Protein 7LSA (pdb70)

Sequence (760 aa):
SDYARDNSYTKAAEDIDAQYAYSGNDLGVTYTKDATTFKVWSPTATGVKLNIFTKGSDDEQGASKVASYTLEKMLVDGEWNGVWTITLVGEWKDYYYTYSVTTTDTTHIGSDATKTYETQDVYSTATGVNGKRSMIVDLDETDPEGWSNDSHVLLDKSTKSSVWELHIKDFSYDKASGVSDANRGKYLAFTENGTTLNGEGKVSTCIDYLKELGVTTVQLNPFYDFQSVNEAGDDSQFNWGYDPVNYNVPEGSYSSNPYDGKVRIKECKEMIKALHDAGISVVMDVVYNHTYSTDSCFQYTVPNYYYRMKTTGAFSDGSGCGNEGATERAMYRQYVIDSLKYWVNEYHVDGFRFDLMGLMDVETMNMAREALDQIDPRITMWGEGWAGGDSYHPTNTCSGTKFYPATQANASRLSDRIAIFNDGIRDGIKGSAMDISSDVGFIQGSKSSAKGVSYGVRANSSGTYKWKAQAPSQCVTYDACHDNATLYDQIIASTGLADYGERNSEAVKMNRLASAIIYTSQGISFTLAGEEMARSKDGDTNSYKSAANLNMIKWQNVVDYADVVSYYKGMMQIKSAFSPLTAMDNSYADKYTFTKKVSASTNQISFTIQNDVEGEWNKMAVIYNNATTAADVTLSDTSVTDWVVIANGETAGLDSLGEVTGSTFTVPARSAIVAVDKAGYESAGIHSSKGKVKVNYVYEATGEKLEDSVILQGSVGSGYVTVPSAVIPDTYIVSRIGGNAEGKYTSDDMQEVTYYYTDYIP

Secondary structure (DSSP, 8-state):
-EEE---HHHHHHHHHHHHH----S--EEEE-SSEEEEEEE-TTEEEEEEEEESSSSTTSTT--EEEEEE-EEEEETTEEEEEEEEEEES--TT-EEEEEEEE--TTSTTSS--EEEEE--TT-S-BSGGG-SEE---GGGGPPTTGGG------SSGGG-EEEEE-HHHHH-SGGG---TTTTTSGGGGG--S-BGGG-SSSB-HHHHHHHHT-SEEEES--EEESSS-TTS-TT-------EEEEEEE-STTSS-SSSHHHHHHHHHHHHHHHHHTT-EEEEEE-TT--S-SSSHHHHHSTTTSB-B-TTSPBP-TTSSS--B-TTSHHHHHHHHHHHHHHHHHH---EEEETTGGGSBHHHHHHHHHHHHHH-TTSEEEE-SS-SS-EEE-SB-TTSSBP-B-SGGGGGGS-TTSEEE-HHHHHHHH--TT-TT---GGGT-STTHHHHHHHTTTT-SS-BSB--SSGGGEEE-S--SSS--HHHHHHHHH--S-TT---HHHHHHHHHHHHHHHTSSSEEEEETTGGGT---TT-S--TTS-HHHHS--TTHHHHTHHHHHHHHHHHHHHHH-GGGG-SSSTTGGGEEESS-TT---SEEEEEEE---TTS-SEEEEEEE-SSS-EEEE-S--S--EEEEEE-SS-BSSS---EEESSEEEE-TTEEEEEEEHHHHHHH-----EEEEEEEEEETTT--EEEEEEEEEEETT-EEE----TTS-TTEEEEEEES-SEEE--SSPEEEEEEEEE---

Nearest PDB structures (foldseek):
  7lsa-assembly1_A  TM=1.001E+00  e=0.000E+00  Ruminococcus bromii
  7lst-assembly1_A  TM=1.001E+00  e=0.000E+00  Ruminococcus bromii
  6jhi-assembly1_A  TM=9.284E-01  e=2.946E-72  Paenibacillus barengoltzii
  6jfj-assembly1_A  TM=9.166E-01  e=9.029E-72  Paenibacillus barengoltzii
  6jhf-assembly1_A  TM=9.093E-01  e=8.484E-72  Paenibacillus barengoltzii

CATH classification: 3.20.20.80

Solvent-accessible surface area: 26629 Å² total; per-residue (Å²): 94,62,66,42,124,71,8,71,42,11,118,20,4,58,102,8,11,93,121,27,57,25,98,38,121,49,21,0,43,69,41,69,132,114,23,0,27,0,25,9,7,0,2,3,6,82,23,3,91,0,7,1,3,40,72,3,27,108,147,35,170,60,30,61,159,64,41,59,66,97,2,108,96,44,106,71,163,66,112,37,22,0,0,11,29,33,71,11,125,29,86,38,61,52,78,9,3,3,4,13,0,39,3,2,38,6,44,92,73,79,43,141,60,47,143,86,56,97,6,18,3,14,35,3,40,0,0,0,11,48,1,149,30,0,8,0,9,24,42,113,68,1,50,12,167,36,14,112,131,17,77,56,34,34,29,98,70,16,0,77,5,7,1,1,2,0,5,1,18,6,0,0,50,15,147,15,0,26,5,52,107,80,25,44,1,40,0,32,0,1,50,34,108,55,8,20,20,82,54,113,59,86,20,40,0,0,1,30,12,0,101,41,5,43,11,33,3,0,0,0,5,1,0,2,1,5,80,37,12,76,18,60,42,100,82,64,54,15,12,11,0,29,28,2,40,5,7,12,0,0,0,0,23,8,2,72,52,15,81,50,0,40,37,0,0,65,13,0,0,50,0,0,49,18,0,14,104,23,48,3,4,0,0,0,0,4,0,3,0,4,8,102,36,30,106,16,4,4,24,52,4,0,9,22,1,6,7,6,13,65,93,120,26,50,55,0,63,0,9,52,68,37,2,0,3,2,0,2,6,19,2,4,16,39,4,0,24,35,0,1,70,41,0,0,85,37,0,25,0,1,0,0,6,1,13,23,0,3,2,1,0,11,37,0,0,47,80,1,7,95,19,1,33,138,61,27,72,108,1,13,3,1,0,15,3,66,39,42,35,68,7,55,7,3,49,59,6,42,61,55,65,113,8,58,14,0,28,31,95,24,2,92,125,4,28,59,67,0,0,0,6,0,31,0,0,23,27,5,0,2,2,33,7,141,75,29,67,53,61,0,0,0,18,29,19,97,72,20,0,53,2,0,5,34,0,0,29,0,1,10,26,42,96,60,128,10,92,0,67,5,1,3,0,0,0,0,4,0,2,18,9,45,38,1,3,4,2,0,0,0,4,28,19,46,64,62,28,106,83,38,84,46,30,30,52,0,1,54,0,1,27,2,0,0,0,0,0,7,0,0,4,0,1,0,0,6,5,0,0,6,4,2,2,13,28,4,100,15,32,56,82,0,82,138,28,57,6,101,50,0,43,1,110,0,60,11,8,8,48,8,14,8,0,10,5,5,2,15,0,0,18,38,0,6,87,17,0,27,0,0,8,4,43,77,71,62,22,28,119,74,19,57,31,41,95,178,30,59,24,70,3,41,35,5,3,0,1,0,72,8,104,55,178,50,34,0,69,16,0,0,0,0,0,0,2,17,100,93,61,18,104,12,77,3,63,18,88,83,29,59,78,2,1,14,0,0,33,26,73,7,1,4,19,51,52,52,34,104,32,120,22,16,60,5,90,0,61,19,37,7,1,12,0,0,0,6,60,69,0,30,110,94,22,48,35,125,16,86,47,0,25,0,52,2,11,12,17,45,71,88,87,51,119,117,49,42,94,14,18,6,7,3,0,36,82,41,35,32,5,14,8,53,60,21,82,44,18,73,94,61,66,73,43,60,118,78,22,52,91,23,77,28,140,13,56,87,110,94,48,98,0,16,4,48,6,55,102,98,141,102

Foldseek 3Di:
DADADDALLNVLLLVCCVQAQDDPLCAAWDDDQFKIKHKAQFQFFPWKKKWKWQWQDQPDPPTDTDDMDTWDFDADVHHGNRMTMDMDGHGAAQIKIWMWTWGDASNQRPHPRTDTDIAEGLQALWGFFLRGIGGHHDLVVLADPCNVVQAAQFDPFLQLFAEAEDELQQQFLDCQQQFDPLQRSALCSLVDPQRHGNSPNFAHGHLVLCLFLPGQAYEYQDQAAFRQDRLVDDLFFFFSRLAAAHLNATHNNRFSHRGRGSRNSNSNLSSCSSCVVSNHAYEYEGRLQDHQDCSHSVCSRHNSNQWAADNVRAAFCQAVNRTTGQCLRSVSLSVVLSSVVCCCPSSVHQEYEYEQQQSHWQVSQQVSCVSVVVVPNSRAAEYAQHTRHYHYHHQHGSVRHGTGGSHLQCLVSHPLRHAHELVLLQCQLAHDLVDLQGGHLLQPFLQSLLSLLCQQQQVQQDHDPGHHVHLSRHEQENDELAFFQSLLSLCNNNVQDFFPADDPSSLLSLLLRLLSLLSGTHNRYHHNCSLLSDGLRNDRGCRGPTSVSSHDPRCSCALRLLSSQQNSQSSQVSSQAVVRSDSGCVFVVQKDWQDPSSGSDQKTKIKTAGDDPLGFGMKIKIFGSAQAWDKDFGPDFVAFKKFWQDASAHHHLAGPDIGGTRIDTHGHSMMIMITHPVRSVRSVGHDQKFKEKEFEAAQVPRDGQDDIHIRITHFFRKHAHDPNSPRDPQKDFDDKDWDRIDGGDNYYHYIYGYIYGDDD

Structure (mmCIF, N/CA/C/O backbone):
data_7LSA
#
_entry.id   7LSA
#
_cell.length_a   46.977
_cell.length_b   97.960
_cell.length_c   167.089
_cell.angle_alpha   90.000
_cell.angle_beta   90.000
_cell.angle_gamma   90.000
#
_symmetry.space_group_name_H-M   'P 21 21 21'
#
loop_
_entity.id
_entity.type
_entity.pdbx_description
1 polymer Pullulanase
2 branched alpha-D-glucopyranose-(1-4)-alpha-D-glucopyranose-(1-4)-alpha-D-glucopyranose-(1-4)-alpha-D-glucopyranose-(1-4)-alpha-D-glucopyranose
3 branched alpha-D-glucopyranose-(1-4)-alpha-D-glucopyranose-(1-4)-alpha-D-glucopyranose
4 non-polymer GLYCEROL
5 non-polymer DI(HYDROXYETHYL)ETHER
6 non-polymer 'CALCIUM ION'
7 water water
#
loop_
_atom_site.group_PDB
_atom_site.id
_atom_site.type_symbol
_atom_site.label_atom_id
_atom_site.label_alt_id
_atom_site.label_comp_id
_atom_site.label_asym_id
_atom_site.label_entity_id
_atom_site.label_seq_id
_atom_site.pdbx_PDB_ins_code
_atom_site.Cartn_x
_atom_site.Cartn_y
_atom_site.Cartn_z
_atom_site.occupancy
_atom_site.B_iso_or_equiv
_atom_site.auth_seq_id
_atom_site.auth_comp_id
_atom_site.auth_asym_id
_atom_site.auth_atom_id
_atom_site.pdbx_PDB_model_num
ATOM 1 N N . SER A 1 38 ? 54.119 76.637 183.497 1.00 25.67 38 SER A N 1
ATOM 2 C CA . SER A 1 38 ? 55.191 75.614 183.309 1.00 25.86 38 SER A CA 1
ATOM 3 C C . SER A 1 38 ? 55.961 75.897 182.015 1.00 24.21 38 SER A C 1
ATOM 4 O O . SER A 1 38 ? 55.439 76.543 181.100 1.00 24.24 38 SER A O 1
ATOM 7 N N . ASP A 1 39 ? 57.202 75.406 181.945 1.00 22.47 39 ASP A N 1
ATOM 8 C CA . ASP A 1 39 ? 57.959 75.424 180.701 1.00 21.33 39 ASP A CA 1
ATOM 9 C C . ASP A 1 39 ? 58.133 73.978 180.228 1.00 21.25 39 ASP A C 1
ATOM 10 O O . ASP A 1 39 ? 58.253 73.055 181.043 1.00 20.66 39 ASP A O 1
ATOM 15 N N . TYR A 1 40 ? 58.137 73.804 178.903 1.00 21.12 40 TYR A N 1
ATOM 16 C CA . TYR A 1 40 ? 58.163 72.493 178.279 1.00 21.93 40 TYR A CA 1
ATOM 17 C C . TYR A 1 40 ? 59.302 72.447 177.256 1.00 21.30 40 TYR A C 1
ATOM 18 O O . TYR A 1 40 ? 59.419 73.340 176.428 1.00 21.38 40 TYR A O 1
ATOM 27 N N . ALA A 1 41 ? 60.140 71.409 177.350 1.00 21.52 41 ALA A N 1
ATOM 28 C CA . ALA A 1 41 ? 61.144 71.099 176.338 1.00 21.44 41 ALA A CA 1
ATOM 29 C C . ALA A 1 41 ? 60.486 70.254 175.243 1.00 22.39 41 ALA A C 1
ATOM 30 O O . ALA A 1 41 ? 60.098 69.111 175.493 1.00 22.78 41 ALA A O 1
ATOM 32 N N . ARG A 1 42 ? 60.334 70.839 174.048 1.00 22.51 42 ARG A N 1
ATOM 33 C CA . ARG A 1 42 ? 59.765 70.149 172.893 1.00 23.31 42 ARG A CA 1
ATOM 34 C C . ARG A 1 42 ? 60.535 70.580 171.638 1.00 23.54 42 ARG A C 1
ATOM 35 O O . ARG A 1 42 ? 60.638 71.771 171.339 1.00 23.99 42 ARG A O 1
ATOM 43 N N . ASP A 1 43 ? 61.096 69.598 170.932 1.00 24.05 43 ASP A N 1
ATOM 44 C CA . ASP A 1 43 ? 61.807 69.823 169.686 1.00 24.37 43 ASP A CA 1
ATOM 45 C C . ASP A 1 43 ? 60.862 69.474 168.534 1.00 24.77 43 ASP A C 1
ATOM 46 O O . ASP A 1 43 ? 60.112 68.504 168.617 1.00 25.59 43 ASP A O 1
ATOM 51 N N . ASN A 1 44 ? 60.904 70.284 167.475 1.00 24.53 44 ASN A N 1
ATOM 52 C CA . ASN A 1 44 ? 59.983 70.154 166.360 1.00 25.03 44 ASN A CA 1
ATOM 53 C C . ASN A 1 44 ? 60.682 70.666 165.092 1.00 25.21 44 ASN A C 1
ATOM 54 O O . ASN A 1 44 ? 61.846 71.056 165.135 1.00 24.17 44 ASN A O 1
ATOM 59 N N . SER A 1 45 ? 59.958 70.666 163.969 1.00 26.22 45 SER A N 1
ATOM 60 C CA . SER A 1 45 ? 60.499 71.101 162.679 1.00 26.75 45 SER A CA 1
ATOM 61 C C . SER A 1 45 ? 61.009 72.551 162.751 1.00 25.46 45 SER A C 1
ATOM 62 O O . SER A 1 45 ? 62.008 72.886 162.117 1.00 24.54 45 SER A O 1
ATOM 65 N N . TYR A 1 46 ? 60.324 73.403 163.526 1.00 24.49 46 TYR A N 1
ATOM 66 C CA . TYR A 1 46 ? 60.697 74.824 163.646 1.00 24.11 46 TYR A CA 1
ATOM 67 C C . TYR A 1 46 ? 62.035 74.961 164.387 1.00 22.82 46 TYR A C 1
ATOM 68 O O . TYR A 1 46 ? 62.895 75.719 163.950 1.00 22.75 46 TYR A O 1
ATOM 77 N N . THR A 1 47 ? 62.206 74.226 165.495 1.00 22.75 47 THR A N 1
ATOM 78 C CA . THR A 1 47 ? 63.413 74.347 166.326 1.00 22.47 47 THR A CA 1
ATOM 79 C C . THR A 1 47 ? 64.609 73.739 165.576 1.00 23.18 47 THR A C 1
ATOM 80 O O . THR A 1 47 ? 65.701 74.307 165.595 1.00 22.18 47 THR A O 1
ATOM 84 N N . LYS A 1 48 ? 64.393 72.602 164.905 1.00 24.61 48 LYS A N 1
ATOM 85 C CA . LYS A 1 48 ? 65.443 71.953 164.106 1.00 26.08 48 LYS A CA 1
ATOM 86 C C . LYS A 1 48 ? 65.910 72.897 162.984 1.00 25.47 48 LYS A C 1
ATOM 87 O O . LYS A 1 48 ? 67.116 73.048 162.746 1.00 25.26 48 LYS A O 1
ATOM 93 N N . ALA A 1 49 ? 64.957 73.545 162.306 1.00 24.81 49 ALA A N 1
ATOM 94 C CA . ALA A 1 49 ? 65.271 74.443 161.192 1.00 24.86 49 ALA A CA 1
ATOM 95 C C . ALA A 1 49 ? 66.094 75.634 161.695 1.00 23.67 49 ALA A C 1
ATOM 96 O O . ALA A 1 49 ? 67.067 76.038 161.052 1.00 23.55 49 ALA A O 1
ATOM 98 N N . ALA A 1 50 ? 65.697 76.186 162.848 1.00 22.69 50 ALA A N 1
ATOM 99 C CA . ALA A 1 50 ? 66.351 77.364 163.413 1.00 22.47 50 ALA A CA 1
ATOM 100 C C . ALA A 1 50 ? 67.775 77.014 163.870 1.00 22.38 50 ALA A C 1
ATOM 101 O O . ALA A 1 50 ? 68.681 77.831 163.744 1.00 22.28 50 ALA A O 1
ATOM 103 N N . GLU A 1 51 ? 67.956 75.800 164.401 1.00 22.54 51 GLU A N 1
ATOM 104 C CA . GLU A 1 51 ? 69.261 75.327 164.863 1.00 22.99 51 GLU A CA 1
ATOM 105 C C . GLU A 1 51 ? 70.207 75.181 163.663 1.00 23.92 51 GLU A C 1
ATOM 106 O O . GLU A 1 51 ? 71.373 75.554 163.738 1.00 23.75 51 GLU A O 1
ATOM 112 N N . ASP A 1 52 ? 69.684 74.661 162.549 1.00 25.29 52 ASP A N 1
ATOM 113 C CA . ASP A 1 52 ? 70.474 74.465 161.329 1.00 26.22 52 ASP A CA 1
ATOM 114 C C . ASP A 1 52 ? 70.859 75.824 160.725 1.00 24.90 52 ASP A C 1
ATOM 115 O O . ASP A 1 52 ? 71.963 75.981 160.204 1.00 24.35 52 ASP A O 1
ATOM 120 N N . ILE A 1 53 ? 69.954 76.804 160.812 1.00 24.02 53 ILE A N 1
ATOM 121 C CA . ILE A 1 53 ? 70.233 78.173 160.380 1.00 24.17 53 ILE A CA 1
ATOM 122 C C . ILE A 1 53 ? 71.376 78.764 161.225 1.00 23.54 53 ILE A C 1
ATOM 123 O O . ILE A 1 53 ? 72.289 79.388 160.683 1.00 22.84 53 ILE A O 1
ATOM 128 N N . ASP A 1 54 ? 71.321 78.562 162.548 1.00 22.71 54 ASP A N 1
ATOM 129 C CA . ASP A 1 54 ? 72.352 79.066 163.472 1.00 22.35 54 ASP A CA 1
ATOM 130 C C . ASP A 1 54 ? 73.724 78.468 163.113 1.00 22.77 54 ASP A C 1
ATOM 131 O O . ASP A 1 54 ? 74.717 79.185 163.083 1.00 22.50 54 ASP A O 1
ATOM 136 N N . ALA A 1 55 ? 73.768 77.164 162.813 1.00 23.52 55 ALA A N 1
ATOM 137 C CA . ALA A 1 55 ? 75.025 76.463 162.518 1.00 24.44 55 ALA A CA 1
ATOM 138 C C . ALA A 1 55 ? 75.686 77.036 161.255 1.00 24.95 55 ALA A C 1
ATOM 139 O O . ALA A 1 55 ? 76.902 77.186 161.206 1.00 25.68 55 ALA A O 1
ATOM 141 N N . GLN A 1 56 ? 74.878 77.354 160.241 1.00 25.20 56 GLN A N 1
ATOM 142 C CA . GLN A 1 56 ? 75.401 77.770 158.932 1.00 25.63 56 GLN A CA 1
ATOM 143 C C . GLN A 1 56 ? 75.566 79.291 158.851 1.00 25.19 56 GLN A C 1
ATOM 144 O O . GLN A 1 56 ? 76.506 79.754 158.207 1.00 25.87 56 GLN A O 1
ATOM 150 N N . TYR A 1 57 ? 74.651 80.050 159.471 1.00 24.07 57 TYR A N 1
ATOM 151 C CA . TYR A 1 57 ? 74.486 81.465 159.159 1.00 24.09 57 TYR A CA 1
ATOM 152 C C . TYR A 1 57 ? 74.681 82.401 160.361 1.00 23.46 57 TYR A C 1
ATOM 153 O O . TYR A 1 57 ? 74.638 83.611 160.164 1.00 23.34 57 TYR A O 1
ATOM 162 N N . ALA A 1 58 ? 74.890 81.889 161.582 1.00 23.42 58 ALA A N 1
ATOM 163 C CA . ALA A 1 58 ? 75.116 82.797 162.722 1.00 22.89 58 ALA A CA 1
ATOM 164 C C . ALA A 1 58 ? 76.213 83.803 162.338 1.00 23.22 58 ALA A C 1
ATOM 165 O O . ALA A 1 58 ? 77.230 83.417 161.757 1.00 23.62 58 ALA A O 1
ATOM 167 N N . TYR A 1 59 ? 75.974 85.087 162.635 1.00 22.91 59 TYR A N 1
ATOM 168 C CA . TYR A 1 59 ? 76.830 86.201 162.197 1.00 24.15 59 TYR A CA 1
ATOM 169 C C . TYR A 1 59 ? 77.187 87.084 163.398 1.00 24.45 59 TYR A C 1
ATOM 170 O O . TYR A 1 59 ? 76.304 87.546 164.103 1.00 23.93 59 TYR A O 1
ATOM 179 N N . SER A 1 60 ? 78.486 87.338 163.581 1.00 26.69 60 SER A N 1
ATOM 180 C CA . SER A 1 60 ? 79.002 88.043 164.756 1.00 28.29 60 SER A CA 1
ATOM 181 C C . SER A 1 60 ? 79.784 89.290 164.330 1.00 30.32 60 SER A C 1
ATOM 182 O O . SER A 1 60 ? 80.703 89.718 165.023 1.00 33.81 60 SER A O 1
ATOM 185 N N . GLY A 1 61 ? 79.377 89.883 163.206 1.00 30.87 61 GLY A N 1
ATOM 186 C CA . GLY A 1 61 ? 80.155 90.902 162.518 1.00 32.29 61 GLY A CA 1
ATOM 187 C C . GLY A 1 61 ? 80.074 92.266 163.182 1.00 33.31 61 GLY A C 1
ATOM 188 O O . GLY A 1 61 ? 80.965 93.108 162.961 1.00 38.12 61 GLY A O 1
ATOM 189 N N . ASN A 1 62 ? 79.001 92.505 163.951 1.00 30.96 62 ASN A N 1
ATOM 190 C CA . ASN A 1 62 ? 78.890 93.687 164.804 1.00 31.03 62 ASN A CA 1
ATOM 191 C C . ASN A 1 62 ? 78.455 94.938 164.020 1.00 28.89 62 ASN A C 1
ATOM 192 O O . ASN A 1 62 ? 78.538 96.049 164.550 1.00 29.44 62 ASN A O 1
ATOM 197 N N . ASP A 1 63 ? 77.977 94.774 162.781 1.00 27.51 63 ASP A N 1
ATOM 198 C CA . ASP A 1 63 ? 77.711 95.922 161.905 1.00 26.48 63 ASP A CA 1
ATOM 199 C C . ASP A 1 63 ? 76.351 95.788 161.206 1.00 25.03 63 ASP A C 1
ATOM 200 O O . ASP A 1 63 ? 76.139 96.403 160.158 1.00 24.26 63 ASP A O 1
ATOM 205 N N . LEU A 1 64 ? 75.420 95.026 161.798 1.00 23.82 64 LEU A N 1
ATOM 206 C CA . LEU A 1 64 ? 74.058 94.972 161.274 1.00 23.48 64 LEU A CA 1
ATOM 207 C C . LEU A 1 64 ? 73.378 96.316 161.555 1.00 23.35 64 LEU A C 1
ATOM 208 O O . LEU A 1 64 ? 73.660 96.967 162.561 1.00 23.85 64 LEU A O 1
ATOM 213 N N . GLY A 1 65 ? 72.488 96.716 160.645 1.00 23.30 65 GLY A N 1
ATOM 214 C CA . GLY A 1 65 ? 71.882 98.034 160.653 1.00 23.65 65 GLY A CA 1
ATOM 215 C C . GLY A 1 65 ? 72.676 99.015 159.806 1.00 24.34 65 GLY A C 1
ATOM 216 O O . GLY A 1 65 ? 73.190 98.660 158.741 1.00 24.22 65 GLY A O 1
ATOM 217 N N . VAL A 1 66 ? 72.777 100.255 160.295 1.00 24.81 66 VAL A N 1
ATOM 218 C CA . VAL A 1 66 ? 73.387 101.358 159.566 1.00 26.11 66 VAL A CA 1
ATOM 219 C C . VAL A 1 66 ? 74.780 101.636 160.139 1.00 26.62 66 VAL A C 1
ATOM 220 O O . VAL A 1 66 ? 74.945 101.749 161.355 1.00 25.94 66 VAL A O 1
ATOM 224 N N . THR A 1 67 ? 75.760 101.765 159.236 1.00 27.72 67 THR A N 1
ATOM 225 C CA . THR A 1 67 ? 77.093 102.281 159.531 1.00 28.69 67 THR A CA 1
ATOM 226 C C . THR A 1 67 ? 77.263 103.601 158.767 1.00 28.72 67 THR A C 1
ATOM 227 O O . THR A 1 67 ? 77.566 103.594 157.573 1.00 29.88 67 THR A O 1
ATOM 231 N N . TYR A 1 68 ? 77.043 104.723 159.464 1.00 28.74 68 TYR A N 1
ATOM 232 C CA . TYR A 1 68 ? 77.047 106.054 158.857 1.00 29.73 68 TYR A CA 1
ATOM 233 C C . TYR A 1 68 ? 78.448 106.673 158.912 1.00 31.09 68 TYR A C 1
ATOM 234 O O . TYR A 1 68 ? 79.131 106.580 159.927 1.00 31.07 68 TYR A O 1
ATOM 243 N N . THR A 1 69 ? 78.842 107.311 157.804 1.00 32.63 69 THR A N 1
ATOM 244 C CA . THR A 1 69 ? 79.887 108.341 157.756 1.00 33.95 69 THR A CA 1
ATOM 245 C C . THR A 1 69 ? 79.429 109.431 156.779 1.00 34.80 69 THR A C 1
ATOM 246 O O . THR A 1 69 ? 78.523 109.202 155.979 1.00 33.68 69 THR A O 1
ATOM 250 N N . LYS A 1 70 ? 80.076 110.601 156.842 1.00 36.70 70 LYS A N 1
ATOM 251 C CA . LYS A 1 70 ? 79.796 111.726 155.933 1.00 38.69 70 LYS A CA 1
ATOM 252 C C . LYS A 1 70 ? 79.903 111.280 154.467 1.00 38.67 70 LYS A C 1
ATOM 253 O O . LYS A 1 70 ? 79.116 111.714 153.623 1.00 37.96 70 LYS A O 1
ATOM 259 N N . ASP A 1 71 ? 80.885 110.417 154.177 1.00 38.95 71 ASP A N 1
ATOM 260 C CA . ASP A 1 71 ? 81.277 110.071 152.810 1.00 39.45 71 ASP A CA 1
ATOM 261 C C . ASP A 1 71 ? 80.434 108.908 152.268 1.00 37.03 71 ASP A C 1
ATOM 262 O O . ASP A 1 71 ? 80.318 108.758 151.057 1.00 37.17 71 ASP A O 1
ATOM 267 N N . ALA A 1 72 ? 79.869 108.079 153.153 1.00 35.20 72 ALA A N 1
ATOM 268 C CA . ALA A 1 72 ? 78.995 106.977 152.730 1.00 34.48 72 ALA A CA 1
ATOM 269 C C . ALA A 1 72 ? 78.293 106.345 153.936 1.00 32.89 72 ALA A C 1
ATOM 270 O O . ALA A 1 72 ? 78.803 106.386 155.060 1.00 33.82 72 ALA A O 1
ATOM 272 N N . THR A 1 73 ? 77.125 105.749 153.664 1.00 31.16 73 THR A N 1
ATOM 273 C CA . THR A 1 73 ? 76.352 104.970 154.622 1.00 29.42 73 THR A CA 1
ATOM 274 C C . THR A 1 73 ? 76.209 103.535 154.101 1.00 28.59 73 THR A C 1
ATOM 275 O O . THR A 1 73 ? 75.842 103.328 152.941 1.00 28.93 73 THR A O 1
ATOM 279 N N . THR A 1 74 ? 76.484 102.557 154.976 1.00 27.46 74 THR A N 1
ATOM 280 C CA . THR A 1 74 ? 76.315 101.138 154.672 1.00 27.15 74 THR A CA 1
ATOM 281 C C . THR A 1 74 ? 75.144 100.570 155.486 1.00 25.95 74 THR A C 1
ATOM 282 O O . THR A 1 74 ? 74.987 100.882 156.676 1.00 25.20 74 THR A O 1
ATOM 286 N N . PHE A 1 75 ? 74.342 99.731 154.818 1.00 25.76 75 PHE A N 1
ATOM 287 C CA . PHE A 1 75 ? 73.163 99.063 155.372 1.00 24.69 75 PHE A CA 1
ATOM 288 C C . PHE A 1 75 ? 73.363 97.551 155.284 1.00 24.43 75 PHE A C 1
ATOM 289 O O . PHE A 1 75 ? 73.751 97.048 154.221 1.00 24.90 75 PHE A O 1
ATOM 297 N N . LYS A 1 76 ? 73.066 96.850 156.387 1.00 23.61 76 LYS A N 1
ATOM 298 C CA . LYS A 1 76 ? 73.244 95.409 156.497 1.00 23.62 76 LYS A CA 1
ATOM 299 C C . LYS A 1 76 ? 72.032 94.790 157.199 1.00 22.65 76 LYS A C 1
ATOM 300 O O . LYS A 1 76 ? 71.608 95.261 158.264 1.00 21.80 76 LYS A O 1
ATOM 306 N N . VAL A 1 77 ? 71.504 93.722 156.592 1.00 22.72 77 VAL A N 1
ATOM 307 C CA . VAL A 1 77 ? 70.344 92.997 157.078 1.00 22.49 77 VAL A CA 1
ATOM 308 C C . VAL A 1 77 ? 70.692 91.507 157.103 1.00 22.30 77 VAL A C 1
ATOM 309 O O . VAL A 1 77 ? 71.128 90.958 156.096 1.00 23.14 77 VAL A O 1
ATOM 313 N N . TRP A 1 78 ? 70.501 90.872 158.262 1.00 21.64 78 TRP A N 1
ATOM 314 C CA . TRP A 1 78 ? 70.663 89.437 158.407 1.00 21.50 78 TRP A CA 1
ATOM 315 C C . TRP A 1 78 ? 69.332 88.750 158.089 1.00 21.36 78 TRP A C 1
ATOM 316 O O . TRP A 1 78 ? 68.372 88.887 158.846 1.00 20.59 78 TRP A O 1
ATOM 327 N N . SER A 1 79 ? 69.286 88.032 156.959 1.00 22.17 79 SER A N 1
ATOM 328 C CA . SER A 1 79 ? 68.100 87.269 156.554 1.00 22.75 79 SER A CA 1
ATOM 329 C C . SER A 1 79 ? 68.490 86.091 155.668 1.00 23.41 79 SER A C 1
ATOM 330 O O . SER A 1 79 ? 68.525 86.201 154.445 1.00 24.09 79 SER A O 1
ATOM 333 N N . PRO A 1 80 ? 68.774 84.913 156.263 1.00 23.30 80 PRO A N 1
ATOM 334 C CA . PRO A 1 80 ? 69.016 83.693 155.491 1.00 24.00 80 PRO A CA 1
ATOM 335 C C . PRO A 1 80 ? 67.803 83.158 154.708 1.00 24.10 80 PRO A C 1
ATOM 336 O O . PRO A 1 80 ? 67.975 82.339 153.812 1.00 24.52 80 PRO A O 1
ATOM 340 N N . THR A 1 81 ? 66.598 83.607 155.077 1.00 24.09 81 THR A N 1
ATOM 341 C CA . THR A 1 81 ? 65.330 83.145 154.504 1.00 24.47 81 THR A CA 1
ATOM 342 C C . THR A 1 81 ? 64.930 83.990 153.283 1.00 24.87 81 THR A C 1
ATOM 343 O O . THR A 1 81 ? 64.047 83.588 152.513 1.00 24.92 81 THR A O 1
ATOM 347 N N . ALA A 1 82 ? 65.573 85.154 153.114 1.00 24.79 82 ALA A N 1
ATOM 348 C CA . ALA A 1 82 ? 65.200 86.132 152.093 1.00 25.16 82 ALA A CA 1
ATOM 349 C C . ALA A 1 82 ? 65.737 85.707 150.722 1.00 26.28 82 ALA A C 1
ATOM 350 O O . ALA A 1 82 ? 66.830 85.146 150.624 1.00 26.68 82 ALA A O 1
ATOM 352 N N . THR A 1 83 ? 64.949 85.988 149.675 1.00 26.92 83 THR A N 1
ATOM 353 C CA . THR A 1 83 ? 65.389 85.863 148.291 1.00 27.91 83 THR A CA 1
ATOM 354 C C . THR A 1 83 ? 65.831 87.233 147.759 1.00 27.79 83 THR A C 1
ATOM 355 O O . THR A 1 83 ? 66.486 87.308 146.729 1.00 28.16 83 THR A O 1
ATOM 359 N N . GLY A 1 84 ? 65.451 88.308 148.456 1.00 27.23 84 GLY A N 1
ATOM 360 C CA . GLY A 1 84 ? 65.852 89.666 148.100 1.00 27.54 84 GLY A CA 1
ATOM 361 C C . GLY A 1 84 ? 65.469 90.678 149.168 1.00 26.91 84 GLY A C 1
ATOM 362 O O . GLY A 1 84 ? 64.488 90.490 149.893 1.00 26.59 84 GLY A O 1
ATOM 363 N N . VAL A 1 85 ? 66.263 91.750 149.270 1.00 26.72 85 VAL A N 1
ATOM 364 C CA . VAL A 1 85 ? 65.999 92.857 150.188 1.00 26.30 85 VAL A CA 1
ATOM 365 C C . VAL A 1 85 ? 66.181 94.175 149.424 1.00 26.95 85 VAL A C 1
ATOM 366 O O . VAL A 1 85 ? 67.223 94.402 148.814 1.00 27.56 85 VAL A O 1
ATOM 370 N N . LYS A 1 86 ? 65.151 95.027 149.478 1.00 26.86 86 LYS A N 1
ATOM 371 C CA . LYS A 1 86 ? 65.138 96.335 148.834 1.00 27.32 86 LYS A CA 1
ATOM 372 C C . LYS A 1 86 ? 65.140 97.418 149.919 1.00 26.51 86 LYS A C 1
ATOM 373 O O . LYS A 1 86 ? 64.379 97.322 150.873 1.00 25.95 86 LYS A O 1
ATOM 379 N N . LEU A 1 87 ? 66.008 98.425 149.753 1.00 26.08 87 LEU A N 1
ATOM 380 C CA . LEU A 1 87 ? 66.105 99.592 150.638 1.00 25.67 87 LEU A CA 1
ATOM 381 C C . LEU A 1 87 ? 65.297 100.743 150.026 1.00 25.96 87 LEU A C 1
ATOM 382 O O . LEU A 1 87 ? 65.469 101.062 148.854 1.00 26.87 87 LEU A O 1
ATOM 387 N N . ASN A 1 88 ? 64.426 101.357 150.837 1.00 25.62 88 ASN A N 1
ATOM 388 C CA . ASN A 1 88 ? 63.547 102.450 150.415 1.00 26.22 88 ASN A CA 1
ATOM 389 C C . ASN A 1 88 ? 63.924 103.717 151.190 1.00 26.42 88 ASN A C 1
ATOM 390 O O . ASN A 1 88 ? 63.911 103.701 152.414 1.00 25.79 88 ASN A O 1
ATOM 395 N N . ILE A 1 89 ? 64.251 104.805 150.480 1.00 27.63 89 ILE A N 1
ATOM 396 C CA . ILE A 1 89 ? 64.632 106.058 151.142 1.00 28.56 89 ILE A CA 1
ATOM 397 C C . ILE A 1 89 ? 63.492 107.074 151.001 1.00 28.65 89 ILE A C 1
ATOM 398 O O . ILE A 1 89 ? 62.843 107.174 149.951 1.00 29.50 89 ILE A O 1
ATOM 403 N N . PHE A 1 90 ? 63.282 107.824 152.091 1.00 28.14 90 PHE A N 1
ATOM 404 C CA . PHE A 1 90 ? 62.234 108.823 152.247 1.00 28.40 90 PHE A CA 1
ATOM 405 C C . PHE A 1 90 ? 62.838 110.089 152.868 1.00 28.33 90 PHE A C 1
ATOM 406 O O . PHE A 1 90 ? 63.860 110.019 153.554 1.00 27.40 90 PHE A O 1
ATOM 414 N N . THR A 1 91 ? 62.180 111.232 152.651 1.00 28.94 91 THR A N 1
ATOM 415 C CA . THR A 1 91 ? 62.617 112.511 153.216 1.00 29.49 91 THR A CA 1
ATOM 416 C C . THR A 1 91 ? 62.075 112.691 154.640 1.00 28.75 91 THR A C 1
ATOM 417 O O . THR A 1 91 ? 62.642 113.469 155.408 1.00 28.90 91 THR A O 1
ATOM 421 N N . LYS A 1 92 ? 60.974 111.997 154.968 1.00 28.26 92 LYS A N 1
ATOM 422 C CA . LYS A 1 92 ? 60.301 112.126 156.265 1.00 27.82 92 LYS A CA 1
ATOM 423 C C . LYS A 1 92 ? 59.831 110.758 156.772 1.00 26.74 92 LYS A C 1
ATOM 424 O O . LYS A 1 92 ? 59.631 109.823 155.995 1.00 26.51 92 LYS A O 1
ATOM 430 N N . GLY A 1 93 ? 59.622 110.680 158.091 1.00 26.04 93 GLY A N 1
ATOM 431 C CA . GLY A 1 93 ? 59.246 109.447 158.789 1.00 25.47 93 GLY A CA 1
ATOM 432 C C . GLY A 1 93 ? 57.802 109.027 158.541 1.00 25.76 93 GLY A C 1
ATOM 433 O O . GLY A 1 93 ? 57.456 107.873 158.783 1.00 25.41 93 GLY A O 1
ATOM 434 N N . SER A 1 94 ? 56.963 109.968 158.087 1.00 27.00 94 SER A N 1
ATOM 435 C CA . SER A 1 94 ? 55.564 109.707 157.716 1.00 28.28 94 SER A CA 1
ATOM 436 C C . SER A 1 94 ? 55.169 110.588 156.525 1.00 30.58 94 SER A C 1
ATOM 437 O O . SER A 1 94 ? 55.803 111.608 156.258 1.00 31.21 94 SER A O 1
ATOM 440 N N . ASP A 1 95 ? 54.086 110.197 155.847 1.00 32.83 95 ASP A N 1
ATOM 441 C CA . ASP A 1 95 ? 53.689 110.795 154.569 1.00 35.43 95 ASP A CA 1
ATOM 442 C C . ASP A 1 95 ? 52.973 112.138 154.775 1.00 37.41 95 ASP A C 1
ATOM 443 O O . ASP A 1 95 ? 52.914 112.941 153.849 1.00 39.14 95 ASP A O 1
ATOM 448 N N . ASP A 1 96 ? 52.437 112.378 155.978 1.00 38.58 96 ASP A N 1
ATOM 449 C CA . ASP A 1 96 ? 51.615 113.561 156.256 1.00 39.85 96 ASP A CA 1
ATOM 450 C C . ASP A 1 96 ? 52.484 114.805 156.487 1.00 38.68 96 ASP A C 1
ATOM 451 O O . ASP A 1 96 ? 51.988 115.919 156.350 1.00 40.96 96 ASP A O 1
ATOM 456 N N . GLU A 1 97 ? 53.761 114.620 156.839 1.00 36.31 97 GLU A N 1
ATOM 457 C CA . GLU A 1 97 ? 54.648 115.739 157.195 1.00 35.75 97 GLU A CA 1
ATOM 458 C C . GLU A 1 97 ? 54.970 116.567 155.948 1.00 36.64 97 GLU A C 1
ATOM 459 O O . GLU A 1 97 ? 55.020 116.029 154.846 1.00 37.66 97 GLU A O 1
ATOM 465 N N . GLN A 1 98 ? 55.206 117.870 156.143 1.00 38.14 98 GLN A N 1
ATOM 466 C CA . GLN A 1 98 ? 55.560 118.756 155.044 1.00 39.48 98 GLN A CA 1
ATOM 467 C C . GLN A 1 98 ? 56.930 118.327 154.501 1.00 38.51 98 GLN A C 1
ATOM 468 O O . GLN A 1 98 ? 57.841 118.014 155.266 1.00 36.72 98 GLN A O 1
ATOM 474 N N . GLY A 1 99 ? 57.037 118.273 153.170 1.00 38.46 99 GLY A N 1
ATOM 475 C CA . GLY A 1 99 ? 58.254 117.867 152.476 1.00 37.83 99 GLY A CA 1
ATOM 476 C C . GLY A 1 99 ? 58.404 116.355 152.369 1.00 36.48 99 GLY A C 1
ATOM 477 O O . GLY A 1 99 ? 59.440 115.884 151.909 1.00 36.17 99 GLY A O 1
ATOM 478 N N . ALA A 1 100 ? 57.377 115.597 152.781 1.00 35.52 100 ALA A N 1
ATOM 479 C CA . ALA A 1 100 ? 57.402 114.128 152.732 1.00 34.85 100 ALA A CA 1
ATOM 480 C C . ALA A 1 100 ? 57.391 113.656 151.272 1.00 35.81 100 ALA A C 1
ATOM 481 O O . ALA A 1 100 ? 56.561 114.103 150.482 1.00 36.68 100 ALA A O 1
ATOM 483 N N . SER A 1 101 ? 58.323 112.762 150.923 1.00 35.64 101 SER A N 1
ATOM 484 C CA . SER A 1 101 ? 58.376 112.161 149.586 1.00 37.25 101 SER A CA 1
ATOM 485 C C . SER A 1 101 ? 59.294 110.934 149.590 1.00 35.77 101 SER A C 1
ATOM 486 O O . SER A 1 101 ? 60.192 110.821 150.423 1.00 34.64 101 SER A O 1
ATOM 489 N N . LYS A 1 102 ? 59.044 110.019 148.647 1.00 36.17 102 LYS A N 1
ATOM 490 C CA . LYS A 1 102 ? 59.929 108.896 148.363 1.00 35.89 102 LYS A CA 1
ATOM 491 C C . LYS A 1 102 ? 61.121 109.415 147.555 1.00 35.51 102 LYS A C 1
ATOM 492 O O . LYS A 1 102 ? 60.927 110.089 146.549 1.00 36.48 102 LYS A O 1
ATOM 498 N N . VAL A 1 103 ? 62.342 109.092 147.995 1.00 34.20 103 VAL A N 1
ATOM 499 C CA . VAL A 1 103 ? 63.549 109.499 147.281 1.00 35.05 103 VAL A CA 1
ATOM 500 C C . VAL A 1 103 ? 63.854 108.460 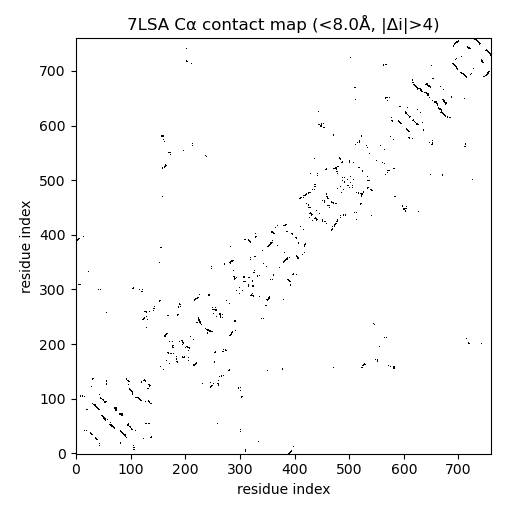146.195 1.00 35.21 103 VAL A C 1
ATOM 501 O O . VAL A 1 103 ? 63.827 108.773 145.002 1.00 36.25 103 VAL A O 1
ATOM 505 N N . ALA A 1 104 ? 64.150 107.230 146.622 1.00 33.96 104 ALA A N 1
ATOM 506 C CA . ALA A 1 104 ? 64.535 106.152 145.716 1.00 34.50 104 ALA A CA 1
ATOM 507 C C . ALA A 1 104 ? 64.565 104.818 146.470 1.00 32.87 104 ALA A C 1
ATOM 508 O O . ALA A 1 104 ? 64.459 104.792 147.696 1.00 32.04 104 ALA A O 1
ATOM 510 N N . SER A 1 105 ? 64.701 103.729 145.705 1.00 33.14 105 SER A N 1
ATOM 511 C CA . SER A 1 105 ? 64.897 102.379 146.219 1.00 31.88 105 SER A CA 1
ATOM 512 C C . SER A 1 105 ? 66.156 101.765 145.592 1.00 31.53 105 SER A C 1
ATOM 513 O O . SER A 1 105 ? 66.534 102.101 144.463 1.00 31.80 105 SER A O 1
ATOM 516 N N . TYR A 1 106 ? 66.780 100.845 146.337 1.00 30.47 106 TYR A N 1
ATOM 517 C CA . TYR A 1 106 ? 68.039 100.207 145.968 1.00 30.94 106 TYR A CA 1
ATOM 518 C C . TYR A 1 106 ? 67.986 98.714 146.300 1.00 30.01 106 TYR A C 1
ATOM 519 O O . TYR A 1 106 ? 67.366 98.309 147.291 1.00 28.85 106 TYR A O 1
ATOM 528 N N . THR A 1 107 ? 68.669 97.914 145.475 1.00 30.10 107 THR A N 1
ATOM 529 C CA . THR A 1 107 ? 68.775 96.478 145.674 1.00 29.83 107 THR A CA 1
ATOM 530 C C . THR A 1 107 ? 69.988 96.155 146.561 1.00 29.02 107 THR A C 1
ATOM 531 O O . THR A 1 107 ? 71.118 96.447 146.187 1.00 28.88 107 THR A O 1
ATOM 535 N N . LEU A 1 108 ? 69.747 95.543 147.731 1.00 28.15 108 LEU A N 1
ATOM 536 C CA . LEU A 1 108 ? 70.834 94.964 148.538 1.00 28.10 108 LEU A CA 1
ATOM 537 C C . LEU A 1 108 ? 71.313 93.673 147.864 1.00 28.85 108 LEU A C 1
ATOM 538 O O . LEU A 1 108 ? 70.550 93.023 147.147 1.00 29.06 108 LEU A O 1
ATOM 543 N N . GLU A 1 109 ? 72.576 93.314 148.125 1.00 29.32 109 GLU A N 1
ATOM 544 C CA . GLU A 1 109 ? 73.228 92.153 147.533 1.00 30.33 109 GLU A CA 1
ATOM 545 C C . GLU A 1 109 ? 73.662 91.193 148.643 1.00 29.14 109 GLU A C 1
ATOM 546 O O . GLU A 1 109 ? 73.955 91.620 149.759 1.00 28.39 109 GLU A O 1
ATOM 552 N N . LYS A 1 110 ? 73.706 89.899 148.318 1.00 29.02 110 LYS A N 1
ATOM 553 C CA . LYS A 1 110 ? 74.217 88.885 149.235 1.00 29.02 110 LYS A CA 1
ATOM 554 C C . LYS A 1 110 ? 75.688 89.182 149.546 1.00 29.79 110 LYS A C 1
ATOM 555 O O . LYS A 1 110 ? 76.492 89.403 148.650 1.00 30.37 110 LYS A O 1
ATOM 561 N N . MET A 1 111 ? 76.017 89.185 150.839 1.00 30.14 111 MET A N 1
ATOM 562 C CA . MET A 1 111 ? 77.369 89.381 151.318 1.00 31.34 111 MET A CA 1
ATOM 563 C C . MET A 1 111 ? 78.113 88.043 151.222 1.00 31.94 111 MET A C 1
ATOM 564 O O . MET A 1 111 ? 77.734 87.065 151.864 1.00 31.53 111 MET A O 1
ATOM 569 N N . LEU A 1 112 ? 79.160 88.010 150.393 1.00 33.08 112 LEU A N 1
ATOM 570 C CA . LEU A 1 112 ? 79.927 86.799 150.135 1.00 34.67 112 LEU A CA 1
ATOM 571 C C . LEU A 1 112 ? 81.290 86.905 150.828 1.00 36.27 112 LEU A C 1
ATOM 572 O O . LEU A 1 112 ? 81.938 87.949 150.775 1.00 37.77 112 LEU A O 1
ATOM 577 N N . VAL A 1 113 ? 81.698 85.813 151.482 1.00 37.98 113 VAL A N 1
ATOM 578 C CA . VAL A 1 113 ? 83.019 85.680 152.096 1.00 39.76 113 VAL A CA 1
ATOM 579 C C . VAL A 1 113 ? 83.666 84.417 151.517 1.00 40.74 113 VAL A C 1
ATOM 580 O O . VAL A 1 113 ? 83.182 83.316 151.745 1.00 41.13 113 VAL A O 1
ATOM 584 N N . ASP A 1 114 ? 84.726 84.609 150.722 1.00 42.85 114 ASP A N 1
ATOM 585 C CA . ASP A 1 114 ? 85.338 83.558 149.888 1.00 44.22 114 ASP A CA 1
ATOM 586 C C . ASP A 1 114 ? 84.267 82.883 149.016 1.00 43.29 114 ASP A C 1
ATOM 587 O O . ASP A 1 114 ? 84.270 81.664 148.852 1.00 45.03 114 ASP A O 1
ATOM 592 N N . GLY A 1 115 ? 83.359 83.691 148.455 1.00 41.00 115 GLY A N 1
ATOM 593 C CA . GLY A 1 115 ? 82.321 83.224 147.532 1.00 40.65 115 GLY A CA 1
ATOM 594 C C . GLY A 1 115 ? 81.217 82.425 148.214 1.00 38.98 115 GLY A C 1
ATOM 595 O O . GLY A 1 115 ? 80.424 81.769 147.540 1.00 40.90 115 GLY A O 1
ATOM 596 N N . GLU A 1 116 ? 81.148 82.495 149.549 1.00 37.46 116 GLU A N 1
ATOM 597 C CA . GLU A 1 116 ? 80.146 81.785 150.346 1.00 34.90 116 GLU A CA 1
ATOM 598 C C . GLU A 1 116 ? 79.261 82.825 151.041 1.00 32.75 116 GLU A C 1
ATOM 599 O O . GLU A 1 116 ? 79.766 83.762 151.650 1.00 32.06 116 GLU A O 1
ATOM 605 N N . TRP A 1 117 ? 77.941 82.657 150.928 1.00 31.43 117 TRP A N 1
ATOM 606 C CA . TRP A 1 117 ? 76.975 83.579 151.535 1.00 29.80 117 TRP A CA 1
ATOM 607 C C . TRP A 1 117 ? 76.954 83.378 153.055 1.00 28.57 117 TRP A C 1
ATOM 608 O O . TRP A 1 117 ? 76.838 82.251 153.527 1.00 28.17 117 TRP A O 1
ATOM 619 N N . ASN A 1 118 ? 77.050 84.482 153.806 1.00 27.90 118 ASN A N 1
ATOM 620 C CA . ASN A 1 118 ? 77.068 84.445 155.277 1.00 27.22 118 ASN A CA 1
ATOM 621 C C . ASN A 1 118 ? 75.674 84.767 155.844 1.00 26.29 118 ASN A C 1
ATOM 622 O O . ASN A 1 118 ? 75.517 84.913 157.057 1.00 25.87 118 ASN A O 1
ATOM 627 N N . GLY A 1 119 ? 74.669 84.891 154.968 1.00 26.16 119 GLY A N 1
ATOM 628 C CA . GLY A 1 119 ? 73.280 85.144 155.370 1.00 25.02 119 GLY A CA 1
ATOM 629 C C . GLY A 1 119 ? 72.941 86.624 155.449 1.00 24.12 119 GLY A C 1
ATOM 630 O O . GLY A 1 119 ? 71.792 86.979 155.724 1.00 24.14 119 GLY A O 1
ATOM 631 N N . VAL A 1 120 ? 73.930 87.489 155.192 1.00 24.28 120 VAL A N 1
ATOM 632 C CA . VAL A 1 120 ? 73.774 88.943 155.309 1.00 23.94 120 VAL A CA 1
ATOM 633 C C . VAL A 1 120 ? 73.552 89.561 153.920 1.00 24.40 120 VAL A C 1
ATOM 634 O O . VAL A 1 120 ? 74.113 89.116 152.913 1.00 24.89 120 VAL A O 1
ATOM 638 N N . TRP A 1 121 ? 72.728 90.614 153.906 1.00 24.11 121 TRP A N 1
ATOM 639 C CA . TRP A 1 121 ? 72.478 91.473 152.761 1.00 24.87 121 TRP A CA 1
ATOM 640 C C . TRP A 1 121 ? 73.109 92.840 153.034 1.00 25.25 121 TRP A C 1
ATOM 641 O O . TRP A 1 121 ? 73.046 93.327 154.167 1.00 24.73 121 TRP A O 1
ATOM 652 N N . THR A 1 122 ? 73.697 93.454 152.001 1.00 26.02 122 THR A N 1
ATOM 653 C CA . THR A 1 122 ? 74.428 94.700 152.189 1.00 26.42 122 THR A CA 1
ATOM 654 C C . THR A 1 122 ? 74.298 95.606 150.960 1.00 27.25 122 THR A C 1
ATOM 655 O O . THR A 1 122 ? 74.093 95.136 149.828 1.00 27.53 122 THR A O 1
ATOM 659 N N . ILE A 1 123 ? 74.436 96.912 151.212 1.00 27.55 123 ILE A N 1
ATOM 660 C CA . ILE A 1 123 ? 74.659 97.918 150.170 1.00 29.06 123 ILE A CA 1
ATOM 661 C C . ILE A 1 123 ? 75.322 99.137 150.823 1.00 29.03 123 ILE A C 1
ATOM 662 O O . ILE A 1 123 ? 75.089 99.414 151.997 1.00 27.99 123 ILE A O 1
ATOM 667 N N . THR A 1 124 ? 76.138 99.853 150.044 1.00 29.93 124 THR A N 1
ATOM 668 C CA . THR A 1 124 ? 76.762 101.099 150.475 1.00 30.24 124 THR A CA 1
ATOM 669 C C . THR A 1 124 ? 76.340 102.224 149.523 1.00 31.09 124 THR A C 1
ATOM 670 O O . THR A 1 124 ? 76.623 102.159 148.326 1.00 31.88 124 THR A O 1
ATOM 674 N N . LEU A 1 125 ? 75.664 103.239 150.076 1.00 31.00 125 LEU A N 1
ATOM 675 C CA . LEU A 1 125 ? 75.295 104.452 149.353 1.00 32.07 125 LEU A CA 1
ATOM 676 C C . LEU A 1 125 ? 76.380 105.513 149.575 1.00 32.80 125 LEU A C 1
ATOM 677 O O . LEU A 1 125 ? 76.655 105.889 150.706 1.00 32.61 125 LEU A O 1
ATOM 682 N N . VAL A 1 126 ? 76.991 105.976 148.479 1.00 34.03 126 VAL A N 1
ATOM 683 C CA . VAL A 1 126 ? 78.074 106.956 148.513 1.00 34.86 126 VAL A CA 1
ATOM 684 C C . VAL A 1 126 ? 77.465 108.361 148.611 1.00 34.70 126 VAL A C 1
ATOM 685 O O . VAL A 1 126 ? 76.432 108.648 148.003 1.00 33.83 126 VAL A O 1
ATOM 689 N N . GLY A 1 127 ? 78.131 109.228 149.382 1.00 35.39 127 GLY A N 1
ATOM 690 C CA . GLY A 1 127 ? 77.686 110.591 149.646 1.00 35.83 127 GLY A CA 1
ATOM 691 C C . GLY A 1 127 ? 77.148 110.759 151.059 1.00 35.18 127 GLY A C 1
ATOM 692 O O . GLY A 1 127 ? 77.330 109.891 151.923 1.00 34.34 127 GLY A O 1
ATOM 693 N N . GLU A 1 128 ? 76.467 111.891 151.271 1.00 35.31 128 GLU A N 1
ATOM 694 C CA . GLU A 1 128 ? 75.942 112.329 152.562 1.00 34.65 128 GLU A CA 1
ATOM 695 C C . GLU A 1 128 ? 74.452 111.972 152.648 1.00 33.68 128 GLU A C 1
ATOM 696 O O . GLU A 1 128 ? 73.646 112.538 151.906 1.00 34.23 128 GLU A O 1
ATOM 702 N N . TRP A 1 129 ? 74.099 111.057 153.564 1.00 32.10 129 TRP A N 1
ATOM 703 C CA . TRP A 1 129 ? 72.733 110.510 153.677 1.00 31.54 129 TRP A CA 1
ATOM 704 C C . TRP A 1 129 ? 72.141 110.722 155.078 1.00 30.75 129 TRP A C 1
ATOM 705 O O . TRP A 1 129 ? 71.100 110.128 155.407 1.00 29.15 129 TRP A O 1
ATOM 716 N N . LYS A 1 130 ? 72.769 111.566 155.905 1.00 31.48 130 LYS A N 1
ATOM 717 C CA . LYS A 1 130 ? 72.270 111.764 157.264 1.00 30.85 130 LYS A CA 1
ATOM 718 C C . LYS A 1 130 ? 70.912 112.473 157.189 1.00 29.98 130 LYS A C 1
ATOM 719 O O . LYS A 1 130 ? 70.680 113.308 156.307 1.00 30.61 130 LYS A O 1
ATOM 725 N N . ASP A 1 131 ? 70.012 112.060 158.091 1.00 29.04 131 ASP A N 1
ATOM 726 C CA . ASP A 1 131 ? 68.694 112.661 158.349 1.00 29.17 131 ASP A CA 1
ATOM 727 C C . ASP A 1 131 ? 67.657 112.225 157.300 1.00 28.96 131 ASP A C 1
ATOM 728 O O . ASP A 1 131 ? 66.526 112.714 157.328 1.00 29.32 131 ASP A O 1
ATOM 733 N N . TYR A 1 132 ? 68.019 111.303 156.396 1.00 28.46 132 TYR A N 1
ATOM 734 C CA . TYR A 1 132 ? 67.034 110.612 155.552 1.00 27.99 132 TYR A CA 1
ATOM 735 C C . TYR A 1 132 ? 66.420 109.457 156.357 1.00 26.64 132 TYR A C 1
ATOM 736 O O . TYR A 1 132 ? 67.035 108.936 157.305 1.00 26.13 132 TYR A O 1
ATOM 745 N N . TYR A 1 133 ? 65.197 109.072 155.979 1.00 25.97 133 TYR A N 1
ATOM 746 C CA . TYR A 1 133 ? 64.480 107.962 156.607 1.00 25.02 133 TYR A CA 1
ATOM 747 C C . TYR A 1 133 ? 64.470 106.769 155.643 1.00 24.98 133 TYR A C 1
ATOM 748 O O . TYR A 1 133 ? 64.654 106.945 154.431 1.00 25.91 133 TYR A O 1
ATOM 757 N N . TYR A 1 134 ? 64.264 105.561 156.175 1.00 24.37 134 TYR A N 1
ATOM 758 C CA . TYR A 1 134 ? 64.307 104.370 155.339 1.00 25.01 134 TYR A CA 1
ATOM 759 C C . TYR A 1 134 ? 63.476 103.222 155.927 1.00 24.53 134 TYR A C 1
ATOM 760 O O . TYR A 1 134 ? 63.173 103.171 157.134 1.00 24.28 134 TYR A O 1
ATOM 769 N N . THR A 1 135 ? 63.103 102.307 155.025 1.00 24.40 135 THR A N 1
ATOM 770 C CA . THR A 1 135 ? 62.571 100.993 155.336 1.00 23.92 135 THR A CA 1
ATOM 771 C C . THR A 1 135 ? 63.241 99.964 154.422 1.00 24.01 135 THR A C 1
ATOM 772 O O . THR A 1 135 ? 63.863 100.325 153.411 1.00 24.50 135 THR A O 1
ATOM 776 N N . TYR A 1 136 ? 63.083 98.687 154.772 1.00 23.52 136 TYR A N 1
ATOM 777 C CA . TYR A 1 136 ? 63.414 97.592 153.878 1.00 23.85 136 TYR A CA 1
ATOM 778 C C . TYR A 1 136 ? 62.117 96.946 153.390 1.00 23.61 136 TYR A C 1
ATOM 779 O O . TYR A 1 136 ? 61.134 96.909 154.113 1.00 22.95 136 TYR A O 1
ATOM 788 N N . SER A 1 137 ? 62.134 96.466 152.145 1.00 24.29 137 SER A N 1
ATOM 789 C CA . SER A 1 137 ? 61.140 95.535 151.629 1.00 24.64 137 SER A CA 1
ATOM 790 C C . SER A 1 137 ? 61.809 94.161 151.533 1.00 24.41 137 SER A C 1
ATOM 791 O O . SER A 1 137 ? 62.697 93.970 150.710 1.00 24.97 137 SER A O 1
ATOM 794 N N . VAL A 1 138 ? 61.412 93.232 152.411 1.00 23.78 138 VAL A N 1
ATOM 795 C CA . VAL A 1 138 ? 62.052 91.927 152.505 1.00 23.82 138 VAL A CA 1
ATOM 796 C C . VAL A 1 138 ? 61.142 90.885 151.852 1.00 24.60 138 VAL A C 1
ATOM 797 O O . VAL A 1 138 ? 60.018 90.682 152.293 1.00 24.63 138 VAL A O 1
ATOM 801 N N . THR A 1 139 ? 61.661 90.234 150.805 1.00 25.56 139 THR A N 1
ATOM 802 C CA . THR A 1 139 ? 61.016 89.093 150.167 1.00 26.52 139 THR A CA 1
ATOM 803 C C . THR A 1 139 ? 61.657 87.821 150.726 1.00 26.04 139 THR A C 1
ATOM 804 O O . THR A 1 139 ? 62.850 87.603 150.540 1.00 25.76 139 THR A O 1
ATOM 808 N N . THR A 1 140 ? 60.855 86.990 151.400 1.00 25.62 140 THR A N 1
ATOM 809 C CA . THR A 1 140 ? 61.393 85.945 152.262 1.00 25.30 140 THR A CA 1
ATOM 810 C C . THR A 1 140 ? 60.426 84.763 152.375 1.00 25.47 140 THR A C 1
ATOM 811 O O . THR A 1 140 ? 59.214 84.921 152.284 1.00 26.00 140 THR A O 1
ATOM 815 N N . THR A 1 141 ? 61.008 83.577 152.575 1.00 25.84 141 THR A N 1
ATOM 816 C CA . THR A 1 141 ? 60.312 82.396 153.059 1.00 26.27 141 THR A CA 1
ATOM 817 C C . THR A 1 141 ? 60.308 82.434 154.592 1.00 25.42 141 THR A C 1
ATOM 818 O O . THR A 1 141 ? 60.859 83.355 155.196 1.00 24.24 141 THR A O 1
ATOM 822 N N . ASP A 1 142 ? 59.701 81.414 155.207 1.00 26.13 142 ASP A N 1
ATOM 823 C CA . ASP A 1 142 ? 59.867 81.156 156.635 1.00 25.72 142 ASP A CA 1
ATOM 824 C C . ASP A 1 142 ? 61.065 80.213 156.812 1.00 25.82 142 ASP A C 1
ATOM 825 O O . ASP A 1 142 ? 61.679 79.773 155.826 1.00 26.40 142 ASP A O 1
ATOM 830 N N . THR A 1 143 ? 61.386 79.900 158.073 1.00 25.71 143 THR A N 1
ATOM 831 C CA . THR A 1 143 ? 62.574 79.114 158.424 1.00 25.36 143 THR A CA 1
ATOM 832 C C . THR A 1 143 ? 62.478 77.675 157.895 1.00 25.80 143 THR A C 1
ATOM 833 O O . THR A 1 143 ? 63.504 77.029 157.722 1.00 26.59 143 THR A O 1
ATOM 837 N N . THR A 1 144 ? 61.259 77.171 157.667 1.00 26.20 144 THR A N 1
ATOM 838 C CA . THR A 1 144 ? 61.049 75.754 157.326 1.00 27.36 144 THR A CA 1
ATOM 839 C C . THR A 1 144 ? 60.839 75.560 155.816 1.00 28.52 144 THR A C 1
ATOM 840 O O . THR A 1 144 ? 60.580 74.446 155.393 1.00 29.17 144 THR A O 1
ATOM 844 N N . HIS A 1 145 ? 60.981 76.626 155.015 1.00 29.09 145 HIS A N 1
ATOM 845 C CA . HIS A 1 145 ? 60.765 76.555 153.560 1.00 30.29 145 HIS A CA 1
ATOM 846 C C . HIS A 1 145 ? 61.859 77.323 152.803 1.00 30.81 145 HIS A C 1
ATOM 847 O O . HIS A 1 145 ? 61.601 77.863 151.729 1.00 30.88 145 HIS A O 1
ATOM 854 N N . ILE A 1 146 ? 63.081 77.338 153.349 1.00 30.68 146 ILE A N 1
ATOM 855 C CA . ILE A 1 146 ? 64.205 78.031 152.720 1.00 31.48 146 ILE A CA 1
ATOM 856 C C . ILE A 1 146 ? 64.512 77.345 151.386 1.00 32.90 146 ILE A C 1
ATOM 857 O O . ILE A 1 146 ? 64.517 76.122 151.302 1.00 34.06 146 ILE A O 1
ATOM 862 N N . GLY A 1 147 ? 64.750 78.159 150.351 1.00 33.76 147 GLY A N 1
ATOM 863 C CA . GLY A 1 147 ? 65.052 77.680 149.008 1.00 35.05 147 GLY A CA 1
ATOM 864 C C . GLY A 1 147 ? 63.805 77.451 148.167 1.00 36.06 147 GLY A C 1
ATOM 865 O O . GLY A 1 147 ? 63.908 77.254 146.958 1.00 37.17 147 GLY A O 1
ATOM 866 N N . SER A 1 148 ? 62.625 77.481 148.800 1.00 35.82 148 SER A N 1
ATOM 867 C CA . SER A 1 148 ? 61.354 77.331 148.099 1.00 36.78 148 SER A CA 1
ATOM 868 C C . SER A 1 148 ? 60.966 78.666 147.451 1.00 37.80 148 SER A C 1
ATOM 869 O O . SER A 1 148 ? 61.621 79.688 147.677 1.00 37.56 148 SER A O 1
ATOM 872 N N . ASP A 1 149 ? 59.885 78.645 146.662 1.00 39.27 149 ASP A N 1
ATOM 873 C CA . ASP A 1 149 ? 59.311 79.863 146.080 1.00 40.26 149 ASP A CA 1
ATOM 874 C C . ASP A 1 149 ? 58.111 80.328 146.920 1.00 38.45 149 ASP A C 1
ATOM 875 O O . ASP A 1 149 ? 57.351 81.184 146.482 1.00 38.28 149 ASP A O 1
ATOM 880 N N . ALA A 1 150 ? 57.948 79.767 148.126 1.00 37.57 150 ALA A N 1
ATOM 881 C CA . ALA A 1 150 ? 56.889 80.169 149.054 1.00 36.88 150 ALA A CA 1
ATOM 882 C C . ALA A 1 150 ? 57.306 81.457 149.776 1.00 35.66 150 ALA A C 1
ATOM 883 O O . ALA A 1 150 ? 57.665 81.433 150.957 1.00 35.38 150 ALA A O 1
ATOM 885 N N . THR A 1 151 ? 57.253 82.581 149.055 1.00 35.20 151 THR A N 1
ATOM 886 C CA . THR A 1 151 ? 57.740 83.852 149.568 1.00 34.04 151 THR A CA 1
ATOM 887 C C . THR A 1 151 ? 56.587 84.856 149.675 1.00 33.20 151 THR A C 1
ATOM 888 O O . THR A 1 151 ? 55.582 84.756 148.971 1.00 33.28 151 THR A O 1
ATOM 892 N N . LYS A 1 152 ? 56.764 85.806 150.597 1.00 32.00 152 LYS A N 1
ATOM 893 C CA . LYS A 1 152 ? 55.941 86.994 150.737 1.00 31.93 152 LYS A CA 1
ATOM 894 C C . LYS A 1 152 ? 56.886 88.183 150.935 1.00 29.79 152 LYS A C 1
ATOM 895 O O . LYS A 1 152 ? 58.019 87.996 151.386 1.00 28.61 152 LYS A O 1
ATOM 901 N N . THR A 1 153 ? 56.420 89.387 150.582 1.00 29.12 153 THR A N 1
ATOM 902 C CA . THR A 1 153 ? 57.207 90.609 150.729 1.00 28.65 153 THR A CA 1
ATOM 903 C C . THR A 1 153 ? 56.580 91.472 151.826 1.00 27.85 153 THR A C 1
ATOM 904 O O . THR A 1 153 ? 55.376 91.731 151.809 1.00 27.57 153 THR A O 1
ATOM 908 N N . TYR A 1 154 ? 57.422 91.906 152.769 1.00 27.01 154 TYR A N 1
ATOM 909 C CA . TYR A 1 154 ? 57.022 92.707 153.924 1.00 26.56 154 TYR A CA 1
ATOM 910 C C . TYR A 1 154 ? 57.836 94.002 153.947 1.00 25.60 154 TYR A C 1
ATOM 911 O O . TYR A 1 154 ? 59.046 93.959 153.741 1.00 24.80 154 TYR A O 1
ATOM 920 N N . GLU A 1 155 ? 57.178 95.136 154.212 1.00 25.33 155 GLU A N 1
ATOM 921 C CA . GLU A 1 155 ? 57.895 96.389 154.436 1.00 25.49 155 GLU A CA 1
ATOM 922 C C . GLU A 1 155 ? 58.094 96.569 155.945 1.00 24.76 155 GLU A C 1
ATOM 923 O O . GLU A 1 155 ? 57.150 96.401 156.716 1.00 24.56 155 GLU A O 1
ATOM 929 N N . THR A 1 156 ? 59.315 96.929 156.351 1.00 24.30 156 THR A N 1
ATOM 930 C CA . THR A 1 156 ? 59.639 97.033 157.775 1.00 23.72 156 THR A CA 1
ATOM 931 C C . THR A 1 156 ? 60.748 98.064 158.018 1.00 22.77 156 THR A C 1
ATOM 932 O O . THR A 1 156 ? 61.596 98.301 157.161 1.00 22.96 156 THR A O 1
ATOM 936 N N . GLN A 1 157 ? 60.722 98.665 159.215 1.00 22.20 157 GLN A N 1
ATOM 937 C CA . GLN A 1 157 ? 61.851 99.427 159.732 1.00 21.89 157 GLN A CA 1
ATOM 938 C C . GLN A 1 157 ? 62.973 98.436 160.077 1.00 20.98 157 GLN A C 1
ATOM 939 O O . GLN A 1 157 ? 62.747 97.230 160.166 1.00 20.85 157 GLN A O 1
ATOM 945 N N . ASP A 1 158 ? 64.188 98.964 160.237 1.00 20.78 158 ASP A N 1
ATOM 946 C CA . ASP A 1 158 ? 65.387 98.178 160.511 1.00 20.98 158 ASP A CA 1
ATOM 947 C C . ASP A 1 158 ? 65.253 97.509 161.884 1.00 20.29 158 ASP A C 1
ATOM 948 O O . ASP A 1 158 ? 64.871 98.150 162.868 1.00 20.01 158 ASP A O 1
ATOM 953 N N . VAL A 1 159 ? 65.604 96.221 161.935 1.00 20.39 159 VAL A N 1
ATOM 954 C CA . VAL A 1 159 ? 65.656 95.459 163.178 1.00 19.60 159 VAL A CA 1
ATOM 955 C C . VAL A 1 159 ? 66.621 96.149 164.151 1.00 19.05 159 VAL A C 1
ATOM 956 O O . VAL A 1 159 ? 66.390 96.133 165.367 1.00 18.39 159 VAL A O 1
ATOM 960 N N . TYR A 1 160 ? 67.684 96.752 163.596 1.00 19.52 160 TYR A N 1
ATOM 961 C CA . TYR A 1 160 ? 68.757 97.410 164.336 1.00 19.45 160 TYR A CA 1
ATOM 962 C C . TYR A 1 160 ? 68.626 98.934 164.250 1.00 20.03 160 TYR A C 1
ATOM 963 O O . TYR A 1 160 ? 69.632 99.635 164.240 1.00 21.04 160 TYR A O 1
ATOM 972 N N . SER A 1 161 ? 67.389 99.440 164.199 1.00 19.94 161 SER A N 1
ATOM 973 C CA . SER A 1 161 ? 67.129 100.873 164.210 1.00 19.97 161 SER A CA 1
ATOM 974 C C . SER A 1 161 ? 67.815 101.516 165.425 1.00 19.88 161 SER A C 1
ATOM 975 O O . SER A 1 161 ? 67.744 100.976 166.529 1.00 18.87 161 SER A O 1
ATOM 978 N N . THR A 1 162 ? 68.481 102.660 165.206 1.00 20.60 162 THR A N 1
ATOM 979 C CA . THR A 1 162 ? 68.957 103.521 166.305 1.00 20.96 162 THR A CA 1
ATOM 980 C C . THR A 1 162 ? 68.151 104.827 166.352 1.00 20.47 162 THR A C 1
ATOM 981 O O . THR A 1 162 ? 68.314 105.627 167.274 1.00 20.01 162 THR A O 1
ATOM 985 N N . ALA A 1 163 ? 67.286 105.038 165.353 1.00 20.42 163 ALA A N 1
ATOM 986 C CA . ALA A 1 163 ? 66.393 106.178 165.292 1.00 20.51 163 ALA A CA 1
ATOM 987 C C . ALA A 1 163 ? 65.232 105.853 164.349 1.00 20.79 163 ALA A C 1
ATOM 988 O O . ALA A 1 163 ? 65.408 105.110 163.377 1.00 21.12 163 ALA A O 1
ATOM 990 N N . THR A 1 164 ? 64.055 106.407 164.661 1.00 20.79 164 THR A N 1
ATOM 991 C CA . THR A 1 164 ? 62.873 106.328 163.810 1.00 21.40 164 THR A CA 1
ATOM 992 C C . THR A 1 164 ? 62.142 107.670 163.822 1.00 21.52 164 THR A C 1
ATOM 993 O O . THR A 1 164 ? 62.365 108.504 164.705 1.00 21.50 164 THR A O 1
ATOM 997 N N . GLY A 1 165 ? 61.251 107.841 162.842 1.00 21.97 165 GLY A N 1
ATOM 998 C CA . GLY A 1 165 ? 60.279 108.903 162.840 1.00 22.47 165 GLY A CA 1
ATOM 999 C C . GLY A 1 165 ? 59.106 108.568 163.742 1.00 22.14 165 GLY A C 1
ATOM 1000 O O . GLY A 1 165 ? 59.216 107.730 164.642 1.00 21.72 165 GLY A O 1
ATOM 1001 N N . VAL A 1 166 ? 57.972 109.222 163.485 1.00 22.57 166 VAL A N 1
ATOM 1002 C CA . VAL A 1 166 ? 56.801 109.123 164.344 1.00 22.34 166 VAL A CA 1
ATOM 1003 C C . VAL A 1 166 ? 56.249 107.690 164.287 1.00 22.28 166 VAL A C 1
ATOM 1004 O O . VAL A 1 166 ? 56.151 107.082 163.211 1.00 22.93 166 VAL A O 1
ATOM 1008 N N . ASN A 1 167 ? 55.957 107.146 165.475 1.00 21.72 167 ASN A N 1
ATOM 1009 C CA . ASN A 1 167 ? 55.315 105.839 165.686 1.00 21.70 167 ASN A CA 1
ATOM 1010 C C . ASN A 1 167 ? 56.158 104.688 165.105 1.00 21.86 167 ASN A C 1
ATOM 1011 O O . ASN A 1 167 ? 55.621 103.628 164.810 1.00 22.52 167 ASN A O 1
ATOM 1016 N N . GLY A 1 168 ? 57.473 104.897 164.970 1.00 21.66 168 GLY A N 1
ATOM 1017 C CA . GLY A 1 168 ? 58.472 103.828 164.820 1.00 21.81 168 GLY A CA 1
ATOM 1018 C C . GLY A 1 168 ? 58.372 103.027 163.526 1.00 22.61 168 GLY A C 1
ATOM 1019 O O . GLY A 1 168 ? 58.852 101.894 163.482 1.00 22.49 168 GLY A O 1
ATOM 1020 N N . LYS A 1 169 ? 57.783 103.608 162.472 1.00 24.06 169 LYS A N 1
ATOM 1021 C CA . LYS A 1 169 ? 57.476 102.852 161.235 1.00 25.28 169 LYS A CA 1
ATOM 1022 C C . LYS A 1 169 ? 58.595 102.992 160.195 1.00 24.71 169 LYS A C 1
ATOM 1023 O O . LYS A 1 169 ? 58.756 102.104 159.353 1.00 25.12 169 LYS A O 1
ATOM 1029 N N . ARG A 1 170 ? 59.357 104.091 160.254 1.00 23.99 170 ARG A N 1
ATOM 1030 C CA . ARG A 1 170 ? 60.505 104.293 159.368 1.00 24.11 170 ARG A CA 1
ATOM 1031 C C . ARG A 1 170 ? 61.752 104.606 160.199 1.00 22.72 170 ARG A C 1
ATOM 1032 O O . ARG A 1 170 ? 61.723 105.470 161.066 1.00 22.09 170 ARG A O 1
ATOM 1040 N N . SER A 1 171 ? 62.840 103.892 159.899 1.00 22.43 171 SER A N 1
ATOM 1041 C CA . SER A 1 171 ? 64.143 104.143 160.484 1.00 22.37 171 SER A CA 1
ATOM 1042 C C . SER A 1 171 ? 64.700 105.473 159.958 1.00 22.84 171 SER A C 1
ATOM 1043 O O . SER A 1 171 ? 64.280 105.955 158.900 1.00 22.83 171 SER A O 1
ATOM 1046 N N . MET A 1 172 ? 65.647 106.047 160.711 1.00 23.18 172 MET A N 1
ATOM 1047 C CA . MET A 1 172 ? 66.324 107.287 160.345 1.00 23.96 172 MET A CA 1
ATOM 1048 C C . MET A 1 172 ? 67.840 107.064 160.384 1.00 24.12 172 MET A C 1
ATOM 1049 O O . MET A 1 172 ? 68.358 106.400 161.284 1.00 23.82 172 MET A O 1
ATOM 1054 N N . ILE A 1 173 ? 68.531 107.616 159.383 1.00 25.09 173 ILE A N 1
ATOM 1055 C CA . ILE A 1 173 ? 69.986 107.638 159.301 1.00 25.87 173 ILE A CA 1
ATOM 1056 C C . ILE A 1 173 ? 70.479 108.833 160.120 1.00 26.21 173 ILE A C 1
ATOM 1057 O O . ILE A 1 173 ? 70.184 109.971 159.774 1.00 27.27 173 ILE A O 1
ATOM 1062 N N . VAL A 1 174 ? 71.233 108.573 161.193 1.00 26.45 174 VAL A N 1
ATOM 1063 C CA . VAL A 1 174 ? 71.628 109.636 162.115 1.00 27.26 174 VAL A CA 1
ATOM 1064 C C . VAL A 1 174 ? 73.129 109.549 162.403 1.00 27.59 174 VAL A C 1
ATOM 1065 O O . VAL A 1 174 ? 73.696 108.462 162.528 1.00 27.73 174 VAL A O 1
ATOM 1069 N N . ASP A 1 175 ? 73.751 110.726 162.503 1.00 28.41 175 ASP A N 1
ATOM 1070 C CA . ASP A 1 175 ? 75.043 110.882 163.134 1.00 28.69 175 ASP A CA 1
ATOM 1071 C C . ASP A 1 175 ? 74.796 111.012 164.642 1.00 27.64 175 ASP A C 1
ATOM 1072 O O . ASP A 1 175 ? 74.390 112.069 165.112 1.00 27.66 175 ASP A O 1
ATOM 1077 N N . LEU A 1 176 ? 75.042 109.927 165.384 1.00 26.75 176 LEU A N 1
ATOM 1078 C CA . LEU A 1 176 ? 74.713 109.855 166.816 1.00 26.23 176 LEU A CA 1
ATOM 1079 C C . LEU A 1 176 ? 75.479 110.921 167.616 1.00 27.03 176 LEU A C 1
ATOM 1080 O O . LEU A 1 176 ? 75.004 111.351 168.658 1.00 26.15 176 LEU A O 1
ATOM 1085 N N . ASP A 1 177 ? 76.640 111.365 167.120 1.00 28.76 177 ASP A N 1
ATOM 1086 C CA . ASP A 1 177 ? 77.407 112.425 167.783 1.00 30.61 177 ASP A CA 1
ATOM 1087 C C . ASP A 1 177 ? 76.600 113.734 167.810 1.00 30.70 177 ASP A C 1
ATOM 1088 O O . ASP A 1 177 ? 76.756 114.522 168.741 1.00 31.10 177 ASP A O 1
ATOM 1093 N N . GLU A 1 178 ? 75.728 113.945 166.811 1.00 30.50 178 GLU A N 1
ATOM 1094 C CA . GLU A 1 178 ? 74.871 115.139 166.740 1.00 30.44 178 GLU A CA 1
ATOM 1095 C C . GLU A 1 178 ? 73.732 115.091 167.768 1.00 28.97 178 GLU A C 1
ATOM 1096 O O . GLU A 1 178 ? 73.071 116.107 167.977 1.00 29.97 178 GLU A O 1
ATOM 1102 N N . THR A 1 179 ? 73.480 113.921 168.370 1.00 26.39 179 THR A N 1
ATOM 1103 C CA . THR A 1 179 ? 72.396 113.763 169.339 1.00 25.48 179 THR A CA 1
ATOM 1104 C C . THR A 1 179 ? 72.907 113.954 170.775 1.00 25.03 179 THR A C 1
ATOM 1105 O O . THR A 1 179 ? 72.122 113.890 171.711 1.00 25.12 179 THR A O 1
ATOM 1109 N N . ASP A 1 180 ? 74.215 114.174 170.943 1.00 25.28 180 ASP A N 1
ATOM 1110 C CA . ASP A 1 180 ? 74.820 114.308 172.263 1.00 25.00 180 ASP A CA 1
ATOM 1111 C C . ASP A 1 180 ? 74.507 115.695 172.818 1.00 25.36 180 ASP A C 1
ATOM 1112 O O . ASP A 1 180 ? 74.796 116.699 172.170 1.00 26.65 180 ASP A O 1
ATOM 1117 N N . PRO A 1 181 ? 73.916 115.804 174.030 1.00 24.81 181 PRO A N 1
ATOM 1118 C CA . PRO A 1 181 ? 73.712 117.106 174.662 1.00 25.70 181 PRO A CA 1
ATOM 1119 C C . PRO A 1 181 ? 75.042 117.725 175.118 1.00 26.67 181 PRO A C 1
ATOM 1120 O O . PRO A 1 181 ? 76.072 117.045 175.134 1.00 25.77 181 PRO A O 1
ATOM 1124 N N . GLU A 1 182 ? 75.009 119.016 175.458 1.00 28.67 182 GLU A N 1
ATOM 1125 C CA . GLU A 1 182 ? 76.191 119.707 175.960 1.00 30.66 182 GLU A CA 1
ATOM 1126 C C . GLU A 1 182 ? 76.681 119.003 177.229 1.00 30.15 182 GLU A C 1
ATOM 1127 O O . GLU A 1 182 ? 75.882 118.688 178.105 1.00 30.49 182 GLU A O 1
ATOM 1133 N N . GLY A 1 183 ? 77.990 118.731 177.287 1.00 29.63 183 GLY A N 1
ATOM 1134 C CA . GLY A 1 183 ? 78.640 118.124 178.455 1.00 29.27 183 GLY A CA 1
ATOM 1135 C C . GLY A 1 183 ? 78.563 116.603 178.472 1.00 27.79 183 GLY A C 1
ATOM 1136 O O . GLY A 1 183 ? 79.039 115.972 179.421 1.00 28.86 183 GLY A O 1
ATOM 1137 N N . TRP A 1 184 ? 77.990 116.004 177.421 1.00 26.14 184 TRP A N 1
ATOM 1138 C CA . TRP A 1 184 ? 77.730 114.568 177.383 1.00 25.25 184 TRP A CA 1
ATOM 1139 C C . TRP A 1 184 ? 79.044 113.779 177.445 1.00 25.96 184 TRP A C 1
ATOM 1140 O O . TRP A 1 184 ? 79.087 112.701 178.029 1.00 24.84 184 TRP A O 1
ATOM 1151 N N . SER A 1 185 ? 80.110 114.326 176.849 1.00 28.15 185 SER A N 1
ATOM 1152 C CA . SER A 1 185 ? 81.427 113.683 176.856 1.00 29.55 185 SER A CA 1
ATOM 1153 C C . SER A 1 185 ? 82.004 113.634 178.281 1.00 29.44 185 SER A C 1
ATOM 1154 O O . SER A 1 185 ? 82.841 112.782 178.578 1.00 29.76 185 SER A O 1
ATOM 1157 N N . ASN A 1 186 ? 81.544 114.536 179.160 1.00 29.34 186 ASN A N 1
ATOM 1158 C CA . ASN A 1 186 ? 81.951 114.565 180.569 1.00 29.59 186 ASN A CA 1
ATOM 1159 C C . ASN A 1 186 ? 80.942 113.826 181.463 1.00 27.87 186 ASN A C 1
ATOM 1160 O O . ASN A 1 186 ? 81.138 113.763 182.681 1.00 28.43 186 ASN A O 1
ATOM 1165 N N . ASP A 1 187 ? 79.864 113.283 180.886 1.00 25.48 187 ASP A N 1
ATOM 1166 C CA . ASP A 1 187 ? 78.901 112.508 181.662 1.00 23.67 187 ASP A CA 1
ATOM 1167 C C . ASP A 1 187 ? 79.434 111.086 181.871 1.00 23.18 187 ASP A C 1
ATOM 1168 O O . ASP A 1 187 ? 79.750 110.383 180.920 1.00 23.69 187 ASP A O 1
ATOM 1173 N N . SER A 1 188 ? 79.484 110.671 183.138 1.00 22.60 188 SER A N 1
ATOM 1174 C CA . SER A 1 188 ? 79.976 109.373 183.546 1.00 22.82 188 SER A CA 1
ATOM 1175 C C . SER A 1 188 ? 78.819 108.518 184.074 1.00 20.60 188 SER A C 1
ATOM 1176 O O . SER A 1 188 ? 77.808 109.051 184.552 1.00 20.90 188 SER A O 1
ATOM 1179 N N . HIS A 1 189 ? 78.994 107.195 184.000 1.00 18.59 189 HIS A N 1
ATOM 1180 C CA . HIS A 1 189 ? 78.154 106.256 184.722 1.00 17.34 189 HIS A CA 1
ATOM 1181 C C . HIS A 1 189 ? 78.148 106.616 186.212 1.00 17.17 189 HIS A C 1
ATOM 1182 O O . HIS A 1 189 ? 79.159 107.068 186.758 1.00 16.96 189 HIS A O 1
ATOM 1189 N N . VAL A 1 190 ? 76.985 106.433 186.842 1.00 16.20 190 VAL A N 1
ATOM 1190 C CA . VAL A 1 190 ? 76.845 106.448 188.284 1.00 16.25 190 VAL A CA 1
ATOM 1191 C C . VAL A 1 190 ? 76.571 105.006 188.723 1.00 15.63 190 VAL A C 1
ATOM 1192 O O . VAL A 1 190 ? 75.502 104.469 188.457 1.00 14.47 190 VAL A O 1
ATOM 1196 N N . LEU A 1 191 ? 77.571 104.389 189.359 1.00 16.08 191 LEU A N 1
ATOM 1197 C CA . LEU A 1 191 ? 77.546 102.986 189.723 1.00 16.57 191 LEU A CA 1
ATOM 1198 C C . LEU A 1 191 ? 77.705 102.851 191.238 1.00 17.11 191 LEU A C 1
ATOM 1199 O O . LEU A 1 191 ? 78.513 103.549 191.843 1.00 18.37 191 LEU A O 1
ATOM 1204 N N . LEU A 1 192 ? 76.935 101.930 191.823 1.00 17.18 192 LEU A N 1
ATOM 1205 C CA . LEU A 1 192 ? 77.038 101.585 193.238 1.00 17.42 192 LEU A CA 1
ATOM 1206 C C . LEU A 1 192 ? 78.205 100.601 193.421 1.00 17.65 192 LEU A C 1
ATOM 1207 O O . LEU A 1 192 ? 78.378 99.664 192.640 1.00 17.18 192 LEU A O 1
ATOM 1212 N N . ASP A 1 193 ? 79.001 100.827 194.469 1.00 18.30 193 ASP A N 1
ATOM 1213 C CA . ASP A 1 193 ? 80.095 99.932 194.871 1.00 19.40 193 ASP A CA 1
ATOM 1214 C C . ASP A 1 193 ? 79.536 98.509 195.013 1.00 17.58 193 ASP A C 1
ATOM 1215 O O . ASP A 1 193 ? 80.156 97.537 194.571 1.00 17.60 193 ASP A O 1
ATOM 1220 N N . LYS A 1 194 ? 78.340 98.422 195.610 1.00 16.17 194 LYS A N 1
ATOM 1221 C CA . LYS A 1 194 ? 77.593 97.187 195.837 1.00 16.10 194 LYS A CA 1
ATOM 1222 C C . LYS A 1 194 ? 76.121 97.419 195.481 1.00 14.88 194 LYS A C 1
ATOM 1223 O O . LYS A 1 194 ? 75.510 98.403 195.933 1.00 14.50 194 LYS A O 1
ATOM 1229 N N . SER A 1 195 ? 75.538 96.486 194.723 1.00 13.92 195 SER A N 1
ATOM 1230 C CA . SER A 1 195 ? 74.125 96.569 194.347 1.00 13.85 195 SER A CA 1
ATOM 1231 C C . SER A 1 195 ? 73.252 96.659 195.609 1.00 13.19 195 SER A C 1
ATOM 1232 O O . SER A 1 195 ? 72.264 97.396 195.638 1.00 12.23 195 SER A O 1
ATOM 1235 N N . THR A 1 196 ? 73.666 95.943 196.664 1.00 13.19 196 THR A N 1
ATOM 1236 C CA . THR A 1 196 ? 72.919 95.840 197.912 1.00 13.38 196 THR A CA 1
ATOM 1237 C C . THR A 1 196 ? 73.013 97.132 198.745 1.00 13.86 196 THR A C 1
ATOM 1238 O O . THR A 1 196 ? 72.348 97.242 199.782 1.00 14.64 196 THR A O 1
ATOM 1242 N N . LYS A 1 197 ? 73.809 98.116 198.303 1.00 14.42 197 LYS A N 1
ATOM 1243 C CA . LYS A 1 197 ? 73.805 99.455 198.919 1.00 15.38 197 LYS A CA 1
ATOM 1244 C C . LYS A 1 197 ? 72.778 100.370 198.235 1.00 14.27 197 LYS A C 1
ATOM 1245 O O . LYS A 1 197 ? 72.708 101.556 198.569 1.00 14.06 197 LYS A O 1
ATOM 1251 N N . SER A 1 198 ? 71.985 99.837 197.295 1.00 13.42 198 SER A N 1
ATOM 1252 C CA . SER A 1 198 ? 71.040 100.652 196.518 1.00 13.84 198 SER A CA 1
ATOM 1253 C C . SER A 1 198 ? 69.800 101.013 197.352 1.00 14.02 198 SER A C 1
ATOM 1254 O O . SER A 1 198 ? 69.447 100.324 198.317 1.00 13.54 198 SER A O 1
ATOM 1257 N N . SER A 1 199 ? 69.159 102.120 196.962 1.00 14.18 199 SER A N 1
ATOM 1258 C CA . SER A 1 199 ? 67.754 102.406 197.244 1.00 13.70 199 SER A CA 1
ATOM 1259 C C . SER A 1 199 ? 67.082 102.811 195.925 1.00 13.54 199 SER A C 1
ATOM 1260 O O . SER A 1 199 ? 67.369 103.888 195.394 1.00 13.86 199 SER A O 1
ATOM 1263 N N . VAL A 1 200 ? 66.209 101.929 195.415 1.00 12.95 200 VAL A N 1
ATOM 1264 C CA . VAL A 1 200 ? 65.647 102.017 194.061 1.00 13.06 200 VAL A CA 1
ATOM 1265 C C . VAL A 1 200 ? 64.235 102.613 194.120 1.00 13.29 200 VAL A C 1
ATOM 1266 O O . VAL A 1 200 ? 63.389 102.173 194.899 1.00 13.41 200 VAL A O 1
ATOM 1270 N N . TRP A 1 201 ? 64.008 103.618 193.269 1.00 13.25 201 TRP A N 1
ATOM 1271 C CA . TRP A 1 201 ? 62.730 104.317 193.085 1.00 13.37 201 TRP A CA 1
ATOM 1272 C C . TRP A 1 201 ? 62.193 103.953 191.691 1.00 13.47 201 TRP A C 1
ATOM 1273 O O . TRP A 1 201 ? 62.764 104.387 190.692 1.00 13.56 201 TRP A O 1
ATOM 1284 N N . GLU A 1 202 ? 61.136 103.135 191.622 1.00 13.09 202 GLU A N 1
ATOM 1285 C CA . GLU A 1 202 ? 60.601 102.683 190.331 1.00 13.52 202 GLU A CA 1
ATOM 1286 C C . GLU A 1 202 ? 59.610 103.718 189.785 1.00 13.28 202 GLU A C 1
ATOM 1287 O O . GLU A 1 202 ? 58.536 103.923 190.358 1.00 12.71 202 GLU A O 1
ATOM 1293 N N . LEU A 1 203 ? 59.962 104.324 188.643 1.00 13.29 203 LEU A N 1
ATOM 1294 C CA . LEU A 1 203 ? 59.324 105.543 188.174 1.00 13.96 203 LEU A CA 1
ATOM 1295 C C . LEU A 1 203 ? 58.944 105.445 186.688 1.00 14.45 203 LEU A C 1
ATOM 1296 O O . LEU A 1 203 ? 59.757 105.043 185.855 1.00 14.13 203 LEU A O 1
ATOM 1301 N N . HIS A 1 204 ? 57.709 105.868 186.380 1.00 14.45 204 HIS A N 1
ATOM 1302 C CA . HIS A 1 204 ? 57.216 106.101 185.012 1.00 14.47 204 HIS A CA 1
ATOM 1303 C C . HIS A 1 204 ? 57.445 107.569 184.632 1.00 14.55 204 HIS A C 1
ATOM 1304 O O . HIS A 1 204 ? 57.173 108.464 185.415 1.00 14.10 204 HIS A O 1
ATOM 1311 N N . ILE A 1 205 ? 57.938 107.809 183.414 1.00 14.88 205 ILE A N 1
ATOM 1312 C CA . ILE A 1 205 ? 58.361 109.157 183.004 1.00 15.63 205 ILE A CA 1
ATOM 1313 C C . ILE A 1 205 ? 57.167 110.126 182.984 1.00 15.99 205 ILE A C 1
ATOM 1314 O O . ILE A 1 205 ? 57.321 111.289 183.371 1.00 16.73 205 ILE A O 1
ATOM 1319 N N . LYS A 1 206 ? 55.993 109.677 182.524 1.00 15.96 206 LYS A N 1
ATOM 1320 C CA . LYS A 1 206 ? 54.804 110.546 182.563 1.00 16.62 206 LYS A CA 1
ATOM 1321 C C . LYS A 1 206 ? 54.410 110.817 184.026 1.00 16.24 206 LYS A C 1
ATOM 1322 O O . LYS A 1 206 ? 54.194 111.969 184.413 1.00 16.32 206 LYS A O 1
ATOM 1328 N N . ASP A 1 207 ? 54.357 109.761 184.845 1.00 15.83 207 ASP A N 1
ATOM 1329 C CA . ASP A 1 207 ? 53.938 109.871 186.249 1.00 15.86 207 ASP A CA 1
ATOM 1330 C C . ASP A 1 207 ? 54.774 110.921 186.998 1.00 15.60 207 ASP A C 1
ATOM 1331 O O . ASP A 1 207 ? 54.273 111.580 187.912 1.00 15.19 207 ASP A O 1
ATOM 1336 N N . PHE A 1 208 ? 56.053 111.045 186.628 1.00 15.31 208 PHE A N 1
ATOM 1337 C CA . PHE A 1 208 ? 57.023 111.862 187.347 1.00 15.54 208 PHE A CA 1
ATOM 1338 C C . PHE A 1 208 ? 56.547 113.313 187.472 1.00 16.02 208 PHE A C 1
ATOM 1339 O O . PHE A 1 208 ? 56.743 113.927 188.525 1.00 15.77 208 PHE A O 1
ATOM 1347 N N . SER A 1 209 ? 55.946 113.860 186.406 1.00 16.25 209 SER A N 1
ATOM 1348 C CA . SER A 1 209 ? 55.773 115.308 186.305 1.00 16.90 209 SER A CA 1
ATOM 1349 C C . SER A 1 209 ? 54.462 115.729 185.621 1.00 16.91 209 SER A C 1
ATOM 1350 O O . SER A 1 209 ? 54.279 116.919 185.378 1.00 17.61 209 SER A O 1
ATOM 1353 N N . TYR A 1 210 ? 53.548 114.793 185.337 1.00 16.40 210 TYR A N 1
ATOM 1354 C CA . TYR A 1 210 ? 52.304 115.127 184.622 1.00 17.09 210 TYR A CA 1
ATOM 1355 C C . TYR A 1 210 ? 51.411 116.030 185.486 1.00 17.36 210 TYR A C 1
ATOM 1356 O O . TYR A 1 210 ? 50.635 116.831 184.959 1.00 17.81 210 TYR A O 1
ATOM 1365 N N . ASP A 1 211 ? 51.515 115.886 186.813 1.00 17.07 211 ASP A N 1
ATOM 1366 C CA . ASP A 1 211 ? 50.764 116.710 187.766 1.00 17.73 211 ASP A CA 1
ATOM 1367 C C . ASP A 1 211 ? 51.244 118.164 187.646 1.00 18.74 211 ASP A C 1
ATOM 1368 O O . ASP A 1 211 ? 52.429 118.445 187.795 1.00 18.69 211 ASP A O 1
ATOM 1373 N N . LYS A 1 212 ? 50.307 119.083 187.385 1.00 19.90 212 LYS A N 1
ATOM 1374 C CA . LYS A 1 212 ? 50.600 120.523 187.312 1.00 22.13 212 LYS A CA 1
ATOM 1375 C C . LYS A 1 212 ? 51.252 121.013 188.619 1.00 21.58 212 LYS A C 1
ATOM 1376 O O . LYS A 1 212 ? 52.063 121.934 188.602 1.00 22.24 212 LYS A O 1
ATOM 1382 N N . ALA A 1 213 ? 50.904 120.384 189.748 1.00 20.66 213 ALA A N 1
ATOM 1383 C CA . ALA A 1 213 ? 51.446 120.741 191.063 1.00 19.84 213 ALA A CA 1
ATOM 1384 C C . ALA A 1 213 ? 52.939 120.388 191.186 1.00 18.84 213 ALA A C 1
ATOM 1385 O O . ALA A 1 213 ? 53.582 120.833 192.133 1.00 18.31 213 ALA A O 1
ATOM 1387 N N . SER A 1 214 ? 53.488 119.617 190.233 1.00 17.96 214 SER A N 1
ATOM 1388 C CA . SER A 1 214 ? 54.929 119.281 190.175 1.00 17.45 214 SER A CA 1
ATOM 1389 C C . SER A 1 214 ? 55.808 120.542 190.115 1.00 18.09 214 SER A C 1
ATOM 1390 O O . SER A 1 214 ? 56.984 120.501 190.493 1.00 18.52 214 SER A O 1
ATOM 1393 N N . GLY A 1 215 ? 55.248 121.643 189.605 1.00 18.56 215 GLY A N 1
ATOM 1394 C CA . GLY A 1 215 ? 55.985 122.870 189.382 1.00 19.41 215 GLY A CA 1
ATOM 1395 C C . GLY A 1 215 ? 56.910 122.784 188.173 1.00 19.60 215 GLY A C 1
ATOM 1396 O O . GLY A 1 215 ? 57.751 123.647 187.989 1.00 20.05 215 GLY A O 1
ATOM 1397 N N . VAL A 1 216 ? 56.749 121.742 187.346 1.00 19.49 216 VAL A N 1
ATOM 1398 C CA . VAL A 1 216 ? 57.486 121.615 186.096 1.00 19.65 216 VAL A CA 1
ATOM 1399 C C . VAL A 1 216 ? 56.773 122.465 185.034 1.00 20.32 216 VAL A C 1
ATOM 1400 O O . VAL A 1 216 ? 55.550 122.601 185.050 1.00 20.27 216 VAL A O 1
ATOM 1404 N N . SER A 1 217 ? 57.561 123.055 184.129 1.00 20.85 217 SER A N 1
ATOM 1405 C CA . SER A 1 217 ? 57.057 123.922 183.073 1.00 22.05 217 SER A CA 1
ATOM 1406 C C . SER A 1 217 ? 56.034 123.168 182.212 1.00 22.23 217 SER A C 1
ATOM 1407 O O . SER A 1 217 ? 56.102 121.942 182.083 1.00 21.69 217 SER A O 1
ATOM 1410 N N . ASP A 1 218 ? 55.108 123.926 181.611 1.00 23.21 218 ASP A N 1
ATOM 1411 C CA . ASP A 1 218 ? 54.038 123.390 180.768 1.00 23.62 218 ASP A CA 1
ATOM 1412 C C . ASP A 1 218 ? 54.618 122.476 179.680 1.00 23.02 218 ASP A C 1
ATOM 1413 O O . ASP A 1 218 ? 54.062 121.415 179.413 1.00 22.10 218 ASP A O 1
ATOM 1418 N N . ALA A 1 219 ? 55.731 122.894 179.068 1.00 23.13 219 ALA A N 1
ATOM 1419 C CA . ALA A 1 219 ? 56.320 122.195 177.909 1.00 23.13 219 ALA A CA 1
ATOM 1420 C C . ALA A 1 219 ? 56.825 120.793 178.286 1.00 21.95 219 ALA A C 1
ATOM 1421 O O . ALA A 1 219 ? 56.744 119.871 177.473 1.00 21.85 219 ALA A O 1
ATOM 1423 N N . ASN A 1 220 ? 57.356 120.636 179.505 1.00 20.97 220 ASN A N 1
ATOM 1424 C CA . ASN A 1 220 ? 58.164 119.464 179.860 1.00 19.92 220 ASN A CA 1
ATOM 1425 C C . ASN A 1 220 ? 57.409 118.499 180.786 1.00 19.28 220 ASN A C 1
ATOM 1426 O O . ASN A 1 220 ? 57.924 117.414 181.079 1.00 19.07 220 ASN A O 1
ATOM 1431 N N . ARG A 1 221 ? 56.196 118.856 181.223 1.00 19.41 221 ARG A N 1
ATOM 1432 C CA . ARG A 1 221 ? 55.417 117.966 182.092 1.00 19.28 221 ARG A CA 1
ATOM 1433 C C . ARG A 1 221 ? 55.143 116.648 181.351 1.00 18.98 221 ARG A C 1
ATOM 1434 O O . ARG A 1 221 ? 54.618 116.648 180.241 1.00 19.52 221 ARG A O 1
ATOM 1442 N N . GLY A 1 222 ? 55.529 115.537 181.988 1.00 18.34 222 GLY A N 1
ATOM 1443 C CA . GLY A 1 222 ? 55.327 114.190 181.478 1.00 18.00 222 GLY A CA 1
ATOM 1444 C C . GLY A 1 222 ? 56.351 113.791 180.427 1.00 18.46 222 GLY A C 1
ATOM 1445 O O . GLY A 1 222 ? 56.148 112.792 179.733 1.00 18.54 222 GLY A O 1
ATOM 1446 N N . LYS A 1 223 ? 57.464 114.535 180.348 1.00 18.63 223 LYS A N 1
ATOM 1447 C CA . LYS A 1 223 ? 58.472 114.389 179.290 1.00 18.73 223 LYS A CA 1
ATOM 1448 C C . LYS A 1 223 ? 59.863 114.121 179.883 1.00 17.67 223 LYS A C 1
ATOM 1449 O O . LYS A 1 223 ? 60.119 114.382 181.063 1.00 17.01 223 LYS A O 1
ATOM 1455 N N . TYR A 1 224 ? 60.765 113.635 179.019 1.00 17.75 224 TYR A N 1
ATOM 1456 C CA . TYR A 1 224 ? 62.183 113.437 179.336 1.00 17.53 224 TYR A CA 1
ATOM 1457 C C . TYR A 1 224 ? 62.786 114.690 179.987 1.00 17.78 224 TYR A C 1
ATOM 1458 O O . TYR A 1 224 ? 63.559 114.583 180.936 1.00 17.89 224 TYR A O 1
ATOM 1467 N N . LEU A 1 225 ? 62.459 115.874 179.452 1.00 18.30 225 LEU A N 1
ATOM 1468 C CA . LEU A 1 225 ? 63.137 117.112 179.856 1.00 18.83 225 LEU A CA 1
ATOM 1469 C C . LEU A 1 225 ? 62.703 117.584 181.253 1.00 18.51 225 LEU A C 1
ATOM 1470 O O . LEU A 1 225 ? 63.340 118.478 181.811 1.00 18.35 225 LEU A O 1
ATOM 1475 N N . ALA A 1 226 ? 61.657 116.984 181.836 1.00 17.90 226 ALA A N 1
ATOM 1476 C CA . ALA A 1 226 ? 61.225 117.352 183.196 1.00 17.65 226 ALA A CA 1
ATOM 1477 C C . ALA A 1 226 ? 62.380 117.167 184.193 1.00 17.48 226 ALA A C 1
ATOM 1478 O O . ALA A 1 226 ? 62.512 117.933 185.158 1.00 17.45 226 ALA A O 1
ATOM 1480 N N . PHE A 1 227 ? 63.217 116.153 183.941 1.00 17.17 227 PHE A N 1
ATOM 1481 C CA . PHE A 1 227 ? 64.309 115.764 184.832 1.00 17.11 227 PHE A CA 1
ATOM 1482 C C . PHE A 1 227 ? 65.403 116.842 184.888 1.00 17.69 227 PHE A C 1
ATOM 1483 O O . PHE A 1 227 ? 66.167 116.876 185.853 1.00 18.24 227 PHE A O 1
ATOM 1491 N N . THR A 1 228 ? 65.463 117.714 183.872 1.00 18.04 228 THR A N 1
ATOM 1492 C CA . THR A 1 228 ? 66.489 118.749 183.754 1.00 19.09 228 THR A CA 1
ATOM 1493 C C . THR A 1 228 ? 66.090 120.026 184.514 1.00 20.06 228 THR A C 1
ATOM 1494 O O . THR A 1 228 ? 66.871 120.973 184.546 1.00 21.49 228 THR A O 1
ATOM 1498 N N . GLU A 1 229 ? 64.885 120.066 185.101 1.00 20.49 229 GLU A N 1
ATOM 1499 C CA . GLU A 1 229 ? 64.381 121.273 185.773 1.00 21.20 229 GLU A CA 1
ATOM 1500 C C . GLU A 1 229 ? 64.724 121.227 187.266 1.00 21.33 229 GLU A C 1
ATOM 1501 O O . GLU A 1 229 ? 64.125 120.473 188.035 1.00 19.95 229 GLU A O 1
ATOM 1507 N N . ASN A 1 230 ? 65.701 122.053 187.651 1.00 22.20 230 ASN A N 1
ATOM 1508 C CA . ASN A 1 230 ? 66.112 122.223 189.026 1.00 22.53 230 ASN A CA 1
ATOM 1509 C C . ASN A 1 230 ? 65.247 123.309 189.667 1.00 22.09 230 ASN A C 1
ATOM 1510 O O . ASN A 1 230 ? 64.663 124.138 188.973 1.00 21.61 230 ASN A O 1
ATOM 1515 N N . GLY A 1 231 ? 65.181 123.281 191.001 1.00 21.68 231 GLY A N 1
ATOM 1516 C CA . GLY A 1 231 ? 64.461 124.269 191.785 1.00 21.92 231 GLY A CA 1
ATOM 1517 C C . GLY A 1 231 ? 62.949 124.199 191.624 1.00 21.09 231 GLY A C 1
ATOM 1518 O O . GLY A 1 231 ? 62.275 125.207 191.862 1.00 21.75 231 GLY A O 1
ATOM 1519 N N . THR A 1 232 ? 62.405 123.030 191.250 1.00 19.49 232 THR A N 1
ATOM 1520 C CA . THR A 1 232 ? 60.948 122.872 191.157 1.00 19.53 232 THR A CA 1
ATOM 1521 C C . THR A 1 232 ? 60.373 122.744 192.572 1.00 19.39 232 THR A C 1
ATOM 1522 O O . THR A 1 232 ? 60.973 122.095 193.438 1.00 19.12 232 THR A O 1
ATOM 1526 N N . THR A 1 233 ? 59.217 123.381 192.790 1.00 19.85 233 THR A N 1
ATOM 1527 C CA . THR A 1 233 ? 58.525 123.351 194.072 1.00 19.67 233 THR A CA 1
ATOM 1528 C C . THR A 1 233 ? 57.036 123.063 193.846 1.00 19.44 233 THR A C 1
ATOM 1529 O O . THR A 1 233 ? 56.525 123.208 192.728 1.00 19.82 233 THR A O 1
ATOM 1533 N N . LEU A 1 234 ? 56.354 122.654 194.922 1.00 18.58 234 LEU A N 1
ATOM 1534 C CA . LEU A 1 234 ? 54.929 122.352 194.884 1.00 18.67 234 LEU A CA 1
ATOM 1535 C C . LEU A 1 234 ? 54.164 123.596 194.411 1.00 18.86 234 LEU A C 1
ATOM 1536 O O . LEU A 1 234 ? 54.293 124.676 194.996 1.00 18.44 234 LEU A O 1
ATOM 1541 N N . ASN A 1 235 ? 53.395 123.423 193.328 1.00 18.98 235 ASN A N 1
ATOM 1542 C CA . ASN A 1 235 ? 52.596 124.470 192.683 1.00 20.21 235 ASN A CA 1
ATOM 1543 C C . ASN A 1 235 ? 53.467 125.674 192.295 1.00 20.40 235 ASN A C 1
ATOM 1544 O O . ASN A 1 235 ? 52.943 126.753 192.068 1.00 20.77 235 ASN A O 1
ATOM 1549 N N . GLY A 1 236 ? 54.788 125.467 192.192 1.00 20.27 236 GLY A N 1
ATOM 1550 C CA . GLY A 1 236 ? 55.755 126.528 191.907 1.00 21.20 236 GLY A CA 1
ATOM 1551 C C . GLY A 1 236 ? 55.734 127.653 192.931 1.00 21.89 236 GLY A C 1
ATOM 1552 O O . GLY A 1 236 ? 56.117 128.769 192.610 1.00 22.74 236 GLY A O 1
ATOM 1553 N N . GLU A 1 237 ? 55.335 127.349 194.173 1.00 22.01 237 GLU A N 1
ATOM 1554 C CA . GLU A 1 237 ? 55.124 128.376 195.220 1.00 23.29 237 GLU A CA 1
ATOM 1555 C C . GLU A 1 237 ? 56.410 128.631 196.025 1.00 23.12 237 GLU A C 1
ATOM 1556 O O . GLU A 1 237 ? 56.471 129.587 196.803 1.00 23.87 237 GLU A O 1
ATOM 1562 N N . GLY A 1 238 ? 57.428 127.783 195.840 1.00 22.23 238 GLY A N 1
ATOM 1563 C CA . GLY A 1 238 ? 58.793 128.052 196.295 1.00 22.38 238 GLY A CA 1
ATOM 1564 C C . GLY A 1 238 ? 59.055 127.610 197.729 1.00 22.34 238 GLY A C 1
ATOM 1565 O O . GLY A 1 238 ? 60.068 127.992 198.313 1.00 22.30 238 GLY A O 1
ATOM 1566 N N . LYS A 1 239 ? 58.162 126.782 198.285 1.00 22.11 239 LYS A N 1
ATOM 1567 C CA . LYS A 1 239 ? 58.174 126.454 199.711 1.00 22.44 239 LYS A CA 1
ATOM 1568 C C . LYS A 1 239 ? 58.715 125.036 199.959 1.00 21.46 239 LYS A C 1
ATOM 1569 O O . LYS A 1 239 ? 59.358 124.800 200.988 1.00 22.77 239 LYS A O 1
ATOM 1575 N N . VAL A 1 240 ? 58.455 124.090 199.048 1.00 20.38 240 VAL A N 1
ATOM 1576 C CA . VAL A 1 240 ? 58.877 122.710 199.260 1.00 19.90 240 VAL A CA 1
ATOM 1577 C C . VAL A 1 240 ? 59.167 122.035 197.910 1.00 19.32 240 VAL A C 1
ATOM 1578 O O . VAL A 1 240 ? 58.398 122.155 196.954 1.00 18.38 240 VAL A O 1
ATOM 1582 N N . SER A 1 241 ? 60.283 121.299 197.862 1.00 18.80 241 SER A N 1
ATOM 1583 C CA . SER A 1 241 ? 60.845 120.779 196.612 1.00 18.38 241 SER A CA 1
ATOM 1584 C C . SER A 1 241 ? 59.988 119.631 196.071 1.00 18.08 241 SER A C 1
ATOM 1585 O O . SER A 1 241 ? 59.397 118.852 196.835 1.00 16.85 241 SER A O 1
ATOM 1588 N N . THR A 1 242 ? 59.962 119.540 194.737 1.00 18.01 242 THR A N 1
ATOM 1589 C CA . THR A 1 242 ? 59.382 118.432 194.004 1.00 17.44 242 THR A CA 1
ATOM 1590 C C . THR A 1 242 ? 60.432 117.861 193.043 1.00 17.25 242 THR A C 1
ATOM 1591 O O . THR A 1 242 ? 61.546 118.381 192.937 1.00 17.22 242 THR A O 1
ATOM 1595 N N . CYS A 1 243 ? 60.045 116.779 192.360 1.00 16.83 243 CYS A N 1
ATOM 1596 C CA . CYS A 1 243 ? 60.773 116.190 191.231 1.00 17.34 243 CYS A CA 1
ATOM 1597 C C . CYS A 1 243 ? 62.256 115.989 191.593 1.00 17.48 243 CYS A C 1
ATOM 1598 O O . CYS A 1 243 ? 62.549 115.372 192.613 1.00 17.15 243 CYS A O 1
ATOM 1601 N N . ILE A 1 244 ? 63.196 116.491 190.779 1.00 17.83 244 ILE A N 1
ATOM 1602 C CA . ILE A 1 244 ? 64.598 116.064 190.907 1.00 18.22 244 ILE A CA 1
ATOM 1603 C C . ILE A 1 244 ? 65.178 116.540 192.250 1.00 17.44 244 ILE A C 1
ATOM 1604 O O . ILE A 1 244 ? 65.931 115.808 192.880 1.00 16.37 244 ILE A O 1
ATOM 1609 N N . ASP A 1 245 ? 64.822 117.755 192.677 1.00 17.36 245 ASP A N 1
ATOM 1610 C CA . ASP A 1 245 ? 65.289 118.298 193.959 1.00 17.41 245 ASP A CA 1
ATOM 1611 C C . ASP A 1 245 ? 64.748 117.442 195.111 1.00 16.66 245 ASP A C 1
ATOM 1612 O O . ASP A 1 245 ? 65.450 117.207 196.103 1.00 16.27 245 ASP A O 1
ATOM 1617 N N . TYR A 1 246 ? 63.502 116.974 194.968 1.00 16.41 246 TYR A N 1
ATOM 1618 C CA . TYR A 1 246 ? 62.879 116.106 195.955 1.00 16.13 246 TYR A CA 1
ATOM 1619 C C . TYR A 1 246 ? 63.687 114.808 196.081 1.00 15.56 246 TYR A C 1
ATOM 1620 O O . TYR A 1 246 ? 63.944 114.343 197.203 1.00 15.39 246 TYR A O 1
ATOM 1629 N N . LEU A 1 247 ? 64.099 114.243 194.938 1.00 15.36 247 LEU A N 1
ATOM 1630 C CA . LEU A 1 247 ? 64.838 112.983 194.912 1.00 15.44 247 LEU A CA 1
ATOM 1631 C C . LEU A 1 247 ? 66.217 113.157 195.560 1.00 15.66 247 LEU A C 1
ATOM 1632 O O . LEU A 1 247 ? 66.694 112.245 196.218 1.00 15.91 247 LEU A O 1
ATOM 1637 N N . LYS A 1 248 ? 66.853 114.312 195.343 1.00 16.48 248 LYS A N 1
ATOM 1638 C CA . LYS A 1 248 ? 68.134 114.631 195.987 1.00 17.67 248 LYS A CA 1
ATOM 1639 C C . LYS A 1 248 ? 67.965 114.626 197.516 1.00 17.68 248 LYS A C 1
ATOM 1640 O O . LYS A 1 248 ? 68.785 114.041 198.247 1.00 17.09 248 LYS A O 1
ATOM 1646 N N . GLU A 1 249 ? 66.894 115.271 197.994 1.00 17.48 249 GLU A N 1
ATOM 1647 C CA . GLU A 1 249 ? 66.602 115.374 199.423 1.00 17.73 249 GLU A CA 1
ATOM 1648 C C . GLU A 1 249 ? 66.262 113.994 200.007 1.00 16.72 249 GLU A C 1
ATOM 1649 O O . GLU A 1 249 ? 66.673 113.688 201.127 1.00 16.56 249 GLU A O 1
ATOM 1655 N N . LEU A 1 250 ? 65.502 113.179 199.261 1.00 16.22 250 LEU A N 1
ATOM 1656 C CA . LEU A 1 250 ? 65.069 111.853 199.728 1.00 15.81 250 LEU A CA 1
ATOM 1657 C C . LEU A 1 250 ? 66.284 110.923 199.867 1.00 15.62 250 LEU A C 1
ATOM 1658 O O . LEU A 1 250 ? 66.337 110.113 200.793 1.00 16.13 250 LEU A O 1
ATOM 1663 N N . GLY A 1 251 ? 67.239 111.036 198.934 1.00 15.65 251 GLY A N 1
ATOM 1664 C CA . GLY A 1 251 ? 68.518 110.323 198.993 1.00 15.49 251 GLY A CA 1
ATOM 1665 C C . GLY A 1 251 ? 68.505 108.974 198.284 1.00 14.89 251 GLY A C 1
ATOM 1666 O O . GLY A 1 251 ? 69.358 108.132 198.538 1.00 14.01 251 GLY A O 1
ATOM 1667 N N . VAL A 1 252 ? 67.544 108.751 197.384 1.00 14.48 252 VAL A N 1
ATOM 1668 C CA . VAL A 1 252 ? 67.531 107.505 196.605 1.00 14.23 252 VAL A CA 1
ATOM 1669 C C . VAL A 1 252 ? 68.833 107.420 195.799 1.00 13.97 252 VAL A C 1
ATOM 1670 O O . VAL A 1 252 ? 69.343 108.446 195.312 1.00 13.99 252 VAL A O 1
ATOM 1674 N N . THR A 1 253 ? 69.386 106.206 195.700 1.00 13.36 253 THR A N 1
ATOM 1675 C CA . THR A 1 253 ? 70.633 105.986 194.965 1.00 13.88 253 THR A CA 1
ATOM 1676 C C . THR A 1 253 ? 70.333 105.832 193.475 1.00 13.76 253 THR A C 1
ATOM 1677 O O . THR A 1 253 ? 71.181 106.152 192.647 1.00 14.63 253 THR A O 1
ATOM 1681 N N . THR A 1 254 ? 69.138 105.312 193.166 1.00 13.35 254 THR A N 1
ATOM 1682 C CA . THR A 1 254 ? 68.839 104.737 191.865 1.00 13.12 254 THR A CA 1
ATOM 1683 C C . THR A 1 254 ? 67.396 105.045 191.460 1.00 13.39 254 THR A C 1
ATOM 1684 O O . THR A 1 254 ? 66.476 104.918 192.272 1.00 12.98 254 THR A O 1
ATOM 1688 N N . VAL A 1 255 ? 67.209 105.416 190.187 1.00 13.56 255 VAL A N 1
ATOM 1689 C CA . VAL A 1 255 ? 65.880 105.504 189.601 1.00 13.38 255 VAL A CA 1
ATOM 1690 C C . VAL A 1 255 ? 65.804 104.434 188.512 1.00 13.34 255 VAL A C 1
ATOM 1691 O O . VAL A 1 255 ? 66.647 104.399 187.612 1.00 12.74 255 VAL A O 1
ATOM 1695 N N . GLN A 1 256 ? 64.819 103.538 188.651 1.00 13.23 256 GLN A N 1
ATOM 1696 C CA . GLN A 1 256 ? 64.479 102.563 187.620 1.00 13.00 256 GLN A CA 1
ATOM 1697 C C . GLN A 1 256 ? 63.312 103.128 186.808 1.00 13.60 256 GLN A C 1
ATOM 1698 O O . GLN A 1 256 ? 62.249 103.424 187.368 1.00 13.50 256 GLN A O 1
ATOM 1704 N N . LEU A 1 257 ? 63.530 103.291 185.500 1.00 14.00 257 LEU A N 1
ATOM 1705 C CA . LEU A 1 257 ? 62.552 103.898 184.609 1.00 14.72 257 LEU A CA 1
ATOM 1706 C C . LEU A 1 257 ? 61.769 102.804 183.879 1.00 14.87 257 LEU A C 1
ATOM 1707 O O . LEU A 1 257 ? 62.355 101.911 183.259 1.00 15.00 257 LEU A O 1
ATOM 1712 N N . ASN A 1 258 ? 60.437 102.901 183.969 1.00 14.70 258 ASN A N 1
ATOM 1713 C CA . ASN A 1 258 ? 59.521 102.083 183.193 1.00 14.92 258 ASN A CA 1
ATOM 1714 C C . ASN A 1 258 ? 59.841 102.294 181.713 1.00 14.74 258 ASN A C 1
ATOM 1715 O O . ASN A 1 258 ? 60.504 103.270 181.356 1.00 14.43 258 ASN A O 1
ATOM 1720 N N . PRO A 1 259 ? 59.415 101.366 180.824 1.00 14.62 259 PRO A N 1
ATOM 1721 C CA . PRO A 1 259 ? 59.804 101.381 179.408 1.00 14.96 259 PRO A CA 1
ATOM 1722 C C . PRO A 1 259 ? 60.006 102.747 178.731 1.00 15.03 259 PRO A C 1
ATOM 1723 O O . PRO A 1 259 ? 59.056 103.519 178.596 1.00 15.03 259 PRO A O 1
ATOM 1727 N N . PHE A 1 260 ? 61.247 103.029 178.306 1.00 14.88 260 PHE A N 1
ATOM 1728 C CA . PHE A 1 260 ? 61.536 104.205 177.476 1.00 15.45 260 PHE A CA 1
ATOM 1729 C C . PHE A 1 260 ? 62.275 103.805 176.188 1.00 15.34 260 PHE A C 1
ATOM 1730 O O . PHE A 1 260 ? 62.727 104.676 175.457 1.00 15.76 260 PHE A O 1
ATOM 1738 N N . TYR A 1 261 ? 62.374 102.501 175.899 1.00 15.21 261 TYR A N 1
ATOM 1739 C CA . TYR A 1 261 ? 62.524 102.036 174.505 1.00 15.86 261 TYR A CA 1
ATOM 1740 C C . TYR A 1 261 ? 61.211 102.373 173.783 1.00 16.21 261 TYR A C 1
ATOM 1741 O O . TYR A 1 261 ? 60.233 102.746 174.437 1.00 16.35 261 TYR A O 1
ATOM 1750 N N . ASP A 1 262 ? 61.170 102.201 172.457 1.00 16.31 262 ASP A N 1
ATOM 1751 C CA . ASP A 1 262 ? 59.990 102.584 171.669 1.00 16.64 262 ASP A CA 1
ATOM 1752 C C . ASP A 1 262 ? 58.932 101.473 171.724 1.00 16.28 262 ASP A C 1
ATOM 1753 O O . ASP A 1 262 ? 59.168 100.357 171.254 1.00 16.37 262 ASP A O 1
ATOM 1758 N N . PHE A 1 263 ? 57.753 101.814 172.263 1.00 16.26 263 PHE A N 1
ATOM 1759 C CA . PHE A 1 263 ? 56.607 100.904 172.376 1.00 16.65 263 PHE A CA 1
ATOM 1760 C C . PHE A 1 263 ? 55.450 101.407 171.496 1.00 17.48 263 PHE A C 1
ATOM 1761 O O . PHE A 1 263 ? 55.497 102.521 170.953 1.00 18.41 263 PHE A O 1
ATOM 1769 N N . GLN A 1 264 ? 54.411 100.574 171.367 1.00 18.05 264 GLN A N 1
ATOM 1770 C CA . GLN A 1 264 ? 53.339 100.729 170.364 1.00 19.54 264 GLN A CA 1
ATOM 1771 C C . GLN A 1 264 ? 52.171 101.571 170.900 1.00 19.59 264 GLN A C 1
ATOM 1772 O O . GLN A 1 264 ? 51.526 102.295 170.140 1.00 20.26 264 GLN A O 1
ATOM 1778 N N . SER A 1 265 ? 51.909 101.456 172.207 1.00 18.75 265 SER A N 1
ATOM 1779 C CA . SER A 1 265 ? 50.583 101.669 172.805 1.00 19.44 265 SER A CA 1
ATOM 1780 C C . SER A 1 265 ? 50.250 103.146 173.087 1.00 19.89 265 SER A C 1
ATOM 1781 O O . SER A 1 265 ? 49.176 103.425 173.621 1.00 21.25 265 SER A O 1
ATOM 1784 N N . VAL A 1 266 ? 51.133 104.087 172.739 1.00 19.87 266 VAL A N 1
ATOM 1785 C CA . VAL A 1 266 ? 50.757 105.510 172.715 1.00 20.23 266 VAL A CA 1
ATOM 1786 C C . VAL A 1 266 ? 50.927 106.044 171.285 1.00 20.64 266 VAL A C 1
ATOM 1787 O O . VAL A 1 266 ? 51.986 105.883 170.681 1.00 21.15 266 VAL A O 1
ATOM 1791 N N . ASN A 1 267 ? 49.876 106.676 170.749 1.00 20.83 267 ASN A N 1
ATOM 1792 C CA . ASN A 1 267 ? 49.948 107.344 169.453 1.00 21.20 267 ASN A CA 1
ATOM 1793 C C . ASN A 1 267 ? 50.709 108.661 169.632 1.00 21.04 267 ASN A C 1
ATOM 1794 O O . ASN A 1 267 ? 50.202 109.595 170.249 1.00 21.34 267 ASN A O 1
ATOM 1799 N N . GLU A 1 268 ? 51.922 108.720 169.073 1.00 20.61 268 GLU A N 1
ATOM 1800 C CA . GLU A 1 268 ? 52.850 109.827 169.291 1.00 21.14 268 GLU A CA 1
ATOM 1801 C C . GLU A 1 268 ? 52.394 111.075 168.521 1.00 22.55 268 GLU A C 1
ATOM 1802 O O . GLU A 1 268 ? 52.918 112.155 168.753 1.00 23.30 268 GLU A O 1
ATOM 1808 N N . ALA A 1 269 ? 51.422 110.917 167.615 1.00 23.56 269 ALA A N 1
ATOM 1809 C CA . ALA A 1 269 ? 50.811 112.040 166.900 1.00 24.93 269 ALA A CA 1
ATOM 1810 C C . ALA A 1 269 ? 49.465 112.418 167.535 1.00 25.01 269 ALA A C 1
ATOM 1811 O O . ALA A 1 269 ? 48.761 113.268 167.003 1.00 26.03 269 ALA A O 1
ATOM 1813 N N . GLY A 1 270 ? 49.133 111.800 168.677 1.00 24.30 270 GLY A N 1
ATOM 1814 C CA . GLY A 1 270 ? 47.816 111.910 169.316 1.00 24.72 270 GLY A CA 1
ATOM 1815 C C . GLY A 1 270 ? 47.825 112.834 170.526 1.00 24.75 270 GLY A C 1
ATOM 1816 O O . GLY A 1 270 ? 48.738 113.642 170.688 1.00 24.32 270 GLY A O 1
ATOM 1817 N N . ASP A 1 271 ? 46.800 112.693 171.378 1.00 24.96 271 ASP A N 1
ATOM 1818 C CA . ASP A 1 271 ? 46.547 113.594 172.524 1.00 25.50 271 ASP A CA 1
ATOM 1819 C C . ASP A 1 271 ? 47.555 113.338 173.655 1.00 23.83 271 ASP A C 1
ATOM 1820 O O . ASP A 1 271 ? 47.966 112.209 173.890 1.00 22.31 271 ASP A O 1
ATOM 1825 N N . ASP A 1 272 ? 47.886 114.412 174.380 1.00 23.91 272 ASP A N 1
ATOM 1826 C CA . ASP A 1 272 ? 48.862 114.411 175.478 1.00 23.68 272 ASP A CA 1
ATOM 1827 C C . ASP A 1 272 ? 48.312 113.674 176.708 1.00 23.01 272 ASP A C 1
ATOM 1828 O O . ASP A 1 272 ? 49.057 113.437 177.652 1.00 23.24 272 ASP A O 1
ATOM 1833 N N . SER A 1 273 ? 47.021 113.317 176.699 1.00 22.97 273 SER A N 1
ATOM 1834 C CA . SER A 1 273 ? 46.364 112.683 177.848 1.00 22.46 273 SER A CA 1
ATOM 1835 C C . SER A 1 273 ? 46.503 111.155 177.810 1.00 21.40 273 SER A C 1
ATOM 1836 O O . SER A 1 273 ? 46.133 110.484 178.777 1.00 21.45 273 SER A O 1
ATOM 1839 N N . GLN A 1 274 ? 47.027 110.604 176.707 1.00 20.26 274 GLN A N 1
ATOM 1840 C CA . GLN A 1 274 ? 47.210 109.158 176.572 1.00 19.35 274 GLN A CA 1
ATOM 1841 C C . GLN A 1 274 ? 48.196 108.663 177.636 1.00 18.48 274 GLN A C 1
ATOM 1842 O O . GLN A 1 274 ? 49.139 109.372 177.995 1.00 18.60 274 GLN A O 1
ATOM 1848 N N . PHE A 1 275 ? 47.987 107.430 178.109 1.00 18.06 275 PHE A N 1
ATOM 1849 C CA . PHE A 1 275 ? 48.899 106.802 179.069 1.00 17.27 275 PHE A CA 1
ATOM 1850 C C . PHE A 1 275 ? 49.073 105.314 178.743 1.00 16.82 275 PHE A C 1
ATOM 1851 O O . PHE A 1 275 ? 48.099 104.622 178.475 1.00 17.17 275 PHE A O 1
ATOM 1859 N N . ASN A 1 276 ? 50.325 104.841 178.794 1.00 15.95 276 ASN A N 1
ATOM 1860 C CA . ASN A 1 276 ? 50.628 103.417 178.858 1.00 16.00 276 ASN A CA 1
ATOM 1861 C C . ASN A 1 276 ? 51.969 103.209 179.578 1.00 15.05 276 ASN A C 1
ATOM 1862 O O . ASN A 1 276 ? 52.890 104.010 179.432 1.00 15.30 276 ASN A O 1
ATOM 1867 N N . TRP A 1 277 ? 52.071 102.118 180.347 1.00 14.72 277 TRP A N 1
ATOM 1868 C CA . TRP A 1 277 ? 53.342 101.691 180.939 1.00 14.54 277 TRP A CA 1
ATOM 1869 C C . TRP A 1 277 ? 54.398 101.477 179.852 1.00 14.45 277 TRP A C 1
ATOM 1870 O O . TRP A 1 277 ? 55.566 101.768 180.080 1.00 14.55 277 TRP A O 1
ATOM 1881 N N . GLY A 1 278 ? 53.979 100.894 178.721 1.00 14.60 278 GLY A N 1
ATOM 1882 C CA . GLY A 1 278 ? 54.826 100.734 177.538 1.00 15.12 278 GLY A CA 1
ATOM 1883 C C . GLY A 1 278 ? 55.466 99.356 177.409 1.00 15.42 278 GLY A C 1
ATOM 1884 O O . GLY A 1 278 ? 56.506 99.231 176.744 1.00 15.72 278 GLY A O 1
ATOM 1885 N N . TYR A 1 279 ? 54.830 98.318 177.975 1.00 15.27 279 TYR A N 1
ATOM 1886 C CA . TYR A 1 279 ? 55.309 96.926 177.895 1.00 15.30 279 TYR A CA 1
ATOM 1887 C C . TYR A 1 279 ? 54.870 96.288 176.566 1.00 16.62 279 TYR A C 1
ATOM 1888 O O . TYR A 1 279 ? 54.476 95.114 176.533 1.00 16.24 279 TYR A O 1
ATOM 1897 N N . ASP A 1 280 ? 55.024 97.052 175.474 1.00 17.24 280 ASP A N 1
ATOM 1898 C CA . ASP A 1 280 ? 54.535 96.722 174.124 1.00 17.76 280 ASP A CA 1
ATOM 1899 C C . ASP A 1 280 ? 55.613 97.085 173.103 1.00 17.04 280 ASP A C 1
ATOM 1900 O O . ASP A 1 280 ? 55.442 98.041 172.346 1.00 17.16 280 ASP A O 1
ATOM 1905 N N . PRO A 1 281 ? 56.760 96.363 173.065 1.00 16.09 281 PRO A N 1
ATOM 1906 C CA . PRO A 1 281 ? 57.925 96.794 172.287 1.00 15.97 281 PRO A CA 1
ATOM 1907 C C . PRO A 1 281 ? 57.755 96.766 170.760 1.00 16.55 281 PRO A C 1
ATOM 1908 O O . PRO A 1 281 ? 57.164 95.824 170.220 1.00 15.77 281 PRO A O 1
ATOM 1912 N N . VAL A 1 282 ? 58.300 97.802 170.107 1.00 16.79 282 VAL A N 1
ATOM 1913 C CA . VAL A 1 282 ? 58.321 97.974 168.645 1.00 17.88 282 VAL A CA 1
ATOM 1914 C C . VAL A 1 282 ? 59.777 98.102 168.163 1.00 17.53 282 VAL A C 1
ATOM 1915 O O . VAL A 1 282 ? 60.183 97.422 167.219 1.00 18.09 282 VAL A O 1
ATOM 1919 N N . ASN A 1 283 ? 60.541 99.011 168.782 1.00 16.61 283 ASN A N 1
ATOM 1920 C CA . ASN A 1 283 ? 61.953 99.229 168.467 1.00 16.54 283 ASN A CA 1
ATOM 1921 C C . ASN A 1 283 ? 62.756 99.247 169.770 1.00 15.97 283 ASN A C 1
ATOM 1922 O O . ASN A 1 283 ? 62.630 100.189 170.558 1.00 15.69 283 ASN A O 1
ATOM 1927 N N . TYR A 1 284 ? 63.601 98.224 169.961 1.00 15.85 284 TYR A N 1
ATOM 1928 C CA . TYR A 1 284 ? 64.302 97.993 171.230 1.00 15.65 284 TYR A CA 1
ATOM 1929 C C . TYR A 1 284 ? 65.415 99.025 171.477 1.00 15.68 284 TYR A C 1
ATOM 1930 O O . TYR A 1 284 ? 65.737 99.299 172.631 1.00 15.28 284 TYR A O 1
ATOM 1939 N N . ASN A 1 285 ? 65.993 99.592 170.412 1.00 16.34 285 ASN A N 1
ATOM 1940 C CA . ASN A 1 285 ? 67.207 100.422 170.515 1.00 16.65 285 ASN A CA 1
ATOM 1941 C C . ASN A 1 285 ? 66.919 101.874 170.118 1.00 16.87 285 ASN A C 1
ATOM 1942 O O . ASN A 1 285 ? 67.851 102.637 169.825 1.00 16.98 285 ASN A O 1
ATOM 1947 N N . VAL A 1 286 ? 65.633 102.240 170.140 1.00 16.85 286 VAL A N 1
ATOM 1948 C CA . VAL A 1 286 ? 65.153 103.591 169.875 1.00 17.51 286 VAL A CA 1
ATOM 1949 C C . VAL A 1 286 ? 64.382 104.064 171.103 1.00 16.98 286 VAL A C 1
ATOM 1950 O O . VAL A 1 286 ? 63.600 103.299 171.659 1.00 16.37 286 VAL A O 1
ATOM 1954 N N . PRO A 1 287 ? 64.577 105.315 171.581 1.00 17.11 287 PRO A N 1
ATOM 1955 C CA . PRO A 1 287 ? 63.752 105.847 172.665 1.00 17.11 287 PRO A CA 1
ATOM 1956 C C . PRO A 1 287 ? 62.285 106.025 172.249 1.00 17.58 287 PRO A C 1
ATOM 1957 O O . PRO A 1 287 ? 61.991 106.246 171.070 1.00 18.30 287 PRO A O 1
ATOM 1961 N N . GLU A 1 288 ? 61.382 105.937 173.230 1.00 17.52 288 GLU A N 1
ATOM 1962 C CA . GLU A 1 288 ? 59.962 106.207 173.028 1.00 17.43 288 GLU A CA 1
ATOM 1963 C C . GLU A 1 288 ? 59.788 107.671 172.599 1.00 17.71 288 GLU A C 1
ATOM 1964 O O . GLU A 1 288 ? 60.424 108.579 173.151 1.00 18.16 288 GLU A O 1
ATOM 1970 N N . GLY A 1 289 ? 58.925 107.883 171.600 1.00 17.59 289 GLY A N 1
ATOM 1971 C CA . GLY A 1 289 ? 58.670 109.200 171.036 1.00 18.25 289 GLY A CA 1
ATOM 1972 C C . GLY A 1 289 ? 57.807 110.091 171.922 1.00 18.04 289 GLY A C 1
ATOM 1973 O O . GLY A 1 289 ? 58.032 111.296 171.974 1.00 18.34 289 GLY A O 1
ATOM 1974 N N . SER A 1 290 ? 56.814 109.515 172.610 1.00 17.81 290 SER A N 1
ATOM 1975 C CA . SER A 1 290 ? 55.785 110.310 173.308 1.00 18.29 290 SER A CA 1
ATOM 1976 C C . SER A 1 290 ? 56.373 111.126 174.469 1.00 18.19 290 SER A C 1
ATOM 1977 O O . SER A 1 290 ? 55.768 112.121 174.874 1.00 18.92 290 SER A O 1
ATOM 1980 N N . TYR A 1 291 ? 57.525 110.705 175.011 1.00 17.77 291 TYR A N 1
ATOM 1981 C CA . TYR A 1 291 ? 58.177 111.420 176.113 1.00 17.52 291 TYR A CA 1
ATOM 1982 C C . TYR A 1 291 ? 59.070 112.560 175.596 1.00 18.33 291 TYR A C 1
ATOM 1983 O O . TYR A 1 291 ? 59.628 113.305 176.397 1.00 18.55 291 TYR A O 1
ATOM 1992 N N . SER A 1 292 ? 59.195 112.705 174.271 1.00 19.21 292 SER A N 1
ATOM 1993 C CA . SER A 1 292 ? 59.976 113.790 173.658 1.00 19.85 292 SER A CA 1
ATOM 1994 C C . SER A 1 292 ? 59.059 114.972 173.316 1.00 20.31 292 SER A C 1
ATOM 1995 O O . SER A 1 292 ? 57.838 114.844 173.342 1.00 20.76 292 SER A O 1
ATOM 1998 N N . SER A 1 293 ? 59.677 116.118 173.004 1.00 20.81 293 SER A N 1
ATOM 1999 C CA . SER A 1 293 ? 58.987 117.336 172.551 1.00 21.81 293 SER A CA 1
ATOM 2000 C C . SER A 1 293 ? 58.602 117.236 171.066 1.00 22.49 293 SER A C 1
ATOM 2001 O O . SER A 1 293 ? 57.802 118.030 170.576 1.00 23.26 293 SER A O 1
ATOM 2004 N N . ASN A 1 294 ? 59.213 116.297 170.339 1.00 22.20 294 ASN A N 1
ATOM 2005 C CA . ASN A 1 294 ? 59.017 116.194 168.903 1.00 22.58 294 ASN A CA 1
ATOM 2006 C C . ASN A 1 294 ? 59.376 114.780 168.464 1.00 22.18 294 ASN A C 1
ATOM 2007 O O . ASN A 1 294 ? 60.554 114.450 168.366 1.00 22.09 294 ASN A O 1
ATOM 2012 N N . PRO A 1 295 ? 58.378 113.905 168.202 1.00 21.86 295 PRO A N 1
ATOM 2013 C CA . PRO A 1 295 ? 58.647 112.543 167.744 1.00 22.00 295 PRO A CA 1
ATOM 2014 C C . PRO A 1 295 ? 58.892 112.420 166.231 1.00 22.99 295 PRO A C 1
ATOM 2015 O O . PRO A 1 295 ? 59.342 111.370 165.786 1.00 22.94 295 PRO A O 1
ATOM 2019 N N . TYR A 1 296 ? 58.602 113.488 165.473 1.00 24.00 296 TYR A N 1
ATOM 2020 C CA . TYR A 1 296 ? 58.650 113.482 164.001 1.00 25.15 296 TYR A CA 1
ATOM 2021 C C . TYR A 1 296 ? 60.100 113.525 163.496 1.00 25.61 296 TYR A C 1
ATOM 2022 O O . TYR A 1 296 ? 60.427 112.885 162.484 1.00 26.09 296 TYR A O 1
ATOM 2031 N N . ASP A 1 297 ? 60.942 114.316 164.172 1.00 25.18 297 ASP A N 1
ATOM 2032 C CA . ASP A 1 297 ? 62.381 114.374 163.922 1.00 25.71 297 ASP A CA 1
ATOM 2033 C C . ASP A 1 297 ? 63.064 113.364 164.851 1.00 24.85 297 ASP A C 1
ATOM 2034 O O . ASP A 1 297 ? 63.065 113.548 166.070 1.00 23.98 297 ASP A O 1
ATOM 2039 N N . GLY A 1 298 ? 63.658 112.317 164.263 1.00 24.76 298 GLY A N 1
ATOM 2040 C CA . GLY A 1 298 ? 64.145 111.153 165.015 1.00 24.33 298 GLY A CA 1
ATOM 2041 C C . GLY A 1 298 ? 65.234 111.488 166.028 1.00 24.11 298 GLY A C 1
ATOM 2042 O O . GLY A 1 298 ? 65.422 110.744 166.994 1.00 24.06 298 GLY A O 1
ATOM 2043 N N . LYS A 1 299 ? 65.951 112.596 165.810 1.00 24.47 299 LYS A N 1
ATOM 2044 C CA . LYS A 1 299 ? 67.126 112.955 166.599 1.00 24.82 299 LYS A CA 1
ATOM 2045 C C . LYS A 1 299 ? 66.736 113.611 167.929 1.00 23.61 299 LYS A C 1
ATOM 2046 O O . LYS A 1 299 ? 67.514 113.563 168.881 1.00 23.24 299 LYS A O 1
ATOM 2052 N N . VAL A 1 300 ? 65.556 114.239 167.981 1.00 22.48 300 VAL A N 1
ATOM 2053 C CA . VAL A 1 300 ? 65.158 115.069 169.120 1.00 21.89 300 VAL A CA 1
ATOM 2054 C C . VAL A 1 300 ? 64.995 114.191 170.368 1.00 20.81 300 VAL A C 1
ATOM 2055 O O . VAL A 1 300 ? 65.500 114.542 171.428 1.00 20.59 300 VAL A O 1
ATOM 2059 N N . ARG A 1 301 ? 64.293 113.061 170.235 1.00 20.11 301 ARG A N 1
ATOM 2060 C CA . ARG A 1 301 ? 64.037 112.161 171.371 1.00 19.59 301 ARG A CA 1
ATOM 2061 C C . ARG A 1 301 ? 65.349 111.552 171.889 1.00 19.48 301 ARG A C 1
ATOM 2062 O O . ARG A 1 301 ? 65.442 111.210 173.071 1.00 18.73 301 ARG A O 1
ATOM 2070 N N . ILE A 1 302 ? 66.346 111.388 171.007 1.00 19.94 302 ILE A N 1
ATOM 2071 C CA . ILE A 1 302 ? 67.626 110.806 171.409 1.00 19.98 302 ILE A CA 1
ATOM 2072 C C . ILE A 1 302 ? 68.337 111.807 172.328 1.00 20.19 302 ILE A C 1
ATOM 2073 O O . ILE A 1 302 ? 68.778 111.447 173.409 1.00 19.87 302 ILE A O 1
ATOM 2078 N N . LYS A 1 303 ? 68.432 113.058 171.870 1.00 20.87 303 LYS A N 1
ATOM 2079 C CA . LYS A 1 303 ? 69.037 114.159 172.617 1.00 22.03 303 LYS A CA 1
ATOM 2080 C C . LYS A 1 303 ? 68.346 114.319 173.978 1.00 20.99 303 LYS A C 1
ATOM 2081 O O . LYS A 1 303 ? 69.018 114.437 175.006 1.00 20.51 303 LYS A O 1
ATOM 2087 N N . GLU A 1 304 ? 67.009 114.329 173.974 1.00 20.21 304 GLU A N 1
ATOM 2088 C CA . GLU A 1 304 ? 66.223 114.623 175.177 1.00 19.80 304 GLU A CA 1
ATOM 2089 C C . GLU A 1 304 ? 66.279 113.443 176.157 1.00 19.00 304 GLU A C 1
ATOM 2090 O O . GLU A 1 304 ? 66.255 113.649 177.373 1.00 18.73 304 GLU A O 1
ATOM 2096 N N . CYS A 1 305 ? 66.340 112.216 175.628 1.00 18.70 305 CYS A N 1
ATOM 2097 C CA . CYS A 1 305 ? 66.483 111.014 176.452 1.00 18.25 305 CYS A CA 1
ATOM 2098 C C . CYS A 1 305 ? 67.843 111.055 177.165 1.00 17.97 305 CYS A C 1
ATOM 2099 O O . CYS A 1 305 ? 67.950 110.766 178.356 1.00 17.80 305 CYS A O 1
ATOM 2102 N N . LYS A 1 306 ? 68.877 111.469 176.431 1.00 18.07 306 LYS A N 1
ATOM 2103 C CA . LYS A 1 306 ? 70.221 111.594 176.977 1.00 17.99 306 LYS A CA 1
ATOM 2104 C C . LYS A 1 306 ? 70.260 112.706 178.038 1.00 18.19 306 LYS A C 1
ATOM 2105 O O . LYS A 1 306 ? 70.938 112.569 179.056 1.00 17.62 306 LYS A O 1
ATOM 2111 N N . GLU A 1 307 ? 69.528 113.800 177.802 1.00 18.88 307 GLU A N 1
ATOM 2112 C CA . GLU A 1 307 ? 69.468 114.920 178.754 1.00 20.10 307 GLU A CA 1
ATOM 2113 C C . GLU A 1 307 ? 68.869 114.451 180.090 1.00 19.21 307 GLU A C 1
ATOM 2114 O O . GLU A 1 307 ? 69.322 114.871 181.154 1.00 19.56 307 GLU A O 1
ATOM 2120 N N . MET A 1 308 ? 67.840 113.600 180.026 1.00 18.65 308 MET A N 1
ATOM 2121 C CA . MET A 1 308 ? 67.216 113.023 181.220 1.00 17.83 308 MET A CA 1
ATOM 2122 C C . MET A 1 308 ? 68.258 112.245 182.036 1.00 17.33 308 MET A C 1
ATOM 2123 O O . MET A 1 308 ? 68.363 112.412 183.260 1.00 16.80 308 MET A O 1
ATOM 2128 N N . ILE A 1 309 ? 68.993 111.366 181.350 1.00 17.20 309 ILE A N 1
ATOM 2129 C CA . ILE A 1 309 ? 69.966 110.490 181.980 1.00 17.46 309 ILE A CA 1
ATOM 2130 C C . ILE A 1 309 ? 71.097 111.336 182.587 1.00 17.56 309 ILE A C 1
ATOM 2131 O O . ILE A 1 309 ? 71.516 111.084 183.724 1.00 17.51 309 ILE A O 1
ATOM 2136 N N . LYS A 1 310 ? 71.559 112.349 181.845 1.00 18.17 310 LYS A N 1
ATOM 2137 C CA . LYS A 1 310 ? 72.624 113.248 182.305 1.00 19.25 310 LYS A CA 1
ATOM 2138 C C . LYS A 1 310 ? 72.192 113.986 183.582 1.00 19.02 310 LYS A C 1
ATOM 2139 O O . LYS A 1 310 ? 72.990 114.159 184.514 1.00 19.01 310 LYS A O 1
ATOM 2145 N N . ALA A 1 311 ? 70.934 114.434 183.612 1.00 18.72 311 ALA A N 1
ATOM 2146 C CA . ALA A 1 311 ? 70.402 115.185 184.741 1.00 18.92 311 ALA A CA 1
ATOM 2147 C C . ALA A 1 311 ? 70.347 114.293 185.992 1.00 18.57 311 ALA A C 1
ATOM 2148 O O . ALA A 1 311 ? 70.650 114.757 187.099 1.00 19.15 311 ALA A O 1
ATOM 2150 N N . LEU A 1 312 ? 69.972 113.019 185.811 1.00 17.20 312 LEU A N 1
ATOM 2151 C CA . LEU A 1 312 ? 69.949 112.058 186.909 1.00 16.38 312 LEU A CA 1
ATOM 2152 C C . LEU A 1 312 ? 71.385 111.813 187.395 1.00 16.44 312 LEU A C 1
ATOM 2153 O O . LEU A 1 312 ? 71.646 111.818 188.598 1.00 16.26 312 LEU A O 1
ATOM 2158 N N . HIS A 1 313 ? 72.320 111.658 186.453 1.00 16.15 313 HIS A N 1
ATOM 2159 C CA . HIS A 1 313 ? 73.742 111.508 186.781 1.00 16.23 313 HIS A CA 1
ATOM 2160 C C . HIS A 1 313 ? 74.276 112.744 187.526 1.00 16.88 313 HIS A C 1
ATOM 2161 O O . HIS A 1 313 ? 75.010 112.598 188.500 1.00 17.17 313 HIS A O 1
ATOM 2168 N N . ASP A 1 314 ? 73.901 113.948 187.080 1.00 17.58 314 ASP A N 1
ATOM 2169 C CA . ASP A 1 314 ? 74.362 115.195 187.709 1.00 18.53 314 ASP A CA 1
ATOM 2170 C C . ASP A 1 314 ? 73.813 115.291 189.146 1.00 18.28 314 ASP A C 1
ATOM 2171 O O . ASP A 1 314 ? 74.421 115.930 189.997 1.00 18.75 314 ASP A O 1
ATOM 2176 N N . ALA A 1 315 ? 72.669 114.651 189.407 1.00 17.60 315 ALA A N 1
ATOM 2177 C CA . ALA A 1 315 ? 72.056 114.600 190.736 1.00 17.91 315 ALA A CA 1
ATOM 2178 C C . ALA A 1 315 ? 72.667 113.470 191.582 1.00 17.69 315 ALA A C 1
ATOM 2179 O O . ALA A 1 315 ? 72.281 113.288 192.729 1.00 18.54 315 ALA A O 1
ATOM 2181 N N . GLY A 1 316 ? 73.594 112.700 191.005 1.00 17.83 316 GLY A N 1
ATOM 2182 C CA . GLY A 1 316 ? 74.276 111.606 191.703 1.00 17.30 316 GLY A CA 1
ATOM 2183 C C . GLY A 1 316 ? 73.433 110.341 191.783 1.00 16.11 316 GLY A C 1
ATOM 2184 O O . GLY A 1 316 ? 73.596 109.540 192.710 1.00 15.56 316 GLY A O 1
ATOM 2185 N N . ILE A 1 317 ? 72.555 110.135 190.793 1.00 15.76 317 ILE A N 1
ATOM 2186 C CA . ILE A 1 317 ? 71.602 109.024 190.790 1.00 15.65 317 ILE A CA 1
ATOM 2187 C C . ILE A 1 317 ? 71.916 108.058 189.637 1.00 15.56 317 ILE A C 1
ATOM 2188 O O . ILE A 1 317 ? 72.079 108.473 188.483 1.00 15.84 317 ILE A O 1
ATOM 2193 N N . SER A 1 318 ? 71.945 106.762 189.971 1.00 14.68 318 SER A N 1
ATOM 2194 C CA . SER A 1 318 ? 72.133 105.677 189.021 1.00 14.46 318 SER A CA 1
ATOM 2195 C C . SER A 1 318 ? 70.825 105.435 188.252 1.00 14.41 318 SER A C 1
ATOM 2196 O O . SER A 1 318 ? 69.727 105.519 188.825 1.00 13.82 318 SER A O 1
ATOM 2199 N N . VAL A 1 319 ? 70.954 105.139 186.952 1.00 14.11 319 VAL A N 1
ATOM 2200 C CA . VAL A 1 319 ? 69.808 104.974 186.058 1.00 13.94 319 VAL A CA 1
ATOM 2201 C C . VAL A 1 319 ? 69.711 103.502 185.636 1.00 13.53 319 VAL A C 1
ATOM 2202 O O . VAL A 1 319 ? 70.609 102.979 184.967 1.00 14.31 319 VAL A O 1
ATOM 2206 N N . VAL A 1 320 ? 68.601 102.854 186.010 1.00 12.85 320 VAL A N 1
ATOM 2207 C CA . VAL A 1 320 ? 68.308 101.473 185.617 1.00 12.67 320 VAL A CA 1
ATOM 2208 C C . VAL A 1 320 ? 67.137 101.476 184.630 1.00 12.76 320 VAL A C 1
ATOM 2209 O O . VAL A 1 320 ? 66.130 102.136 184.851 1.00 12.63 320 VAL A O 1
ATOM 2213 N N . MET A 1 321 ? 67.289 100.700 183.554 1.00 13.41 321 MET A N 1
ATOM 2214 C CA . MET A 1 321 ? 66.350 100.652 182.446 1.00 13.50 321 MET A CA 1
ATOM 2215 C C . MET A 1 321 ? 65.526 99.358 182.495 1.00 12.78 321 MET A C 1
ATOM 2216 O O . MET A 1 321 ? 66.071 98.246 182.513 1.00 12.62 321 MET A O 1
ATOM 2221 N N . ASP A 1 322 ? 64.201 99.524 182.492 1.00 12.74 322 ASP A N 1
ATOM 2222 C CA . ASP A 1 322 ? 63.239 98.437 182.323 1.00 13.55 322 ASP A CA 1
ATOM 2223 C C . ASP A 1 322 ? 63.281 97.968 180.859 1.00 13.72 322 ASP A C 1
ATOM 2224 O O . ASP A 1 322 ? 62.972 98.741 179.954 1.00 14.08 322 ASP A O 1
ATOM 2229 N N . VAL A 1 323 ? 63.669 96.706 180.640 1.00 13.60 323 VAL A N 1
ATOM 2230 C CA . VAL A 1 323 ? 63.784 96.130 179.293 1.00 13.99 323 VAL A CA 1
ATOM 2231 C C . VAL A 1 323 ? 62.889 94.888 179.199 1.00 14.25 323 VAL A C 1
ATOM 2232 O O . VAL A 1 323 ? 62.667 94.180 180.199 1.00 14.03 323 VAL A O 1
ATOM 2236 N N . VAL A 1 324 ? 62.391 94.638 177.978 1.00 14.27 324 VAL A N 1
ATOM 2237 C CA . VAL A 1 324 ? 61.281 93.725 177.722 1.00 14.36 324 VAL A CA 1
ATOM 2238 C C . VAL A 1 324 ? 61.591 92.896 176.468 1.00 14.90 324 VAL A C 1
ATOM 2239 O O . VAL A 1 324 ? 60.825 92.906 175.500 1.00 15.89 324 VAL A O 1
ATOM 2243 N N . TYR A 1 325 ? 62.705 92.159 176.511 1.00 14.66 325 TYR A N 1
ATOM 2244 C CA . TYR A 1 325 ? 63.152 91.326 175.389 1.00 15.08 325 TYR A CA 1
ATOM 2245 C C . TYR A 1 325 ? 62.312 90.046 175.302 1.00 15.46 325 TYR A C 1
ATOM 2246 O O . TYR A 1 325 ? 62.371 89.343 174.296 1.00 15.87 325 TYR A O 1
ATOM 2255 N N . ASN A 1 326 ? 61.517 89.759 176.341 1.00 15.18 326 ASN A N 1
ATOM 2256 C CA . ASN A 1 326 ? 60.747 88.519 176.423 1.00 15.59 326 ASN A CA 1
ATOM 2257 C C . ASN A 1 326 ? 59.631 88.468 175.367 1.00 15.60 326 ASN A C 1
ATOM 2258 O O . ASN A 1 326 ? 59.160 87.382 175.069 1.00 15.64 326 ASN A O 1
ATOM 2263 N N . HIS A 1 327 ? 59.195 89.619 174.832 1.00 15.32 327 HIS A N 1
ATOM 2264 C CA . HIS A 1 327 ? 58.129 89.658 173.816 1.00 15.70 327 HIS A CA 1
ATOM 2265 C C . HIS A 1 327 ? 58.106 91.013 173.100 1.00 15.68 327 HIS A C 1
ATOM 2266 O O . HIS A 1 327 ? 58.592 92.014 173.633 1.00 15.30 327 HIS A O 1
ATOM 2273 N N . THR A 1 328 ? 57.508 91.028 171.901 1.00 16.34 328 THR A N 1
ATOM 2274 C CA . THR A 1 328 ? 57.195 92.268 171.168 1.00 17.20 328 THR A CA 1
ATOM 2275 C C . THR A 1 328 ? 55.673 92.474 171.156 1.00 17.50 328 THR A C 1
ATOM 2276 O O . THR A 1 328 ? 54.909 91.546 171.439 1.00 17.04 328 THR A O 1
ATOM 2280 N N . TYR A 1 329 ? 55.238 93.697 170.836 1.00 17.98 329 TYR A N 1
ATOM 2281 C CA . TYR A 1 329 ? 53.811 94.033 170.846 1.00 19.39 329 TYR A CA 1
ATOM 2282 C C . TYR A 1 329 ? 53.007 93.020 170.024 1.00 20.02 329 TYR A C 1
ATOM 2283 O O . TYR A 1 329 ? 51.939 92.585 170.444 1.00 20.34 329 TYR A O 1
ATOM 2292 N N . SER A 1 330 ? 53.511 92.693 168.832 1.00 20.61 330 SER A N 1
ATOM 2293 C CA . SER A 1 330 ? 52.882 91.706 167.965 1.00 21.39 330 SER A CA 1
ATOM 2294 C C . SER A 1 330 ? 53.961 90.944 167.191 1.00 21.05 330 SER A C 1
ATOM 2295 O O . SER A 1 330 ? 55.135 91.307 167.240 1.00 20.16 330 SER A O 1
ATOM 2298 N N . THR A 1 331 ? 53.540 89.883 166.492 1.00 21.84 331 THR A N 1
ATOM 2299 C CA . THR A 1 331 ? 54.402 89.155 165.577 1.00 22.95 331 THR A CA 1
ATOM 2300 C C . THR A 1 331 ? 54.334 89.787 164.178 1.00 24.25 331 THR A C 1
ATOM 2301 O O . THR A 1 331 ? 54.940 89.270 163.250 1.00 25.65 331 THR A O 1
ATOM 2305 N N . ASP A 1 332 ? 53.604 90.902 164.026 1.00 24.79 332 ASP A N 1
ATOM 2306 C CA . ASP A 1 332 ? 53.753 91.777 162.850 1.00 25.44 332 ASP A CA 1
ATOM 2307 C C . ASP A 1 332 ? 54.851 92.794 163.172 1.00 24.38 332 ASP A C 1
ATOM 2308 O O . ASP A 1 332 ? 54.598 93.990 163.311 1.00 24.94 332 ASP A O 1
ATOM 2313 N N . SER A 1 333 ? 56.075 92.276 163.300 1.00 22.97 333 SER A N 1
ATOM 2314 C CA . SER A 1 333 ? 57.218 92.989 163.857 1.00 21.56 333 SER A CA 1
ATOM 2315 C C . SER A 1 333 ? 58.360 93.000 162.842 1.00 21.48 333 SER A C 1
ATOM 2316 O O . SER A 1 333 ? 58.365 92.199 161.898 1.00 22.17 333 SER A O 1
ATOM 2319 N N . CYS A 1 334 ? 59.354 93.857 163.098 1.00 20.97 334 CYS A N 1
ATOM 2320 C CA . CYS A 1 334 ? 60.550 93.917 162.273 1.00 21.28 334 CYS A CA 1
ATOM 2321 C C . CYS A 1 334 ? 61.251 92.551 162.266 1.00 21.03 334 CYS A C 1
ATOM 2322 O O . CYS A 1 334 ? 61.799 92.149 161.241 1.00 21.25 334 CYS A O 1
ATOM 2325 N N . PHE A 1 335 ? 61.200 91.831 163.396 1.00 20.00 335 PHE A N 1
ATOM 2326 C CA . PHE A 1 335 ? 61.828 90.505 163.513 1.00 19.75 335 PHE A CA 1
ATOM 2327 C C . PHE A 1 335 ? 61.145 89.496 162.578 1.00 20.22 335 PHE A C 1
ATOM 2328 O O . PHE A 1 335 ? 61.821 88.811 161.799 1.00 20.78 335 PHE A O 1
ATOM 2336 N N . GLN A 1 336 ? 59.811 89.415 162.654 1.00 20.04 336 GLN A N 1
ATOM 2337 C CA . GLN A 1 336 ? 59.034 88.413 161.912 1.00 20.83 336 GLN A CA 1
ATOM 2338 C C . GLN A 1 336 ? 59.040 88.731 160.408 1.00 21.55 336 GLN A C 1
ATOM 2339 O O . GLN A 1 336 ? 58.982 87.817 159.593 1.00 22.15 336 GLN A O 1
ATOM 2345 N N . TYR A 1 337 ? 59.108 90.022 160.059 1.00 21.90 337 TYR A N 1
ATOM 2346 C CA . TYR A 1 337 ? 59.082 90.476 158.670 1.00 22.99 337 TYR A CA 1
ATOM 2347 C C . TYR A 1 337 ? 60.452 90.283 158.003 1.00 23.02 337 TYR A C 1
ATOM 2348 O O . TYR A 1 337 ? 60.541 90.305 156.767 1.00 23.70 337 TYR A O 1
ATOM 2357 N N . THR A 1 338 ? 61.507 90.098 158.807 1.00 21.80 338 THR A N 1
ATOM 2358 C CA . THR A 1 338 ? 62.863 89.921 158.290 1.00 21.81 338 THR A CA 1
ATOM 2359 C C . THR A 1 338 ? 63.213 88.426 158.207 1.00 21.60 338 THR A C 1
ATOM 2360 O O . THR A 1 338 ? 63.690 87.969 157.172 1.00 21.95 338 THR A O 1
ATOM 2364 N N . VAL A 1 339 ? 62.992 87.677 159.297 1.00 20.84 339 VAL A N 1
ATOM 2365 C CA . VAL A 1 339 ? 63.256 86.228 159.332 1.00 21.07 339 VAL A CA 1
ATOM 2366 C C . VAL A 1 339 ? 62.067 85.530 159.988 1.00 20.87 339 VAL A C 1
ATOM 2367 O O . VAL A 1 339 ? 62.085 85.262 161.193 1.00 20.02 339 VAL A O 1
ATOM 2371 N N . PRO A 1 340 ? 60.997 85.222 159.218 1.00 21.73 340 PRO A N 1
ATOM 2372 C CA . PRO A 1 340 ? 59.769 84.657 159.781 1.00 21.81 340 PRO A CA 1
ATOM 2373 C C . PRO A 1 340 ? 59.945 83.327 160.533 1.00 21.90 340 PRO A C 1
ATOM 2374 O O . PRO A 1 340 ? 60.411 82.347 159.950 1.00 22.08 340 PRO A O 1
ATOM 2378 N N . ASN A 1 341 ? 59.562 83.345 161.819 1.00 21.60 341 ASN A N 1
ATOM 2379 C CA . ASN A 1 341 ? 59.463 82.191 162.741 1.00 21.95 341 ASN A CA 1
ATOM 2380 C C . ASN A 1 341 ? 60.818 81.883 163.392 1.00 22.31 341 ASN A C 1
ATOM 2381 O O . ASN A 1 341 ? 60.932 80.903 164.144 1.00 23.14 341 ASN A O 1
ATOM 2386 N N . TYR A 1 342 ? 61.827 82.725 163.144 1.00 21.34 342 TYR A N 1
ATOM 2387 C CA . TYR A 1 342 ? 63.141 82.508 163.725 1.00 20.55 342 TYR A CA 1
ATOM 2388 C C . TYR A 1 342 ? 63.202 83.100 165.141 1.00 19.95 342 TYR A C 1
ATOM 2389 O O . TYR A 1 342 ? 63.722 82.451 166.037 1.00 19.79 342 TYR A O 1
ATOM 2398 N N . TYR A 1 343 ? 62.689 84.323 165.328 1.00 19.16 343 TYR A N 1
ATOM 2399 C CA . TYR A 1 343 ? 62.977 85.111 166.539 1.00 18.53 343 TYR A CA 1
ATOM 2400 C C . TYR A 1 343 ? 61.997 84.796 167.683 1.00 18.48 343 TYR A C 1
ATOM 2401 O O . TYR A 1 343 ? 62.202 85.260 168.817 1.00 17.73 343 TYR A O 1
ATOM 2410 N N . TYR A 1 344 ? 60.937 84.032 167.395 1.00 18.97 344 TYR A N 1
ATOM 2411 C CA . TYR A 1 344 ? 59.922 83.686 168.395 1.00 18.71 344 TYR A CA 1
ATOM 2412 C C . TYR A 1 344 ? 59.911 82.172 168.613 1.00 18.72 344 TYR A C 1
ATOM 2413 O O . TYR A 1 344 ? 60.253 81.407 167.713 1.00 19.20 344 TYR A O 1
ATOM 2422 N N . ARG A 1 345 ? 59.512 81.763 169.821 1.00 18.04 345 ARG A N 1
ATOM 2423 C CA . ARG A 1 345 ? 59.402 80.365 170.171 1.00 18.61 345 ARG A CA 1
ATOM 2424 C C . ARG A 1 345 ? 58.111 79.813 169.565 1.00 19.17 345 ARG A C 1
ATOM 2425 O O . ARG A 1 345 ? 57.028 80.356 169.782 1.00 18.66 345 ARG A O 1
ATOM 2433 N N . MET A 1 346 ? 58.258 78.732 168.799 1.00 20.36 346 MET A N 1
ATOM 2434 C CA . MET A 1 346 ? 57.178 78.149 168.023 1.00 21.53 346 MET A CA 1
ATOM 2435 C C . MET A 1 346 ? 56.811 76.793 168.629 1.00 21.51 346 MET A C 1
ATOM 2436 O O . MET A 1 346 ? 57.691 76.004 168.966 1.00 21.79 346 MET A O 1
ATOM 2441 N N . LYS A 1 347 ? 55.505 76.548 168.761 1.00 21.80 347 LYS A N 1
ATOM 2442 C CA . LYS A 1 347 ? 54.975 75.255 169.138 1.00 22.37 347 LYS A CA 1
ATOM 2443 C C . LYS A 1 347 ? 54.901 74.377 167.889 1.00 22.77 347 LYS A C 1
ATOM 2444 O O . LYS A 1 347 ? 54.858 74.897 166.766 1.00 22.72 347 LYS A O 1
ATOM 2450 N N . THR A 1 348 ? 54.854 73.057 168.097 1.00 23.05 348 THR A N 1
ATOM 2451 C CA . THR A 1 348 ? 54.841 72.068 166.999 1.00 23.98 348 THR A CA 1
ATOM 2452 C C . THR A 1 348 ? 53.666 72.317 166.038 1.00 24.05 348 THR A C 1
ATOM 2453 O O . THR A 1 348 ? 53.787 72.101 164.842 1.00 24.70 348 THR A O 1
ATOM 2457 N N . THR A 1 349 ? 52.534 72.760 166.595 1.00 24.15 349 THR A N 1
ATOM 2458 C CA . THR A 1 349 ? 51.275 73.032 165.904 1.00 24.58 349 THR A CA 1
ATOM 2459 C C . THR A 1 349 ? 51.317 74.348 165.113 1.00 25.02 349 THR A C 1
ATOM 2460 O O . THR A 1 349 ? 50.320 74.706 164.497 1.00 26.01 349 THR A O 1
ATOM 2464 N N . GLY A 1 350 ? 52.430 75.090 165.178 1.00 24.89 350 GLY A N 1
ATOM 2465 C CA . GLY A 1 350 ? 52.607 76.324 164.402 1.00 24.93 350 GLY A CA 1
ATOM 2466 C C . GLY A 1 350 ? 52.215 77.580 165.171 1.00 23.89 350 GLY A C 1
ATOM 2467 O O . GLY A 1 350 ? 52.525 78.691 164.739 1.00 23.97 350 GLY A O 1
ATOM 2468 N N . ALA A 1 351 ? 51.520 77.414 166.303 1.00 23.44 351 ALA A N 1
ATOM 2469 C CA . ALA A 1 351 ? 51.176 78.524 167.176 1.00 22.57 351 ALA A CA 1
ATOM 2470 C C . ALA A 1 351 ? 52.456 79.111 167.772 1.00 21.38 351 ALA A C 1
ATOM 2471 O O . ALA A 1 351 ? 53.422 78.388 168.019 1.00 20.81 351 ALA A O 1
ATOM 2473 N N . PHE A 1 352 ? 52.446 80.427 167.993 1.00 20.59 352 PHE A N 1
ATOM 2474 C CA . PHE A 1 352 ? 53.464 81.081 168.786 1.00 20.00 352 PHE A CA 1
ATOM 2475 C C . PHE A 1 352 ? 53.263 80.685 170.250 1.00 19.73 352 PHE A C 1
ATOM 2476 O O . PHE A 1 352 ? 52.157 80.797 170.765 1.00 19.34 352 PHE A O 1
ATOM 2484 N N . SER A 1 353 ? 54.334 80.220 170.901 1.00 19.70 353 SER A N 1
ATOM 2485 C CA . SER A 1 353 ? 54.326 80.019 172.348 1.00 19.60 353 SER A CA 1
ATOM 2486 C C . SER A 1 353 ? 53.995 81.360 173.013 1.00 19.39 353 SER A C 1
ATOM 2487 O O . SER A 1 353 ? 54.480 82.405 172.572 1.00 19.31 353 SER A O 1
ATOM 2490 N N . ASP A 1 354 ? 53.142 81.322 174.043 1.00 20.09 354 ASP A N 1
ATOM 2491 C CA . ASP A 1 354 ? 52.601 82.534 174.637 1.00 20.47 354 ASP A CA 1
ATOM 2492 C C . ASP A 1 354 ? 52.922 82.549 176.134 1.00 20.43 354 ASP A C 1
ATOM 2493 O O . ASP A 1 354 ? 52.029 82.698 176.958 1.00 21.35 354 ASP A O 1
ATOM 2498 N N . GLY A 1 355 ? 54.213 82.434 176.457 1.00 19.76 355 GLY A N 1
ATOM 2499 C CA . GLY A 1 355 ? 54.702 82.456 177.833 1.00 19.79 355 GLY A CA 1
ATOM 2500 C C . GLY A 1 355 ? 54.613 83.831 178.485 1.00 18.88 355 GLY A C 1
ATOM 2501 O O . GLY A 1 355 ? 54.696 83.933 179.694 1.00 18.33 355 GLY A O 1
ATOM 2502 N N . SER A 1 356 ? 54.481 84.887 177.673 1.00 19.10 356 SER A N 1
ATOM 2503 C CA . SER A 1 356 ? 54.394 86.273 178.137 1.00 18.74 356 SER A CA 1
ATOM 2504 C C . SER A 1 356 ? 52.951 86.652 178.482 1.00 19.30 356 SER A C 1
ATOM 2505 O O . SER A 1 356 ? 52.731 87.659 179.148 1.00 19.61 356 SER A O 1
ATOM 2508 N N . GLY A 1 357 ? 51.980 85.888 177.962 1.00 20.25 357 GLY A N 1
ATOM 2509 C CA . GLY A 1 357 ? 50.564 86.249 178.029 1.00 21.51 357 GLY A CA 1
ATOM 2510 C C . GLY A 1 357 ? 50.210 87.410 177.103 1.00 21.83 357 GLY A C 1
ATOM 2511 O O . GLY A 1 357 ? 49.095 87.943 177.169 1.00 23.49 357 GLY A O 1
ATOM 2512 N N . CYS A 1 358 ? 51.146 87.791 176.223 1.00 20.77 358 CYS A N 1
ATOM 2513 C CA . CYS A 1 358 ? 50.988 88.937 175.332 1.00 21.77 358 CYS A CA 1
ATOM 2514 C C . CYS A 1 358 ? 50.994 88.508 173.857 1.00 21.80 358 CYS A C 1
ATOM 2515 O O . CYS A 1 358 ? 50.883 89.368 172.972 1.00 23.37 358 CYS A O 1
ATOM 2518 N N . GLY A 1 359 ? 51.126 87.198 173.600 1.00 20.47 359 GLY A N 1
ATOM 2519 C CA . GLY A 1 359 ? 50.883 86.599 172.277 1.00 21.20 359 GLY A CA 1
ATOM 2520 C C . GLY A 1 359 ? 52.111 85.926 171.677 1.00 21.16 359 GLY A C 1
ATOM 2521 O O . GLY A 1 359 ? 51.989 85.168 170.712 1.00 22.51 359 GLY A O 1
ATOM 2522 N N . ASN A 1 360 ? 53.296 86.194 172.239 1.00 19.84 360 ASN A N 1
ATOM 2523 C CA . ASN A 1 360 ? 54.553 85.660 171.706 1.00 19.04 360 ASN A CA 1
ATOM 2524 C C . ASN A 1 360 ? 55.616 85.678 172.809 1.00 18.76 360 ASN A C 1
ATOM 2525 O O . ASN A 1 360 ? 55.433 86.330 173.838 1.00 18.30 360 ASN A O 1
ATOM 2530 N N . GLU A 1 361 ? 56.723 84.962 172.571 1.00 18.99 361 GLU A N 1
ATOM 2531 C CA . GLU A 1 361 ? 57.912 85.077 173.403 1.00 18.90 361 GLU A CA 1
ATOM 2532 C C . GLU A 1 361 ? 59.170 85.034 172.526 1.00 18.80 361 GLU A C 1
ATOM 2533 O O . GLU A 1 361 ? 59.286 84.222 171.596 1.00 18.59 361 GLU A O 1
ATOM 2539 N N . GLY A 1 362 ? 60.088 85.963 172.817 1.00 18.12 362 GLY A N 1
ATOM 2540 C CA . GLY A 1 362 ? 61.377 86.055 172.152 1.00 18.63 362 GLY A CA 1
ATOM 2541 C C . GLY A 1 362 ? 62.233 84.840 172.454 1.00 18.40 362 GLY A C 1
ATOM 2542 O O . GLY A 1 362 ? 62.307 84.398 173.605 1.00 18.94 362 GLY A O 1
ATOM 2543 N N . ALA A 1 363 ? 62.867 84.293 171.414 1.00 18.46 363 ALA A N 1
ATOM 2544 C CA . ALA A 1 363 ? 63.642 83.053 171.513 1.00 18.49 363 ALA A CA 1
ATOM 2545 C C . ALA A 1 363 ? 65.102 83.377 171.855 1.00 18.08 363 ALA A C 1
ATOM 2546 O O . ALA A 1 363 ? 65.968 83.361 170.981 1.00 17.86 363 ALA A O 1
ATOM 2548 N N . THR A 1 364 ? 65.362 83.6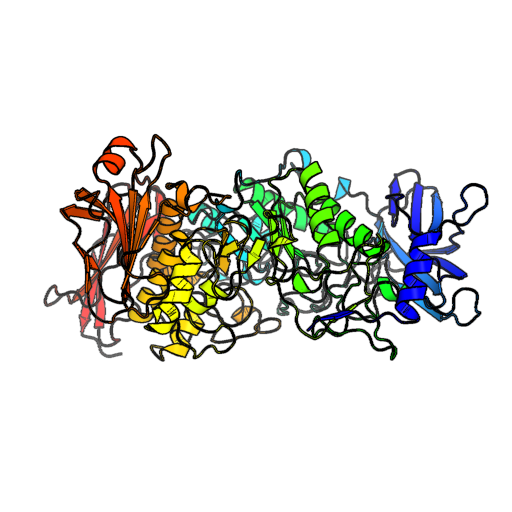57 173.139 1.00 17.53 364 THR A N 1
ATOM 2549 C CA . THR A 1 364 ? 66.691 84.078 173.621 1.00 17.39 364 THR A CA 1
ATOM 2550 C C . THR A 1 364 ? 67.747 82.997 173.349 1.00 17.89 364 THR A C 1
ATOM 2551 O O . THR A 1 364 ? 68.937 83.308 173.267 1.00 17.78 364 THR A O 1
ATOM 2555 N N . GLU A 1 365 ? 67.301 81.741 173.215 1.00 18.05 365 GLU A N 1
ATOM 2556 C CA . GLU A 1 365 ? 68.174 80.584 172.990 1.00 18.49 365 GLU A CA 1
ATOM 2557 C C . GLU A 1 365 ? 68.709 80.534 171.546 1.00 18.76 365 GLU A C 1
ATOM 2558 O O . GLU A 1 365 ? 69.594 79.721 171.262 1.00 18.87 365 GLU A O 1
ATOM 2564 N N . ARG A 1 366 ? 68.170 81.369 170.645 1.00 18.43 366 ARG A N 1
ATOM 2565 C CA . ARG A 1 366 ? 68.607 81.447 169.234 1.00 18.97 366 ARG A CA 1
ATOM 2566 C C . ARG A 1 366 ? 69.824 82.372 169.114 1.00 19.11 366 ARG A C 1
ATOM 2567 O O . ARG A 1 366 ? 69.851 83.444 169.707 1.00 18.77 366 ARG A O 1
ATOM 2575 N N . ALA A 1 367 ? 70.806 81.966 168.299 1.00 19.51 367 ALA A N 1
ATOM 2576 C CA . ALA A 1 367 ? 72.108 82.644 168.229 1.00 19.95 367 ALA A CA 1
ATOM 2577 C C . ALA A 1 367 ? 71.936 84.148 167.969 1.00 19.40 367 ALA A C 1
ATOM 2578 O O . ALA A 1 367 ? 72.594 84.973 168.612 1.00 18.94 367 ALA A O 1
ATOM 2580 N N . MET A 1 368 ? 71.043 84.512 167.043 1.00 19.19 368 MET A N 1
ATOM 2581 C CA . MET A 1 368 ? 70.964 85.894 166.595 1.00 19.15 368 MET A CA 1
ATOM 2582 C C . MET A 1 368 ? 70.001 86.718 167.462 1.00 18.48 368 MET A C 1
ATOM 2583 O O . MET A 1 368 ? 70.024 87.947 167.371 1.00 17.94 368 MET A O 1
ATOM 2588 N N . TYR A 1 369 ? 69.174 86.080 168.302 1.00 18.00 369 TYR A N 1
ATOM 2589 C CA . TYR A 1 369 ? 68.378 86.873 169.258 1.00 17.50 369 TYR A CA 1
ATOM 2590 C C . TYR A 1 369 ? 69.194 87.083 170.540 1.00 17.33 369 TYR A C 1
ATOM 2591 O O . TYR A 1 369 ? 69.193 88.179 171.096 1.00 17.54 369 TYR A O 1
ATOM 2600 N N . ARG A 1 370 ? 69.901 86.039 170.983 1.00 17.61 370 ARG A N 1
ATOM 2601 C CA . ARG A 1 370 ? 70.886 86.164 172.056 1.00 17.54 370 ARG A CA 1
ATOM 2602 C C . ARG A 1 370 ? 71.832 87.330 171.740 1.00 17.46 370 ARG A C 1
ATOM 2603 O O . ARG A 1 370 ? 72.000 88.234 172.565 1.00 17.10 370 ARG A O 1
ATOM 2611 N N . GLN A 1 371 ? 72.430 87.308 170.539 1.00 17.96 371 GLN A N 1
ATOM 2612 C CA . GLN A 1 371 ? 73.369 88.347 170.130 1.00 18.60 371 GLN A CA 1
ATOM 2613 C C . GLN A 1 371 ? 72.657 89.706 170.114 1.00 17.37 371 GLN A C 1
ATOM 2614 O O . GLN A 1 371 ? 73.197 90.674 170.632 1.00 17.17 371 GLN A O 1
ATOM 2620 N N . TYR A 1 372 ? 71.453 89.771 169.529 1.00 17.11 372 TYR A N 1
ATOM 2621 C CA . TYR A 1 372 ? 70.677 91.021 169.487 1.00 17.07 372 TYR A CA 1
ATOM 2622 C C . TYR A 1 372 ? 70.505 91.606 170.897 1.00 16.37 372 TYR A C 1
ATOM 2623 O O . TYR A 1 372 ? 70.724 92.806 171.095 1.00 16.06 372 TYR A O 1
ATOM 2632 N N . VAL A 1 373 ? 70.071 90.764 171.847 1.00 16.05 373 VAL A N 1
ATOM 2633 C CA . VAL A 1 373 ? 69.775 91.189 173.229 1.00 15.85 373 VAL A CA 1
ATOM 2634 C C . VAL A 1 373 ? 71.055 91.722 173.884 1.00 15.65 373 VAL A C 1
ATOM 2635 O O . VAL A 1 373 ? 71.038 92.808 174.458 1.00 15.72 373 VAL A O 1
ATOM 2639 N N . ILE A 1 374 ? 72.153 90.958 173.804 1.00 16.11 374 ILE A N 1
ATOM 2640 C CA . ILE A 1 374 ? 73.417 91.343 174.462 1.00 16.59 374 ILE A CA 1
ATOM 2641 C C . ILE A 1 374 ? 73.957 92.633 173.824 1.00 16.81 374 ILE A C 1
ATOM 2642 O O . ILE A 1 374 ? 74.384 93.546 174.528 1.00 16.47 374 ILE A O 1
ATOM 2647 N N . ASP A 1 375 ? 73.920 92.709 172.492 1.00 17.37 375 ASP A N 1
ATOM 2648 C CA . ASP A 1 375 ? 74.359 93.908 171.768 1.00 17.76 375 ASP A CA 1
ATOM 2649 C C . ASP A 1 375 ? 73.489 95.107 172.162 1.00 16.62 375 ASP A C 1
ATOM 2650 O O . ASP A 1 375 ? 73.994 96.213 172.257 1.00 16.90 375 ASP A O 1
ATOM 2655 N N . SER A 1 376 ? 72.189 94.867 172.378 1.00 16.10 376 SER A N 1
ATOM 2656 C CA . SER A 1 376 ? 71.236 95.908 172.770 1.00 15.96 376 SER A CA 1
ATOM 2657 C C . SER A 1 376 ? 71.580 96.476 174.154 1.00 15.19 376 SER A C 1
ATOM 2658 O O . SER A 1 376 ? 71.557 97.687 174.353 1.00 14.94 376 SER A O 1
ATOM 2661 N N . LEU A 1 377 ? 71.855 95.582 175.107 1.00 14.95 377 LEU A N 1
ATOM 2662 C CA . LEU A 1 377 ? 72.227 95.974 176.471 1.00 14.71 377 LEU A CA 1
ATOM 2663 C C . LEU A 1 377 ? 73.506 96.822 176.432 1.00 15.04 377 LEU A C 1
ATOM 2664 O O . LEU A 1 377 ? 73.583 97.869 177.064 1.00 15.26 377 LEU A O 1
ATOM 2669 N N . LYS A 1 378 ? 74.498 96.370 175.660 1.00 15.77 378 LYS A N 1
ATOM 2670 C CA . LYS A 1 378 ? 75.772 97.077 175.540 1.00 16.34 378 LYS A CA 1
ATOM 2671 C C . LYS A 1 378 ? 75.544 98.470 174.945 1.00 15.97 378 LYS A C 1
ATOM 2672 O O . LYS A 1 378 ? 76.175 99.423 175.372 1.00 15.57 378 LYS A O 1
ATOM 2678 N N . TYR A 1 379 ? 74.646 98.561 173.959 1.00 16.14 379 TYR A N 1
ATOM 2679 C CA . TYR A 1 379 ? 74.341 99.810 173.263 1.00 16.37 379 TYR A CA 1
ATOM 2680 C C . TYR A 1 379 ? 73.726 100.830 174.237 1.00 15.98 379 TYR A C 1
ATOM 2681 O O . TYR A 1 379 ? 74.136 101.988 174.273 1.00 16.07 379 TYR A O 1
ATOM 2690 N N . TRP A 1 380 ? 72.740 100.406 175.030 1.00 15.90 380 TRP A N 1
ATOM 2691 C CA . TRP A 1 380 ? 72.094 101.316 175.984 1.00 15.44 380 TRP A CA 1
ATOM 2692 C C . TRP A 1 380 ? 73.105 101.797 177.042 1.00 15.21 380 TRP A C 1
ATOM 2693 O O . TRP A 1 380 ? 73.071 102.961 177.428 1.00 14.69 380 TRP A O 1
ATOM 2704 N N . VAL A 1 381 ? 74.015 100.914 177.476 1.00 15.39 381 VAL A N 1
ATOM 2705 C CA . VAL A 1 381 ? 75.052 101.265 178.447 1.00 15.51 381 VAL A CA 1
ATOM 2706 C C . VAL A 1 381 ? 76.031 102.264 177.815 1.00 16.22 381 VAL A C 1
ATOM 2707 O O . VAL A 1 381 ? 76.360 103.280 178.428 1.00 16.24 381 VAL A O 1
ATOM 2711 N N . ASN A 1 382 ? 76.492 101.966 176.593 1.00 16.72 382 ASN A N 1
ATOM 2712 C CA . ASN A 1 382 ? 77.575 102.721 175.967 1.00 17.59 382 ASN A CA 1
ATOM 2713 C C . ASN A 1 382 ? 77.041 104.034 175.377 1.00 17.86 382 ASN A C 1
ATOM 2714 O O . ASN A 1 382 ? 77.602 105.092 175.637 1.00 18.30 382 ASN A O 1
ATOM 2719 N N . GLU A 1 383 ? 75.952 103.960 174.604 1.00 17.89 383 GLU A N 1
ATOM 2720 C CA . GLU A 1 383 ? 75.440 105.115 173.852 1.00 18.59 383 GLU A CA 1
ATOM 2721 C C . GLU A 1 383 ? 74.661 106.073 174.766 1.00 18.11 383 GLU A C 1
ATOM 2722 O O . GLU A 1 383 ? 74.750 107.291 174.585 1.00 18.42 383 GLU A O 1
ATOM 2728 N N . TYR A 1 384 ? 73.885 105.529 175.715 1.00 17.81 384 TYR A N 1
ATOM 2729 C CA . TYR A 1 384 ? 72.977 106.332 176.547 1.00 17.73 384 TYR A CA 1
ATOM 2730 C C . TYR A 1 384 ? 73.449 106.428 178.007 1.00 17.75 384 TYR A C 1
ATOM 2731 O O . TYR A 1 384 ? 72.801 107.110 178.809 1.00 17.60 384 TYR A O 1
ATOM 2740 N N . HIS A 1 385 ? 74.559 105.758 178.350 1.00 17.54 385 HIS A N 1
ATOM 2741 C CA . HIS A 1 385 ? 75.169 105.842 179.688 1.00 17.23 385 HIS A CA 1
ATOM 2742 C C . HIS A 1 385 ? 74.254 105.214 180.752 1.00 16.65 385 HIS A C 1
ATOM 2743 O O . HIS A 1 385 ? 74.298 105.620 181.916 1.00 16.91 385 HIS A O 1
ATOM 2750 N N . VAL A 1 386 ? 73.459 104.210 180.360 1.00 15.92 386 VAL A N 1
ATOM 2751 C CA . VAL A 1 386 ? 72.577 103.477 181.281 1.00 15.16 386 VAL A CA 1
ATOM 2752 C C . VAL A 1 386 ? 73.456 102.650 182.235 1.00 14.39 386 VAL A C 1
ATOM 2753 O O . VAL A 1 386 ? 74.496 102.121 181.830 1.00 13.89 386 VAL A O 1
ATOM 2757 N N . ASP A 1 387 ? 73.037 102.553 183.505 1.00 13.55 387 ASP A N 1
ATOM 2758 C CA . ASP A 1 387 ? 73.881 102.000 184.576 1.00 13.39 387 ASP A CA 1
ATOM 2759 C C . ASP A 1 387 ? 73.434 100.600 185.007 1.00 13.05 387 ASP A C 1
ATOM 2760 O O . ASP A 1 387 ? 74.106 99.967 185.827 1.00 13.23 387 ASP A O 1
ATOM 2765 N N . GLY A 1 388 ? 72.301 100.130 184.481 1.00 13.03 388 GLY A N 1
ATOM 2766 C CA . GLY A 1 388 ? 71.796 98.809 184.800 1.00 12.89 388 GLY A CA 1
ATOM 2767 C C . GLY A 1 388 ? 70.419 98.561 184.208 1.00 12.59 388 GLY A C 1
ATOM 2768 O O . GLY A 1 388 ? 69.832 99.449 183.572 1.00 12.75 388 GLY A O 1
AT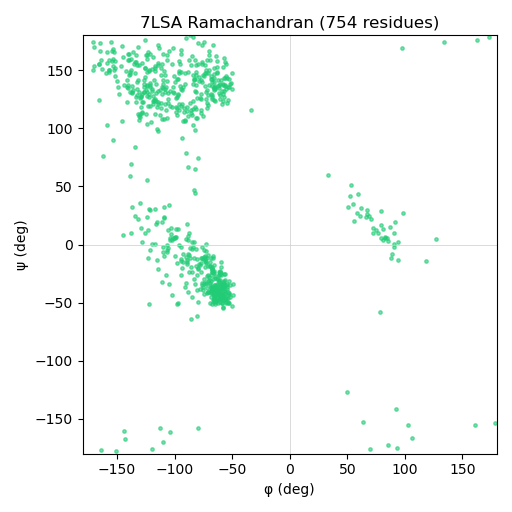OM 2769 N N . PHE A 1 389 ? 69.910 97.346 184.436 1.00 12.19 389 PHE A N 1
ATOM 2770 C CA . PHE A 1 389 ? 68.726 96.839 183.755 1.00 12.47 389 PHE A CA 1
ATOM 2771 C C . PHE A 1 389 ? 67.823 96.065 184.718 1.00 12.37 389 PHE A C 1
ATOM 2772 O O . PHE A 1 389 ? 68.298 95.364 185.627 1.00 12.34 389 PHE A O 1
ATOM 2780 N N . ARG A 1 390 ? 66.517 96.190 184.470 1.00 12.26 390 ARG A N 1
ATOM 2781 C CA . ARG A 1 390 ? 65.480 95.358 185.076 1.00 12.79 390 ARG A CA 1
ATOM 2782 C C . ARG A 1 390 ? 64.810 94.544 183.964 1.00 13.16 390 ARG A C 1
ATOM 2783 O O . ARG A 1 390 ? 64.211 95.117 183.061 1.00 13.44 390 ARG A O 1
ATOM 2791 N N . PHE A 1 391 ? 64.913 93.216 184.054 1.00 13.66 391 PHE A N 1
ATOM 2792 C CA . PHE A 1 391 ? 64.428 92.317 183.009 1.00 14.04 391 PHE A CA 1
ATOM 2793 C C . PHE A 1 391 ? 62.979 91.913 183.301 1.00 13.77 391 PHE A C 1
ATOM 2794 O O . PHE A 1 391 ? 62.718 91.130 184.205 1.00 13.68 391 PHE A O 1
ATOM 2802 N N . ASP A 1 392 ? 62.056 92.475 182.515 1.00 14.07 392 ASP A N 1
ATOM 2803 C CA . ASP A 1 392 ? 60.671 92.046 182.462 1.00 14.71 392 ASP A CA 1
ATOM 2804 C C . ASP A 1 392 ? 60.621 90.537 182.193 1.00 14.71 392 ASP A C 1
ATOM 2805 O O . ASP A 1 392 ? 61.341 90.044 181.325 1.00 15.56 392 ASP A O 1
ATOM 2810 N N . LEU A 1 393 ? 59.763 89.829 182.939 1.00 14.39 393 LEU A N 1
ATOM 2811 C CA . LEU A 1 393 ? 59.561 88.378 182.827 1.00 14.77 393 LEU A CA 1
ATOM 2812 C C . LEU A 1 393 ? 60.873 87.679 182.452 1.00 14.58 393 LEU A C 1
ATOM 2813 O O . LEU A 1 393 ? 60.942 86.968 181.448 1.00 14.78 393 LEU A O 1
ATOM 2818 N N . MET A 1 394 ? 61.890 87.842 183.305 1.00 14.57 394 MET A N 1
ATOM 2819 C CA . MET A 1 394 ? 63.206 87.231 183.122 1.00 15.01 394 MET A CA 1
ATOM 2820 C C . MET A 1 394 ? 63.089 85.698 183.078 1.00 15.36 394 MET A C 1
ATOM 2821 O O . MET A 1 394 ? 63.937 85.038 182.485 1.00 15.04 394 MET A O 1
ATOM 2826 N N . GLY A 1 395 ? 62.030 85.143 183.685 1.00 15.56 395 GLY A N 1
ATOM 2827 C CA . GLY A 1 395 ? 61.734 83.700 183.652 1.00 16.06 395 GLY A CA 1
ATOM 2828 C C . GLY A 1 395 ? 61.528 83.145 182.242 1.00 16.88 395 GLY A C 1
ATOM 2829 O O . GLY A 1 395 ? 61.524 81.929 182.053 1.00 17.89 395 GLY A O 1
ATOM 2830 N N . LEU A 1 396 ? 61.327 84.026 181.253 1.00 17.29 396 LEU A N 1
ATOM 2831 C CA . LEU A 1 396 ? 61.167 83.622 179.842 1.00 17.12 396 LEU A CA 1
ATOM 2832 C C . LEU A 1 396 ? 62.516 83.647 179.115 1.00 17.46 396 LEU A C 1
ATOM 2833 O O . LEU A 1 396 ? 62.631 83.196 177.976 1.00 17.93 396 LEU A O 1
ATOM 2838 N N . MET A 1 397 ? 63.541 84.177 179.779 1.00 17.20 397 MET A N 1
ATOM 2839 C CA . MET A 1 397 ? 64.862 84.251 179.212 1.00 17.94 397 MET A CA 1
ATOM 2840 C C . MET A 1 397 ? 65.679 83.075 179.751 1.00 17.21 397 MET A C 1
ATOM 2841 O O . MET A 1 397 ? 65.475 82.649 180.886 1.00 18.32 397 MET A O 1
ATOM 2846 N N . ASP A 1 398 ? 66.536 82.501 178.900 1.00 16.41 398 ASP A N 1
ATOM 2847 C CA . ASP A 1 398 ? 67.293 81.312 179.260 1.00 16.24 398 ASP A CA 1
ATOM 2848 C C . ASP A 1 398 ? 68.517 81.745 180.083 1.00 15.95 398 ASP A C 1
ATOM 2849 O O . ASP A 1 398 ? 69.059 82.834 179.888 1.00 15.69 398 ASP A O 1
ATOM 2854 N N . VAL A 1 399 ? 68.931 80.880 181.010 1.00 16.15 399 VAL A N 1
ATOM 2855 C CA . VAL A 1 399 ? 69.970 81.187 182.004 1.00 16.10 399 VAL A CA 1
ATOM 2856 C C . VAL A 1 399 ? 71.307 81.488 181.308 1.00 15.91 399 VAL A C 1
ATOM 2857 O O . VAL A 1 399 ? 72.024 82.412 181.701 1.00 15.60 399 VAL A O 1
ATOM 2861 N N . GLU A 1 400 ? 71.640 80.691 180.288 1.00 16.30 400 GLU A N 1
ATOM 2862 C CA . GLU A 1 400 ? 72.903 80.828 179.585 1.00 16.51 400 GLU A CA 1
ATOM 2863 C C . GLU A 1 400 ? 73.015 82.231 178.967 1.00 16.25 400 GLU A C 1
ATOM 2864 O O . GLU A 1 400 ? 74.058 82.872 179.095 1.00 16.29 400 GLU A O 1
ATOM 2870 N N . THR A 1 401 ? 71.950 82.689 178.293 1.00 15.89 401 THR A N 1
ATOM 2871 C CA . THR A 1 401 ? 71.888 84.045 177.732 1.00 15.73 401 THR A CA 1
ATOM 2872 C C . THR A 1 401 ? 72.063 85.088 178.849 1.00 15.48 401 THR A C 1
ATOM 2873 O O . THR A 1 401 ? 72.817 86.048 178.693 1.00 15.35 401 THR A O 1
ATOM 2877 N N . MET A 1 402 ? 71.351 84.912 179.966 1.00 15.06 402 MET A N 1
ATOM 2878 C CA . MET A 1 402 ? 71.426 85.877 181.074 1.00 14.78 402 MET A CA 1
ATOM 2879 C C . MET A 1 402 ? 72.866 85.966 181.604 1.00 14.21 402 MET A C 1
ATOM 2880 O O . MET A 1 402 ? 73.380 87.056 181.829 1.00 13.99 402 MET A O 1
ATOM 2885 N N . ASN A 1 403 ? 73.519 84.815 181.770 1.00 14.43 403 ASN A N 1
ATOM 2886 C CA . ASN A 1 403 ? 74.875 84.750 182.319 1.00 15.09 403 ASN A CA 1
ATOM 2887 C C . ASN A 1 403 ? 75.875 85.361 181.324 1.00 15.61 403 ASN A C 1
ATOM 2888 O O . ASN A 1 403 ? 76.821 86.048 181.721 1.00 14.99 403 ASN A O 1
ATOM 2893 N N . MET A 1 404 ? 75.667 85.102 180.028 1.00 15.96 404 MET A N 1
ATOM 2894 C CA . MET A 1 404 ? 76.514 85.674 178.992 1.00 16.56 404 MET A CA 1
ATOM 2895 C C . MET A 1 404 ? 76.344 87.198 178.950 1.00 16.17 404 MET A C 1
ATOM 2896 O O . MET A 1 404 ? 77.301 87.911 178.673 1.00 16.96 404 MET A O 1
ATOM 2901 N N . ALA A 1 405 ? 75.127 87.684 179.223 1.00 15.50 405 ALA A N 1
ATOM 2902 C CA . ALA A 1 405 ? 74.852 89.122 179.277 1.00 15.71 405 ALA A CA 1
ATOM 2903 C C . ALA A 1 405 ? 75.551 89.751 180.491 1.00 15.25 405 ALA A C 1
ATOM 2904 O O . ALA A 1 405 ? 76.110 90.835 180.387 1.00 15.60 405 ALA A O 1
ATOM 2906 N N . ARG A 1 406 ? 75.513 89.057 181.632 1.00 15.38 406 ARG A N 1
ATOM 2907 C CA . ARG A 1 406 ? 76.229 89.479 182.850 1.00 15.13 406 ARG A CA 1
ATOM 2908 C C . ARG A 1 406 ? 77.735 89.596 182.573 1.00 15.57 406 ARG A C 1
ATOM 2909 O O . ARG A 1 406 ? 78.375 90.546 183.021 1.00 14.79 406 ARG A O 1
ATOM 2917 N N . GLU A 1 407 ? 78.298 88.609 181.864 1.00 16.32 407 GLU A N 1
ATOM 2918 C CA . GLU A 1 407 ? 79.728 88.591 181.551 1.00 18.21 407 GLU A CA 1
ATOM 2919 C C . GLU A 1 407 ? 80.061 89.748 180.594 1.00 17.64 407 GLU A C 1
ATOM 2920 O O . GLU A 1 407 ? 81.072 90.432 180.772 1.00 17.58 407 GLU A O 1
ATOM 2926 N N . ALA A 1 408 ? 79.200 89.971 179.596 1.00 17.25 408 ALA A N 1
ATOM 2927 C CA . ALA A 1 408 ? 79.371 91.065 178.631 1.00 17.19 408 ALA A CA 1
ATOM 2928 C C . ALA A 1 408 ? 79.409 92.415 179.360 1.00 17.51 408 ALA A C 1
ATOM 2929 O O . ALA A 1 408 ? 80.313 93.224 179.148 1.00 18.17 408 ALA A O 1
ATOM 2931 N N . LEU A 1 409 ? 78.423 92.655 180.227 1.00 16.55 409 LEU A N 1
ATOM 2932 C CA . LEU A 1 409 ? 78.321 93.934 180.931 1.00 16.61 409 LEU A CA 1
ATOM 2933 C C . LEU A 1 409 ? 79.480 94.081 181.932 1.00 16.94 409 LEU A C 1
ATOM 2934 O O . LEU A 1 409 ? 79.973 95.181 182.140 1.00 17.10 409 LEU A O 1
ATOM 2939 N N . ASP A 1 410 ? 79.947 92.960 182.497 1.00 17.23 410 ASP A N 1
ATOM 2940 C CA . ASP A 1 410 ? 81.111 92.931 183.407 1.00 17.44 410 ASP A CA 1
ATOM 2941 C C . ASP A 1 410 ? 82.361 93.501 182.707 1.00 18.45 410 ASP A C 1
ATOM 2942 O O . ASP A 1 410 ? 83.199 94.128 183.355 1.00 17.91 410 ASP A O 1
ATOM 2947 N N . GLN A 1 411 ? 82.486 93.287 181.390 1.00 19.19 411 GLN A N 1
ATOM 2948 C CA . GLN A 1 411 ? 83.656 93.753 180.627 1.00 20.51 411 GLN A CA 1
ATOM 2949 C C . GLN A 1 411 ? 83.661 95.284 180.551 1.00 19.98 411 GLN A C 1
ATOM 2950 O O . GLN A 1 411 ? 84.718 95.889 180.385 1.00 21.38 411 GLN A O 1
ATOM 2956 N N . ILE A 1 412 ? 82.474 95.894 180.642 1.00 19.10 412 ILE A N 1
ATOM 2957 C CA . ILE A 1 412 ? 82.342 97.339 180.759 1.00 18.61 412 ILE A CA 1
ATOM 2958 C C . ILE A 1 412 ? 82.595 97.732 182.221 1.00 18.66 412 ILE A C 1
ATOM 2959 O O . ILE A 1 412 ? 83.540 98.464 182.507 1.00 18.49 412 ILE A O 1
ATOM 2964 N N . ASP A 1 413 ? 81.757 97.233 183.137 1.00 17.83 413 ASP A N 1
ATOM 2965 C CA . ASP A 1 413 ? 81.955 97.435 184.575 1.00 17.89 413 ASP A CA 1
ATOM 2966 C C . ASP A 1 413 ? 81.064 96.463 185.346 1.00 17.03 413 ASP A C 1
ATOM 2967 O O . ASP A 1 413 ? 79.845 96.467 185.172 1.00 15.86 413 ASP A O 1
ATOM 2972 N N . PRO A 1 414 ? 81.622 95.618 186.247 1.00 17.29 414 PRO A N 1
ATOM 2973 C CA . PRO A 1 414 ? 80.804 94.653 186.986 1.00 17.07 414 PRO A CA 1
ATOM 2974 C C . PRO A 1 414 ? 79.809 95.280 187.981 1.00 16.57 414 PRO A C 1
ATOM 2975 O O . PRO A 1 414 ? 78.951 94.564 188.509 1.00 16.57 414 PRO A O 1
ATOM 2979 N N . ARG A 1 415 ? 79.927 96.594 188.224 1.00 15.94 415 ARG A N 1
ATOM 2980 C CA . ARG A 1 415 ? 79.012 97.332 189.101 1.00 15.74 415 ARG A CA 1
ATOM 2981 C C . ARG A 1 415 ? 77.710 97.696 188.368 1.00 15.02 415 ARG A C 1
ATOM 2982 O O . ARG A 1 415 ? 76.740 98.124 189.021 1.00 13.83 415 ARG A O 1
ATOM 2990 N N . ILE A 1 416 ? 77.688 97.546 187.034 1.00 14.64 416 ILE A N 1
ATOM 2991 C CA . ILE A 1 416 ? 76.442 97.649 186.271 1.00 14.62 416 ILE A CA 1
ATOM 2992 C C . ILE A 1 416 ? 75.466 96.612 186.842 1.00 14.11 416 ILE A C 1
ATOM 2993 O O . ILE A 1 416 ? 75.818 95.434 186.957 1.00 14.59 416 ILE A O 1
ATOM 2998 N N . THR A 1 417 ? 74.255 97.055 187.208 1.00 13.52 417 THR A N 1
ATOM 2999 C CA . THR A 1 417 ? 73.303 96.203 187.942 1.00 12.82 417 THR A CA 1
ATOM 3000 C C . THR A 1 417 ? 72.397 95.450 186.958 1.00 12.53 417 THR A C 1
ATOM 3001 O O . THR A 1 417 ? 72.103 95.932 185.861 1.00 12.01 417 THR A O 1
ATOM 3005 N N . MET A 1 418 ? 71.999 94.236 187.358 1.00 12.37 418 MET A N 1
ATOM 3006 C CA . MET A 1 418 ? 71.009 93.436 186.644 1.00 13.00 418 MET A CA 1
ATOM 3007 C C . MET A 1 418 ? 70.080 92.786 187.666 1.00 12.85 418 MET A C 1
ATOM 3008 O O . MET A 1 418 ? 70.552 92.204 188.641 1.00 13.47 418 MET A O 1
ATOM 3013 N N . TRP A 1 419 ? 68.771 92.901 187.433 1.00 12.76 419 TRP A N 1
ATOM 3014 C CA . TRP A 1 419 ? 67.781 92.138 188.188 1.00 12.53 419 TRP A CA 1
ATOM 3015 C C . TRP A 1 419 ? 66.521 91.964 187.338 1.00 12.40 419 TRP A C 1
ATOM 3016 O O . TRP A 1 419 ? 66.385 92.606 186.317 1.00 11.99 419 TRP A O 1
ATOM 3027 N N . GLY A 1 420 ? 65.625 91.067 187.757 1.00 12.64 420 GLY A N 1
ATOM 3028 C CA . GLY A 1 420 ? 64.424 90.796 186.992 1.00 12.84 420 GLY A CA 1
ATOM 3029 C C . GLY A 1 420 ? 63.433 89.924 187.735 1.00 13.15 420 GLY A C 1
ATOM 3030 O O . GLY A 1 420 ? 63.710 89.433 188.839 1.00 13.35 420 GLY A O 1
ATOM 3031 N N . GLU A 1 421 ? 62.266 89.757 187.109 1.00 13.58 421 GLU A N 1
ATOM 3032 C CA . GLU A 1 421 ? 61.203 88.885 187.579 1.00 14.19 421 GLU A CA 1
ATOM 3033 C C . GLU A 1 421 ? 61.577 87.440 187.251 1.00 14.31 421 GLU A C 1
ATOM 3034 O O . GLU A 1 421 ? 61.640 87.064 186.078 1.00 14.62 421 GLU A O 1
ATOM 3040 N N . GLY A 1 422 ? 61.773 86.628 188.291 1.00 14.53 422 GLY A N 1
ATOM 3041 C CA . GLY A 1 422 ? 62.119 85.217 188.149 1.00 14.60 422 GLY A CA 1
ATOM 3042 C C . GLY A 1 422 ? 60.897 84.340 187.931 1.00 14.68 422 GLY A C 1
ATOM 3043 O O . GLY A 1 422 ? 60.785 83.283 188.546 1.00 14.70 422 GLY A O 1
ATOM 3044 N N . TRP A 1 423 ? 60.011 84.771 187.019 1.00 14.84 423 TRP A N 1
ATOM 3045 C CA . TRP A 1 423 ? 58.794 84.049 186.635 1.00 15.58 423 TRP A CA 1
ATOM 3046 C C . TRP A 1 423 ? 58.375 84.466 185.212 1.00 16.28 423 TRP A C 1
ATOM 3047 O O . TRP A 1 423 ? 58.983 85.362 184.598 1.00 14.68 423 TRP A O 1
ATOM 3058 N N . ALA A 1 424 ? 57.338 83.787 184.704 1.00 17.09 424 ALA A N 1
ATOM 3059 C CA . ALA A 1 424 ? 56.764 83.991 183.375 1.00 17.86 424 ALA A CA 1
ATOM 3060 C C . ALA A 1 424 ? 55.287 84.392 183.514 1.00 18.82 424 ALA A C 1
ATOM 3061 O O . ALA A 1 424 ? 54.786 84.573 184.634 1.00 20.07 424 ALA A O 1
ATOM 3063 N N . GLY A 1 425 ? 54.596 84.535 182.375 1.00 19.23 425 GLY A N 1
ATOM 3064 C CA . GLY A 1 425 ? 53.196 84.962 182.346 1.00 20.41 425 GLY A CA 1
ATOM 3065 C C . GLY A 1 425 ? 52.299 83.969 181.626 1.00 21.85 425 GLY A C 1
ATOM 3066 O O . GLY A 1 425 ? 51.230 84.341 181.148 1.00 23.69 425 GLY A O 1
ATOM 3067 N N . GLY A 1 426 ? 52.740 82.706 181.570 1.00 21.33 426 GLY A N 1
ATOM 3068 C CA . GLY A 1 426 ? 52.095 81.654 180.810 1.00 21.54 426 GLY A CA 1
ATOM 3069 C C . GLY A 1 426 ? 53.030 80.478 180.589 1.00 21.65 426 GLY A C 1
ATOM 3070 O O . GLY A 1 426 ? 54.197 80.521 180.983 1.00 21.66 426 GLY A O 1
ATOM 3071 N N . ASP A 1 427 ? 52.504 79.419 179.962 1.00 22.41 427 ASP A N 1
ATOM 3072 C CA . ASP A 1 427 ? 53.289 78.247 179.602 1.00 22.39 427 ASP A CA 1
ATOM 3073 C C . ASP A 1 427 ? 54.252 78.613 178.466 1.00 21.81 427 ASP A C 1
ATOM 3074 O O . ASP A 1 427 ? 53.868 79.302 177.519 1.00 22.63 427 ASP A O 1
ATOM 3079 N N . SER A 1 428 ? 55.497 78.134 178.580 1.00 20.96 428 SER A N 1
ATOM 3080 C CA . SER A 1 428 ? 56.564 78.418 177.629 1.00 20.07 428 SER A CA 1
ATOM 3081 C C . SER A 1 428 ? 57.059 77.116 176.985 1.00 20.56 428 SER A C 1
ATOM 3082 O O . SER A 1 428 ? 57.481 76.187 177.685 1.00 20.79 428 SER A O 1
ATOM 3085 N N . TYR A 1 429 ? 57.013 77.073 175.648 1.00 20.10 429 TYR A N 1
ATOM 3086 C CA . TYR A 1 429 ? 57.493 75.944 174.850 1.00 20.52 429 TYR A CA 1
ATOM 3087 C C . TYR A 1 429 ? 58.824 76.328 174.193 1.00 20.19 429 TYR A C 1
ATOM 3088 O O . TYR A 1 429 ? 58.893 77.315 173.462 1.00 20.28 429 TYR A O 1
ATOM 3097 N N . HIS A 1 430 ? 59.871 75.544 174.474 1.00 20.11 430 HIS A N 1
ATOM 3098 C CA . HIS A 1 430 ? 61.227 75.840 174.020 1.00 20.09 430 HIS A CA 1
ATOM 3099 C C . HIS A 1 430 ? 61.932 74.553 173.596 1.00 20.44 430 HIS A C 1
ATOM 3100 O O . HIS A 1 430 ? 61.569 73.465 174.043 1.00 20.21 430 HIS A O 1
ATOM 3107 N N . PRO A 1 431 ? 62.993 74.653 172.762 1.00 20.75 431 PRO A N 1
ATOM 3108 C CA . PRO A 1 431 ? 63.814 73.496 172.417 1.00 21.08 431 PRO A CA 1
ATOM 3109 C C . PRO A 1 431 ? 64.519 72.953 173.667 1.00 21.17 431 PRO A C 1
ATOM 3110 O O . PRO A 1 431 ? 64.644 73.682 174.650 1.00 19.87 431 PRO A O 1
ATOM 3114 N N . THR A 1 432 ? 64.992 71.702 173.587 1.00 21.70 432 THR A N 1
ATOM 3115 C CA . THR A 1 432 ? 65.720 71.048 174.673 1.00 21.76 432 THR A CA 1
ATOM 3116 C C . THR A 1 432 ? 67.006 71.826 174.977 1.00 21.15 432 THR A C 1
ATOM 3117 O O . THR A 1 432 ? 67.307 72.094 176.144 1.00 21.44 432 THR A O 1
ATOM 3121 N N . ASN A 1 433 ? 67.749 72.175 173.920 1.00 21.35 433 ASN A N 1
ATOM 3122 C CA . ASN A 1 433 ? 69.053 72.811 174.036 1.00 21.28 433 ASN A CA 1
ATOM 3123 C C . ASN A 1 433 ? 69.032 74.196 173.383 1.00 20.97 433 ASN A C 1
ATOM 3124 O O . ASN A 1 433 ? 68.173 74.499 172.557 1.00 20.93 433 ASN A O 1
ATOM 3129 N N . THR A 1 434 ? 70.024 75.009 173.764 1.00 20.77 434 THR A N 1
ATOM 3130 C CA . THR A 1 434 ? 70.269 76.329 173.206 1.00 20.21 434 THR A CA 1
ATOM 3131 C C . THR A 1 434 ? 71.104 76.207 171.925 1.00 20.98 434 THR A C 1
ATOM 3132 O O . THR A 1 434 ? 71.542 75.111 171.555 1.00 20.87 434 THR A O 1
ATOM 3136 N N . CYS A 1 435 ? 71.370 77.361 171.302 1.00 21.07 435 CYS A N 1
ATOM 3137 C CA . CYS A 1 435 ? 72.188 77.479 170.095 1.00 22.01 435 CYS A CA 1
ATOM 3138 C C . CYS A 1 435 ? 73.661 77.119 170.367 1.00 22.29 435 CYS A C 1
ATOM 3139 O O . CYS A 1 435 ? 74.445 76.990 169.422 1.00 22.48 435 CYS A O 1
ATOM 3142 N N . SER A 1 436 ? 74.029 76.993 171.650 1.00 22.24 436 SER A N 1
ATOM 3143 C CA . SER A 1 436 ? 75.379 76.616 172.106 1.00 22.94 436 SER A CA 1
ATOM 3144 C C . SER A 1 436 ? 75.481 75.103 172.356 1.00 23.08 436 SER A C 1
ATOM 3145 O O . SER A 1 436 ? 76.576 74.591 172.571 1.00 25.25 436 SER A O 1
ATOM 3148 N N . GLY A 1 437 ? 74.337 74.407 172.387 1.00 22.94 437 GLY A N 1
ATOM 3149 C CA . GLY A 1 437 ? 74.278 72.954 172.601 1.00 23.90 437 GLY A CA 1
ATOM 3150 C C . GLY A 1 437 ? 74.158 72.566 174.071 1.00 23.67 437 GLY A C 1
ATOM 3151 O O . GLY A 1 437 ? 74.277 71.393 174.413 1.00 24.95 437 GLY A O 1
ATOM 3152 N N . THR A 1 438 ? 73.915 73.549 174.941 1.00 23.09 438 THR A N 1
ATOM 3153 C CA . THR A 1 438 ? 73.700 73.306 176.367 1.00 22.80 438 THR A CA 1
ATOM 3154 C C . THR A 1 438 ? 72.195 73.215 176.623 1.00 22.45 438 THR A C 1
ATOM 3155 O O . THR A 1 438 ? 71.396 73.773 175.872 1.00 21.65 438 THR A O 1
ATOM 3159 N N . LYS A 1 439 ? 71.829 72.518 177.701 1.00 22.41 439 LYS A N 1
ATOM 3160 C CA . LYS A 1 439 ? 70.435 72.326 178.077 1.00 22.47 439 LYS A CA 1
ATOM 3161 C C . LYS A 1 439 ? 69.807 73.676 178.454 1.00 20.80 439 LYS A C 1
ATOM 3162 O O . LYS A 1 439 ? 70.392 74.459 179.207 1.00 20.36 439 LYS A O 1
ATOM 3168 N N . PHE A 1 440 ? 68.604 73.927 177.923 1.00 19.92 440 PHE A N 1
ATOM 3169 C CA . PHE A 1 440 ? 67.846 75.157 178.163 1.00 19.56 440 PHE A CA 1
ATOM 3170 C C . PHE A 1 440 ? 67.301 75.137 179.597 1.00 18.96 440 PHE A C 1
ATOM 3171 O O . PHE A 1 440 ? 66.616 74.189 179.992 1.00 18.80 440 PHE A O 1
ATOM 3179 N N . TYR A 1 441 ? 67.612 76.191 180.361 1.00 18.65 441 TYR A N 1
ATOM 3180 C CA . TYR A 1 441 ? 66.976 76.454 181.644 1.00 18.45 441 TYR A CA 1
ATOM 3181 C C . TYR A 1 441 ? 66.383 77.857 181.626 1.00 17.38 441 TYR A C 1
ATOM 3182 O O . TYR A 1 441 ? 67.058 78.804 181.234 1.00 17.93 441 TYR A O 1
ATOM 3191 N N . PRO A 1 442 ? 65.119 78.041 182.067 1.00 16.78 442 PRO A N 1
ATOM 3192 C CA . PRO A 1 442 ? 64.550 79.379 182.200 1.00 16.27 442 PRO A CA 1
ATOM 3193 C C . PRO A 1 442 ? 65.133 80.065 183.446 1.00 15.73 442 PRO A C 1
ATOM 3194 O O . PRO A 1 442 ? 65.416 79.390 184.444 1.00 16.26 442 PRO A O 1
ATOM 3198 N N . ALA A 1 443 ? 65.314 81.387 183.375 1.00 14.77 443 ALA A N 1
ATOM 3199 C CA . ALA A 1 443 ? 65.897 82.168 184.471 1.00 14.81 443 ALA A CA 1
ATOM 3200 C C . ALA A 1 443 ? 64.827 82.501 185.526 1.00 14.83 443 ALA A C 1
ATOM 3201 O O . ALA A 1 443 ? 64.499 83.675 185.775 1.00 14.63 443 ALA A O 1
ATOM 3203 N N . THR A 1 444 ? 64.322 81.448 186.177 1.00 15.05 444 THR A N 1
ATOM 3204 C CA . THR A 1 444 ? 63.281 81.526 187.187 1.00 15.12 444 THR A CA 1
ATOM 3205 C C . THR A 1 444 ? 63.895 81.426 188.592 1.00 15.01 444 THR A C 1
ATOM 3206 O O . THR A 1 444 ? 65.052 81.060 188.747 1.00 14.68 444 THR A O 1
ATOM 3210 N N . GLN A 1 445 ? 63.080 81.710 189.612 1.00 15.51 445 GLN A N 1
ATOM 3211 C CA . GLN A 1 445 ? 63.479 81.564 191.021 1.00 15.31 445 GLN A CA 1
ATOM 3212 C C . GLN A 1 445 ? 64.007 80.148 191.292 1.00 15.35 445 GLN A C 1
ATOM 3213 O O . GLN A 1 445 ? 65.002 79.966 192.007 1.00 15.34 445 GLN A O 1
ATOM 3219 N N . ALA A 1 446 ? 63.331 79.150 190.712 1.00 15.92 446 ALA A N 1
ATOM 3220 C CA . ALA A 1 446 ? 63.679 77.749 190.892 1.00 16.53 446 ALA A CA 1
ATOM 3221 C C . ALA A 1 446 ? 65.109 77.482 190.406 1.00 15.99 446 ALA A C 1
ATOM 3222 O O . ALA A 1 446 ? 65.751 76.562 190.886 1.00 16.49 446 ALA A O 1
ATOM 3224 N N . ASN A 1 447 ? 65.599 78.299 189.465 1.00 15.40 447 ASN A N 1
ATOM 3225 C CA . ASN A 1 447 ? 66.913 78.097 188.835 1.00 15.37 447 ASN A CA 1
ATOM 3226 C C . ASN A 1 447 ? 67.920 79.168 189.290 1.00 14.54 447 ASN A C 1
ATOM 3227 O O . ASN A 1 447 ? 68.927 79.390 188.622 1.00 14.01 447 ASN A O 1
ATOM 3232 N N . ALA A 1 448 ? 67.677 79.790 190.452 1.00 14.20 448 ALA A N 1
ATOM 3233 C CA . ALA A 1 448 ? 68.548 80.841 190.987 1.00 14.11 448 ALA A CA 1
ATOM 3234 C C . ALA A 1 448 ? 70.000 80.351 191.122 1.00 14.37 448 ALA A C 1
ATOM 3235 O O . ALA A 1 448 ? 70.928 81.125 190.904 1.00 14.51 448 ALA A O 1
ATOM 3237 N N . SER A 1 449 ? 70.190 79.069 191.459 1.00 15.11 449 SER A N 1
ATOM 3238 C CA . SER A 1 449 ? 71.517 78.484 191.688 1.00 16.27 449 SER A CA 1
ATOM 3239 C C . SER A 1 449 ? 72.359 78.410 190.401 1.00 16.80 449 SER A C 1
ATOM 3240 O O . SER A 1 449 ? 73.575 78.298 190.474 1.00 17.42 449 SER A O 1
ATOM 3243 N N . ARG A 1 450 ? 71.711 78.453 189.230 1.00 17.52 450 ARG A N 1
ATOM 3244 C CA . ARG A 1 450 ? 72.388 78.335 187.928 1.00 18.01 450 ARG A CA 1
ATOM 3245 C C . ARG A 1 450 ? 72.708 79.721 187.354 1.00 17.59 450 ARG A C 1
ATOM 3246 O O . ARG A 1 450 ? 73.480 79.837 186.401 1.00 18.48 450 ARG A O 1
ATOM 3254 N N . LEU A 1 451 ? 72.096 80.755 187.932 1.00 16.67 451 LEU A N 1
ATOM 3255 C CA . LEU A 1 451 ? 72.205 82.129 187.478 1.00 16.71 451 LEU A CA 1
ATOM 3256 C C . LEU A 1 451 ? 73.284 82.852 188.299 1.00 16.59 451 LEU A C 1
ATOM 3257 O O . LEU A 1 451 ? 73.479 82.547 189.482 1.00 16.86 451 LEU A O 1
ATOM 3262 N N . SER A 1 452 ? 73.977 83.809 187.672 1.00 15.64 452 SER A N 1
ATOM 3263 C CA . SER A 1 452 ? 74.952 84.670 188.345 1.00 15.55 452 SER A CA 1
ATOM 3264 C C . SER A 1 452 ? 74.330 85.298 189.604 1.00 15.04 452 SER A C 1
ATOM 3265 O O . SER A 1 452 ? 73.176 85.744 189.593 1.00 13.30 452 SER A O 1
ATOM 3268 N N . ASP A 1 453 ? 75.117 85.365 190.683 1.00 15.11 453 ASP A N 1
ATOM 3269 C CA . ASP A 1 453 ? 74.644 85.927 191.936 1.00 15.07 453 ASP A CA 1
ATOM 3270 C C . ASP A 1 453 ? 74.513 87.457 191.830 1.00 14.03 453 ASP A C 1
ATOM 3271 O O . ASP A 1 453 ? 73.999 88.081 192.758 1.00 13.59 453 ASP A O 1
ATOM 3276 N N . ARG A 1 454 ? 74.943 88.053 190.705 1.00 13.31 454 ARG A N 1
ATOM 3277 C CA . ARG A 1 454 ? 74.764 89.490 190.442 1.00 13.60 454 ARG A CA 1
ATOM 3278 C C . ARG A 1 454 ? 73.726 89.716 189.328 1.00 13.63 454 ARG A C 1
ATOM 3279 O O . ARG A 1 454 ? 73.724 90.771 188.665 1.00 14.05 454 ARG A O 1
ATOM 3287 N N . ILE A 1 455 ? 72.844 88.729 189.135 1.00 13.25 455 ILE A N 1
ATOM 3288 C CA . ILE A 1 455 ? 71.551 88.916 188.487 1.00 13.20 455 ILE A CA 1
ATOM 3289 C C . ILE A 1 455 ? 70.471 88.633 189.534 1.00 13.08 455 ILE A C 1
ATOM 3290 O O . ILE A 1 455 ? 70.153 87.478 189.804 1.00 13.11 455 ILE A O 1
ATOM 3295 N N . ALA A 1 456 ? 69.918 89.698 190.117 1.00 13.06 456 ALA A N 1
ATOM 3296 C CA . ALA A 1 456 ? 69.021 89.552 191.253 1.00 13.31 456 ALA A CA 1
ATOM 3297 C C . ALA A 1 456 ? 67.594 89.285 190.759 1.00 13.38 456 ALA A C 1
ATOM 3298 O O . ALA A 1 456 ? 67.255 89.511 189.592 1.00 13.53 456 ALA A O 1
ATOM 3300 N N . ILE A 1 457 ? 66.777 88.779 191.683 1.00 13.24 457 ILE A N 1
ATOM 3301 C CA . ILE A 1 457 ? 65.454 88.254 191.432 1.00 13.07 457 ILE A CA 1
ATOM 3302 C C . ILE A 1 457 ? 64.515 88.898 192.454 1.00 12.72 457 ILE A C 1
ATOM 3303 O O . ILE A 1 457 ? 64.836 88.912 193.647 1.00 12.45 457 ILE A O 1
ATOM 3308 N N . PHE A 1 458 ? 63.375 89.421 191.988 1.00 12.57 458 PHE A N 1
ATOM 3309 C CA . PHE A 1 458 ? 62.374 90.028 192.872 1.00 12.44 458 PHE A CA 1
ATOM 3310 C C . PHE A 1 458 ? 61.908 89.001 193.909 1.00 12.21 458 PHE A C 1
ATOM 3311 O O . PHE A 1 458 ? 61.527 87.886 193.568 1.00 11.88 458 PHE A O 1
ATOM 3319 N N . ASN A 1 459 ? 61.942 89.403 195.183 1.00 12.01 459 ASN A N 1
ATOM 3320 C CA . ASN A 1 459 ? 61.572 88.517 196.289 1.00 12.53 459 ASN A CA 1
ATOM 3321 C C . ASN A 1 459 ? 60.091 88.695 196.646 1.00 12.87 459 ASN A C 1
ATOM 3322 O O . ASN A 1 459 ? 59.749 89.516 197.492 1.00 11.98 459 ASN A O 1
ATOM 3327 N N . ASP A 1 460 ? 59.220 87.882 196.033 1.00 13.49 460 ASP A N 1
ATOM 3328 C CA . ASP A 1 460 ? 57.777 87.948 196.310 1.00 14.07 460 ASP A CA 1
ATOM 3329 C C . ASP A 1 460 ? 57.480 87.358 197.701 1.00 14.49 460 ASP A C 1
ATOM 3330 O O . ASP 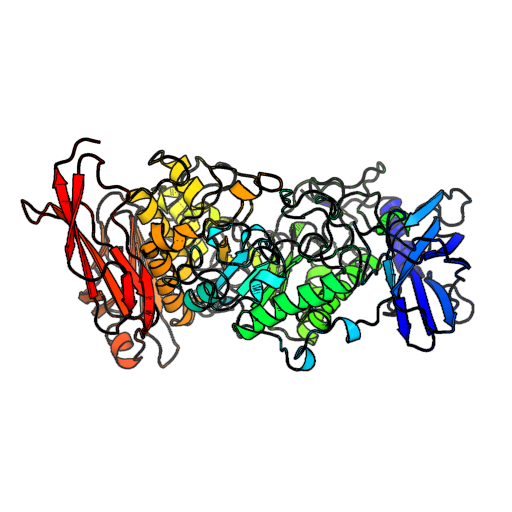A 1 460 ? 56.400 87.573 198.245 1.00 15.01 460 ASP A O 1
ATOM 3335 N N . GLY A 1 461 ? 58.446 86.625 198.265 1.00 14.54 461 GLY A N 1
ATOM 3336 C CA . GLY A 1 461 ? 58.389 86.129 199.632 1.00 14.32 461 GLY A CA 1
ATOM 3337 C C . GLY A 1 461 ? 58.242 87.253 200.645 1.00 13.87 461 GLY A C 1
ATOM 3338 O O . GLY A 1 461 ? 57.317 87.235 201.474 1.00 14.71 461 GLY A O 1
ATOM 3339 N N . ILE A 1 462 ? 59.151 88.235 200.600 1.00 13.24 462 ILE A N 1
ATOM 3340 C CA . ILE A 1 462 ? 59.079 89.357 201.554 1.00 13.00 462 ILE A CA 1
ATOM 3341 C C . ILE A 1 462 ? 57.937 90.300 201.146 1.00 12.60 462 ILE A C 1
ATOM 3342 O O . ILE A 1 462 ? 57.306 90.898 202.006 1.00 12.24 462 ILE A O 1
ATOM 3347 N N . ARG A 1 463 ? 57.689 90.434 199.835 1.00 12.87 463 ARG A N 1
ATOM 3348 C CA . ARG A 1 463 ? 56.641 91.329 199.315 1.00 13.01 463 ARG A CA 1
ATOM 3349 C C . ARG A 1 463 ? 55.288 90.930 199.920 1.00 13.40 463 ARG A C 1
ATOM 3350 O O . ARG A 1 463 ? 54.594 91.762 200.520 1.00 13.64 463 ARG A O 1
ATOM 3358 N N . ASP A 1 464 ? 54.935 89.651 199.769 1.00 13.83 464 ASP A N 1
ATOM 3359 C CA . ASP A 1 464 ? 53.650 89.128 200.229 1.00 14.40 464 ASP A CA 1
ATOM 3360 C C . ASP A 1 464 ? 53.634 89.016 201.759 1.00 14.44 464 ASP A C 1
ATOM 3361 O O . ASP A 1 464 ? 52.587 89.170 202.367 1.00 15.18 464 ASP A O 1
ATOM 3366 N N . GLY A 1 465 ? 54.793 88.723 202.359 1.00 13.92 465 GLY A N 1
ATOM 3367 C CA . GLY A 1 465 ? 54.926 88.632 203.818 1.00 14.03 465 GLY A CA 1
ATOM 3368 C C . GLY A 1 465 ? 54.608 89.957 204.495 1.00 13.89 465 GLY A C 1
ATOM 3369 O O . GLY A 1 465 ? 53.931 89.995 205.526 1.00 14.77 465 GLY A O 1
ATOM 3370 N N . ILE A 1 466 ? 55.087 91.051 203.898 1.00 13.54 466 ILE A N 1
ATOM 3371 C CA . ILE A 1 466 ? 54.890 92.394 204.440 1.00 13.70 466 ILE A CA 1
ATOM 3372 C C . ILE A 1 466 ? 53.408 92.800 204.371 1.00 13.83 466 ILE A C 1
ATOM 3373 O O . ILE A 1 466 ? 52.863 93.261 205.384 1.00 13.47 466 ILE A O 1
ATOM 3378 N N . LYS A 1 467 ? 52.764 92.670 203.199 1.00 13.68 467 LYS A N 1
ATOM 3379 C CA . LYS A 1 467 ? 51.490 93.383 202.980 1.00 14.43 467 LYS A CA 1
ATOM 3380 C C . LYS A 1 467 ? 50.357 92.471 202.490 1.00 13.84 467 LYS A C 1
ATOM 3381 O O . LYS A 1 467 ? 49.254 92.969 202.278 1.00 14.54 467 LYS A O 1
ATOM 3387 N N . GLY A 1 468 ? 50.604 91.164 202.351 1.00 13.52 468 GLY A N 1
ATOM 3388 C CA . GLY A 1 468 ? 49.622 90.216 201.821 1.00 14.10 468 GLY A CA 1
ATOM 3389 C C . GLY A 1 468 ? 49.838 89.942 200.342 1.00 14.30 468 GLY A C 1
ATOM 3390 O O . GLY A 1 468 ? 50.601 90.638 199.680 1.00 13.84 468 GLY A O 1
ATOM 3391 N N . SER A 1 469 ? 49.142 88.919 199.833 1.00 15.01 469 SER A N 1
ATOM 3392 C CA . SER A 1 469 ? 49.249 88.481 198.450 1.00 15.75 469 SER A CA 1
ATOM 3393 C C . SER A 1 469 ? 49.013 89.660 197.500 1.00 15.66 469 SER A C 1
ATOM 3394 O O . SER A 1 469 ? 47.955 90.294 197.538 1.00 16.04 469 SER A O 1
ATOM 3397 N N . ALA A 1 470 ? 49.983 89.909 196.614 1.00 15.14 470 ALA A N 1
ATOM 3398 C CA . ALA A 1 470 ? 49.839 90.914 195.561 1.00 15.49 470 ALA A CA 1
ATOM 3399 C C . ALA A 1 470 ? 48.662 90.579 194.629 1.00 15.68 470 ALA A C 1
ATOM 3400 O O . ALA A 1 470 ? 48.134 91.472 193.970 1.00 16.45 470 ALA A O 1
ATOM 3402 N N . MET A 1 471 ? 48.258 89.305 194.579 1.00 16.27 471 MET A N 1
ATOM 3403 C CA . MET A 1 471 ? 47.202 88.834 193.673 1.00 18.32 471 MET A CA 1
ATOM 3404 C C . MET A 1 471 ? 45.803 89.204 194.188 1.00 18.00 471 MET A C 1
ATOM 3405 O O . MET A 1 471 ? 44.829 89.039 193.464 1.00 18.50 471 MET A O 1
ATOM 3410 N N . ASP A 1 472 ? 45.696 89.668 195.440 1.00 17.43 472 ASP A N 1
ATOM 3411 C CA . ASP A 1 472 ? 44.407 89.988 196.043 1.00 17.98 472 ASP A CA 1
ATOM 3412 C C . ASP A 1 472 ? 44.596 91.190 196.976 1.00 17.15 472 ASP A C 1
ATOM 3413 O O . ASP A 1 472 ? 45.149 91.061 198.065 1.00 16.26 472 ASP A O 1
ATOM 3418 N N . ILE A 1 473 ? 44.107 92.352 196.534 1.00 16.80 473 ILE A N 1
ATOM 3419 C CA . ILE A 1 473 ? 44.320 93.624 197.223 1.00 16.36 473 ILE A CA 1
ATOM 3420 C C . ILE A 1 473 ? 43.738 93.569 198.644 1.00 16.55 473 ILE A C 1
ATOM 3421 O O . ILE A 1 473 ? 44.191 94.310 199.512 1.00 16.72 473 ILE A O 1
ATOM 3426 N N . SER A 1 474 ? 42.747 92.697 198.873 1.00 16.89 474 SER A N 1
ATOM 3427 C CA A SER A 1 474 ? 42.059 92.598 200.160 0.31 17.11 474 SER A CA 1
ATOM 3428 C CA B SER A 1 474 ? 42.059 92.599 200.160 0.69 17.21 474 SER A CA 1
ATOM 3429 C C . SER A 1 474 ? 42.845 91.724 201.149 1.00 17.01 474 SER A C 1
ATOM 3430 O O . SER A 1 474 ? 42.497 91.672 202.327 1.00 16.64 474 SER A O 1
ATOM 3435 N N . ASP A 1 475 ? 43.898 91.038 200.677 1.00 16.32 475 ASP A N 1
ATOM 3436 C CA . ASP A 1 475 ? 44.613 90.064 201.516 1.00 16.49 475 ASP A CA 1
ATOM 3437 C C . ASP A 1 475 ? 45.561 90.786 202.488 1.00 16.39 475 ASP A C 1
ATOM 3438 O O . ASP A 1 475 ? 46.218 91.756 202.121 1.00 15.42 475 ASP A O 1
ATOM 3443 N N . VAL A 1 476 ? 45.636 90.285 203.729 1.00 16.50 476 VAL A N 1
ATOM 3444 C CA . VAL A 1 476 ? 46.468 90.900 204.783 1.00 16.45 476 VAL A CA 1
ATOM 3445 C C . VAL A 1 476 ? 47.814 90.168 204.859 1.00 15.55 476 VAL A C 1
ATOM 3446 O O . VAL A 1 476 ? 47.883 88.942 204.712 1.00 15.69 476 VAL A O 1
ATOM 3450 N N . GLY A 1 477 ? 48.874 90.951 205.095 1.00 14.38 477 GLY A N 1
ATOM 3451 C CA . GLY A 1 477 ? 50.180 90.454 205.469 1.00 13.92 477 GLY A CA 1
ATOM 3452 C C . GLY A 1 477 ? 50.525 90.842 206.896 1.00 13.65 477 GLY A C 1
ATOM 3453 O O . GLY A 1 477 ? 49.640 91.146 207.703 1.00 13.88 477 GLY A O 1
ATOM 3454 N N . PHE A 1 478 ? 51.824 90.856 207.196 1.00 13.39 478 PHE A N 1
ATOM 3455 C CA . PHE A 1 478 ? 52.311 91.054 208.552 1.00 13.29 478 PHE A CA 1
ATOM 3456 C C . PHE A 1 478 ? 51.885 92.421 209.103 1.00 13.01 478 PHE A C 1
ATOM 3457 O O . PHE A 1 478 ? 51.405 92.492 210.224 1.00 13.49 478 PHE A O 1
ATOM 3465 N N . ILE A 1 479 ? 52.063 93.496 208.327 1.00 12.57 479 ILE A N 1
ATOM 3466 C CA . ILE A 1 479 ? 51.836 94.852 208.862 1.00 12.64 479 ILE A CA 1
ATOM 3467 C C . ILE A 1 479 ? 50.366 95.025 209.291 1.00 13.23 479 ILE A C 1
ATOM 3468 O O . ILE A 1 479 ? 50.089 95.795 210.217 1.00 13.96 479 ILE A O 1
ATOM 3473 N N . GLN A 1 480 ? 49.431 94.319 208.638 1.00 13.23 480 GLN A N 1
ATOM 3474 C CA . GLN A 1 480 ? 47.990 94.453 208.950 1.00 13.71 480 GLN A CA 1
ATOM 3475 C C . GLN A 1 480 ? 47.578 93.522 210.101 1.00 14.31 480 GLN A C 1
ATOM 3476 O O . GLN A 1 480 ? 46.454 93.642 210.603 1.00 14.54 480 GLN A O 1
ATOM 3482 N N . GLY A 1 481 ? 48.459 92.589 210.488 1.00 14.58 481 GLY A N 1
ATOM 3483 C CA . GLY A 1 481 ? 48.269 91.784 211.700 1.00 15.01 481 GLY A CA 1
ATOM 3484 C C . GLY A 1 481 ? 48.362 90.279 211.493 1.00 15.35 481 GLY A C 1
ATOM 3485 O O . GLY A 1 481 ? 48.141 89.547 212.439 1.00 15.74 481 GLY A O 1
ATOM 3486 N N . SER A 1 482 ? 48.700 89.807 210.285 1.00 15.66 482 SER A N 1
ATOM 3487 C CA . SER A 1 482 ? 48.797 88.357 210.012 1.00 16.27 482 SER A CA 1
ATOM 3488 C C . SER A 1 482 ? 50.024 87.759 210.710 1.00 16.08 482 SER A C 1
ATOM 3489 O O . SER A 1 482 ? 51.153 88.144 210.416 1.00 16.27 482 SER A O 1
ATOM 3492 N N . LYS A 1 483 ? 49.791 86.795 211.606 1.00 16.49 483 LYS A N 1
ATOM 3493 C CA . LYS A 1 483 ? 50.866 86.085 212.302 1.00 16.74 483 LYS A CA 1
ATOM 3494 C C . LYS A 1 483 ? 51.519 85.059 211.365 1.00 16.09 483 LYS A C 1
ATOM 3495 O O . LYS A 1 483 ? 52.720 84.843 211.443 1.00 16.45 483 LYS A O 1
ATOM 3501 N N . SER A 1 484 ? 50.726 84.438 210.483 1.00 16.06 484 SER A N 1
ATOM 3502 C CA . SER A 1 484 ? 51.235 83.435 209.541 1.00 16.31 484 SER A CA 1
ATOM 3503 C C . SER A 1 484 ? 52.164 84.083 208.503 1.00 15.92 484 SER A C 1
ATOM 3504 O O . SER A 1 484 ? 53.017 83.410 207.939 1.00 16.58 484 SER A O 1
ATOM 3507 N N . SER A 1 485 ? 52.002 85.391 208.275 1.00 15.00 485 SER A N 1
ATOM 3508 C CA . SER A 1 485 ? 52.846 86.167 207.365 1.00 14.71 485 SER A CA 1
ATOM 3509 C C . SER A 1 485 ? 54.232 86.459 207.965 1.00 14.31 485 SER A C 1
ATOM 3510 O O . SER A 1 485 ? 55.118 86.918 207.242 1.00 14.82 485 SER A O 1
ATOM 3513 N N . ALA A 1 486 ? 54.421 86.233 209.274 1.00 14.15 486 ALA A N 1
ATOM 3514 C CA . ALA A 1 486 ? 55.679 86.591 209.955 1.00 13.74 486 ALA A CA 1
ATOM 3515 C C . ALA A 1 486 ? 56.869 85.864 209.314 1.00 13.75 486 ALA A C 1
ATOM 3516 O O . ALA A 1 486 ? 57.945 86.446 209.171 1.00 13.94 486 ALA A O 1
ATOM 3518 N N . LYS A 1 487 ? 56.674 84.601 208.921 1.00 13.97 487 LYS A N 1
ATOM 3519 C CA . LYS A 1 487 ? 57.777 83.796 208.373 1.00 14.53 487 LYS A CA 1
ATOM 3520 C C . LYS A 1 487 ? 58.266 84.389 207.044 1.00 13.76 487 LYS A C 1
ATOM 3521 O O . LYS A 1 487 ? 59.457 84.351 206.767 1.00 13.85 487 LYS A O 1
ATOM 3527 N N . GLY A 1 488 ? 57.350 84.948 206.245 1.00 13.21 488 GLY A N 1
ATOM 3528 C CA . GLY A 1 488 ? 57.704 85.625 204.983 1.00 12.84 488 GLY A CA 1
ATOM 3529 C C . GLY A 1 488 ? 58.612 86.825 205.213 1.00 12.45 488 GLY A C 1
ATOM 3530 O O . GLY A 1 488 ? 59.590 87.039 204.482 1.00 11.92 488 GLY A O 1
ATOM 3531 N N . VAL A 1 489 ? 58.289 87.609 206.245 1.00 12.54 489 VAL A N 1
ATOM 3532 C CA . VAL A 1 489 ? 59.110 88.747 206.652 1.00 12.55 489 VAL A CA 1
ATOM 3533 C C . VAL A 1 489 ? 60.480 88.248 207.142 1.00 12.66 489 VAL A C 1
ATOM 3534 O O . VAL A 1 489 ? 61.510 88.756 206.710 1.00 12.74 489 VAL A O 1
ATOM 3538 N N . SER A 1 490 ? 60.477 87.244 208.031 1.00 13.05 490 SER A N 1
ATOM 3539 C CA . SER A 1 490 ? 61.682 86.773 208.719 1.00 12.96 490 SER A CA 1
ATOM 3540 C C . SER A 1 490 ? 62.684 86.149 207.733 1.00 12.95 490 SER A C 1
ATOM 3541 O O . SER A 1 490 ? 63.897 86.337 207.870 1.00 13.15 490 SER A O 1
ATOM 3544 N N . TYR A 1 491 ? 62.184 85.408 206.737 1.00 13.30 491 TYR A N 1
ATOM 3545 C CA . TYR A 1 491 ? 63.048 84.880 205.668 1.00 13.30 491 TYR A CA 1
ATOM 3546 C C . TYR A 1 491 ? 63.553 86.037 204.796 1.00 12.79 491 TYR A C 1
ATOM 3547 O O . TYR A 1 491 ? 64.717 86.049 204.389 1.00 12.26 491 TYR A O 1
ATOM 3556 N N . GLY A 1 492 ? 62.681 87.025 204.571 1.00 12.69 492 GLY A N 1
ATOM 3557 C CA . GLY A 1 492 ? 62.993 88.235 203.809 1.00 13.05 492 GLY A CA 1
ATOM 3558 C C . GLY A 1 492 ? 64.126 89.055 204.410 1.00 13.04 492 GLY A C 1
ATOM 3559 O O . GLY A 1 492 ? 64.869 89.718 203.671 1.00 12.46 492 GLY A O 1
ATOM 3560 N N . VAL A 1 493 ? 64.263 89.008 205.744 1.00 13.41 493 VAL A N 1
ATOM 3561 C CA . VAL A 1 493 ? 65.258 89.781 206.482 1.00 13.68 493 VAL A CA 1
ATOM 3562 C C . VAL A 1 493 ? 66.677 89.422 206.007 1.00 12.94 493 VAL A C 1
ATOM 3563 O O . VAL A 1 493 ? 67.543 90.299 205.962 1.00 12.86 493 VAL A O 1
ATOM 3567 N N . ARG A 1 494 ? 66.910 88.155 205.634 1.00 12.38 494 ARG A N 1
ATOM 3568 C CA . ARG A 1 494 ? 68.207 87.732 205.081 1.00 12.58 494 ARG A CA 1
ATOM 3569 C C . ARG A 1 494 ? 68.062 87.423 203.582 1.00 12.50 494 ARG A C 1
ATOM 3570 O O . ARG A 1 494 ? 68.758 86.552 203.037 1.00 12.64 494 ARG A O 1
ATOM 3578 N N . ALA A 1 495 ? 67.159 88.158 202.924 1.00 12.21 495 ALA A N 1
ATOM 3579 C CA . ALA A 1 495 ? 67.071 88.238 201.452 1.00 11.86 495 ALA A CA 1
ATOM 3580 C C . ALA A 1 495 ? 66.768 86.863 200.848 1.00 11.83 495 ALA A C 1
ATOM 3581 O O . ALA A 1 495 ? 67.209 86.559 199.740 1.00 11.21 495 ALA A O 1
ATOM 3583 N N . ASN A 1 496 ? 66.019 86.043 201.597 1.00 12.13 496 ASN A N 1
ATOM 3584 C CA . ASN A 1 496 ? 65.672 84.677 201.216 1.00 12.45 496 ASN A CA 1
ATOM 3585 C C . ASN A 1 496 ? 66.926 83.897 200.800 1.00 12.99 496 ASN A C 1
ATOM 3586 O O . ASN A 1 496 ? 66.835 82.994 199.971 1.00 12.95 496 ASN A O 1
ATOM 3591 N N . SER A 1 497 ? 68.075 84.208 201.419 1.00 13.53 497 SER A N 1
ATOM 3592 C CA . SER A 1 497 ? 69.353 83.542 201.109 1.00 14.25 497 SER A CA 1
ATOM 3593 C C . SER A 1 497 ? 69.803 82.629 202.258 1.00 14.63 497 SER A C 1
ATOM 3594 O O . SER A 1 497 ? 70.747 81.856 202.093 1.00 15.52 497 SER A O 1
ATOM 3597 N N . SER A 1 498 ? 69.130 82.725 203.410 1.00 14.67 498 SER A N 1
ATOM 3598 C CA . SER A 1 498 ? 69.398 81.895 204.587 1.00 15.65 498 SER A CA 1
ATOM 3599 C C . SER A 1 498 ? 68.202 80.970 204.837 1.00 16.16 498 SER A C 1
ATOM 3600 O O . SER A 1 498 ? 67.120 81.430 205.206 1.00 15.88 498 SER A O 1
ATOM 3603 N N . GLY A 1 499 ? 68.415 79.665 204.629 1.00 16.55 499 GLY A N 1
ATOM 3604 C CA . GLY A 1 499 ? 67.338 78.695 204.578 1.00 17.12 499 GLY A CA 1
ATOM 3605 C C . GLY A 1 499 ? 66.488 78.872 203.325 1.00 16.74 499 GLY A C 1
ATOM 3606 O O . GLY A 1 499 ? 66.779 79.729 202.480 1.00 15.62 499 GLY A O 1
ATOM 3607 N N . THR A 1 500 ? 65.415 78.075 203.234 1.00 16.83 500 THR A N 1
ATOM 3608 C CA . THR A 1 500 ? 64.530 78.040 202.078 1.00 16.82 500 THR A CA 1
ATOM 3609 C C . THR A 1 500 ? 63.074 78.200 202.527 1.00 16.34 500 THR A C 1
ATOM 3610 O O . THR A 1 500 ? 62.540 77.333 203.222 1.00 16.42 500 THR A O 1
ATOM 3614 N N . TYR A 1 501 ? 62.465 79.324 202.126 1.00 15.86 501 TYR A N 1
ATOM 3615 C CA . TYR A 1 501 ? 61.023 79.545 202.153 1.00 15.37 501 TYR A CA 1
ATOM 3616 C C . TYR A 1 501 ? 60.596 80.083 200.785 1.00 14.60 501 TYR A C 1
ATOM 3617 O O . TYR A 1 501 ? 60.960 81.205 200.428 1.00 13.12 501 TYR A O 1
ATOM 3626 N N . LYS A 1 502 ? 59.863 79.254 200.029 1.00 14.71 502 LYS A N 1
ATOM 3627 C CA . LYS A 1 502 ? 59.320 79.570 198.697 1.00 14.80 502 LYS A CA 1
ATOM 3628 C C . LYS A 1 502 ? 60.411 79.446 197.626 1.00 14.17 502 LYS A C 1
ATOM 3629 O O . LYS A 1 502 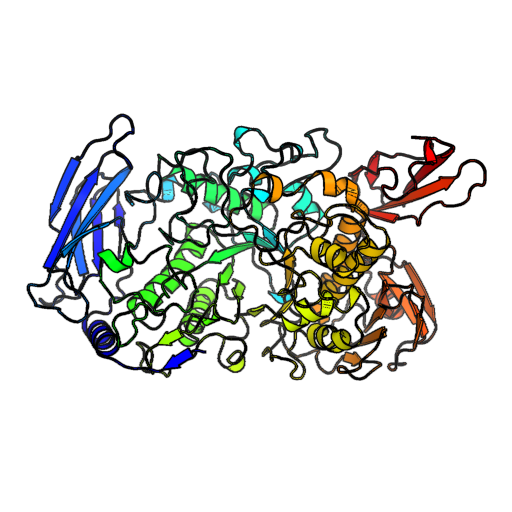? 60.248 78.687 196.672 1.00 14.86 502 LYS A O 1
ATOM 3635 N N . TRP A 1 503 ? 61.499 80.203 197.778 1.00 13.49 503 TRP A N 1
ATOM 3636 C CA . TRP A 1 503 ? 62.658 80.124 196.887 1.00 13.60 503 TRP A CA 1
ATOM 3637 C C . TRP A 1 503 ? 63.911 80.546 197.663 1.00 13.86 503 TRP A C 1
ATOM 3638 O O . TRP A 1 503 ? 63.803 81.143 198.741 1.00 14.15 503 TRP A O 1
ATOM 3649 N N . LYS A 1 504 ? 65.085 80.255 197.090 1.00 14.01 504 LYS A N 1
ATOM 3650 C CA . LYS A 1 504 ? 66.356 80.550 197.733 1.00 14.66 504 LYS A CA 1
ATOM 3651 C C . LYS A 1 504 ? 67.281 81.312 196.778 1.00 14.03 504 LYS A C 1
ATOM 3652 O O . LYS A 1 504 ? 67.679 80.799 195.730 1.00 13.53 504 LYS A O 1
ATOM 3658 N N . ALA A 1 505 ? 67.629 82.536 197.187 1.00 13.60 505 ALA A N 1
ATOM 3659 C CA . ALA A 1 505 ? 68.681 83.323 196.569 1.00 13.70 505 ALA A CA 1
ATOM 3660 C C . ALA A 1 505 ? 70.043 82.749 196.973 1.00 14.18 505 ALA A C 1
ATOM 3661 O O . ALA A 1 505 ? 70.215 82.258 198.093 1.00 13.96 505 ALA A O 1
ATOM 3663 N N . GLN A 1 506 ? 71.007 82.812 196.049 1.00 14.78 506 GLN A N 1
ATOM 3664 C CA . GLN A 1 506 ? 72.384 82.392 196.319 1.00 15.70 506 GLN A CA 1
ATOM 3665 C C . GLN A 1 506 ? 73.016 83.261 197.416 1.00 14.92 506 GLN A C 1
ATOM 3666 O O . GLN A 1 506 ? 73.845 82.779 198.201 1.00 15.37 506 GLN A O 1
ATOM 3672 N N . ALA A 1 507 ? 72.638 84.541 197.432 1.00 13.92 507 ALA A N 1
ATOM 3673 C CA . ALA A 1 507 ? 73.213 85.547 198.307 1.00 13.84 507 ALA A CA 1
ATOM 3674 C C . ALA A 1 507 ? 72.303 86.773 198.311 1.00 13.23 507 ALA A C 1
ATOM 3675 O O . ALA A 1 507 ? 71.442 86.905 197.442 1.00 13.21 507 ALA A O 1
ATOM 3677 N N . PRO A 1 508 ? 72.476 87.722 199.258 1.00 13.04 508 PRO A N 1
ATOM 3678 C CA . PRO A 1 508 ? 71.750 88.994 199.209 1.00 12.89 508 PRO A CA 1
ATOM 3679 C C . PRO A 1 508 ? 71.883 89.752 197.876 1.00 12.83 508 PRO A C 1
ATOM 3680 O O . PRO A 1 508 ? 70.939 90.424 197.461 1.00 12.75 508 PRO A O 1
ATOM 3684 N N . SER A 1 509 ? 73.031 89.613 197.202 1.00 12.60 509 SER A N 1
ATOM 3685 C CA . SER A 1 509 ? 73.256 90.239 195.893 1.00 12.57 509 SER A CA 1
ATOM 3686 C C . SER A 1 509 ? 72.232 89.755 194.851 1.00 12.46 509 SER A C 1
ATOM 3687 O O . SER A 1 509 ? 72.060 90.403 193.809 1.00 12.05 509 SER A O 1
ATOM 3690 N N . GLN A 1 510 ? 71.574 88.615 195.108 1.00 12.46 510 GLN A N 1
ATOM 3691 C CA . GLN A 1 510 ? 70.685 88.007 194.114 1.00 12.66 510 GLN A CA 1
ATOM 3692 C C . GLN A 1 510 ? 69.207 88.259 194.451 1.00 12.44 510 GLN A C 1
ATOM 3693 O O . GLN A 1 510 ? 68.331 87.622 193.854 1.00 12.24 510 GLN A O 1
ATOM 3699 N N . CYS A 1 511 ? 68.929 89.198 195.364 1.00 12.18 511 CYS A N 1
ATOM 3700 C CA . CYS A 1 511 ? 67.587 89.405 195.911 1.00 12.15 511 CYS A CA 1
ATOM 3701 C C . CYS A 1 511 ? 67.195 90.883 195.823 1.00 11.79 511 CYS A C 1
ATOM 3702 O O . CYS A 1 511 ? 67.943 91.741 196.288 1.00 12.17 511 CYS A O 1
ATOM 3705 N N . VAL A 1 512 ? 66.026 91.162 195.226 1.00 11.63 512 VAL A N 1
ATOM 3706 C CA . VAL A 1 512 ? 65.413 92.490 195.285 1.00 12.04 512 VAL A CA 1
ATOM 3707 C C . VAL A 1 512 ? 64.345 92.466 196.387 1.00 11.55 512 VAL A C 1
ATOM 3708 O O . VAL A 1 512 ? 63.371 91.718 196.316 1.00 11.48 512 VAL A O 1
ATOM 3712 N N . THR A 1 513 ? 64.556 93.318 197.392 1.00 11.09 513 THR A N 1
ATOM 3713 C CA . THR A 1 513 ? 63.742 93.416 198.582 1.00 11.38 513 THR A CA 1
ATOM 3714 C C . THR A 1 513 ? 62.723 94.545 198.400 1.00 11.31 513 THR A C 1
ATOM 3715 O O . THR A 1 513 ? 63.106 95.710 198.284 1.00 11.49 513 THR A O 1
ATOM 3719 N N . TYR A 1 514 ? 61.432 94.192 198.381 1.00 11.00 514 TYR A N 1
ATOM 3720 C CA . TYR A 1 514 ? 60.377 95.148 198.079 1.00 11.24 514 TYR A CA 1
ATOM 3721 C C . TYR A 1 514 ? 59.043 94.675 198.655 1.00 11.07 514 TYR A C 1
ATOM 3722 O O . TYR A 1 514 ? 58.861 93.490 198.914 1.00 11.21 514 TYR A O 1
ATOM 3731 N N . ASP A 1 515 ? 58.125 95.630 198.840 1.00 11.82 515 ASP A N 1
ATOM 3732 C CA . ASP A 1 515 ? 56.750 95.338 199.270 1.00 12.40 515 ASP A CA 1
ATOM 3733 C C . ASP A 1 515 ? 55.729 95.723 198.186 1.00 12.16 515 ASP A C 1
ATOM 3734 O O . ASP A 1 515 ? 54.572 95.318 198.287 1.00 11.87 515 ASP A O 1
ATOM 3739 N N . ALA A 1 516 ? 56.141 96.484 197.160 1.00 12.45 516 ALA A N 1
ATOM 3740 C CA . ALA A 1 516 ? 55.248 96.855 196.044 1.00 13.27 516 ALA A CA 1
ATOM 3741 C C . ALA A 1 516 ? 56.050 97.404 194.855 1.00 13.89 516 ALA A C 1
ATOM 3742 O O . ALA A 1 516 ? 57.158 97.908 195.015 1.00 13.51 516 ALA A O 1
ATOM 3744 N N . CYS A 1 517 ? 55.453 97.295 193.661 1.00 14.30 517 CYS A N 1
ATOM 3745 C CA . CYS A 1 517 ? 55.996 97.851 192.414 1.00 14.34 517 CYS A CA 1
ATOM 3746 C C . CYS A 1 517 ? 54.828 98.364 191.557 1.00 14.13 517 CYS A C 1
ATOM 3747 O O . CYS A 1 517 ? 53.713 98.475 192.057 1.00 14.55 517 CYS A O 1
ATOM 3750 N N . HIS A 1 518 ? 55.082 98.671 190.277 1.00 14.06 518 HIS A N 1
ATOM 3751 C CA . HIS A 1 518 ? 54.058 99.232 189.380 1.00 14.05 518 HIS A CA 1
ATOM 3752 C C . HIS A 1 518 ? 52.881 98.257 189.200 1.00 13.89 518 HIS A C 1
ATOM 3753 O O . HIS A 1 518 ? 51.743 98.688 189.010 1.00 14.30 518 HIS A O 1
ATOM 3760 N N . ASP A 1 519 ? 53.158 96.951 189.246 1.00 13.99 519 ASP A N 1
ATOM 3761 C CA . ASP A 1 519 ? 52.134 95.920 189.065 1.00 14.70 519 ASP A CA 1
ATOM 3762 C C . ASP A 1 519 ? 51.249 95.862 190.310 1.00 14.25 519 ASP A C 1
ATOM 3763 O O . ASP A 1 519 ? 51.712 96.141 191.406 1.00 14.34 519 ASP A O 1
ATOM 3768 N N . ASN A 1 520 ? 49.984 95.476 190.125 1.00 14.19 520 ASN A N 1
ATOM 3769 C CA . ASN A 1 520 ? 49.082 95.193 191.247 1.00 14.17 520 ASN A CA 1
ATOM 3770 C C . ASN A 1 520 ? 48.869 96.488 192.053 1.00 13.86 520 ASN A C 1
ATOM 3771 O O . ASN A 1 520 ? 48.943 97.591 191.503 1.00 13.54 520 ASN A O 1
ATOM 3776 N N . ALA A 1 521 ? 48.583 96.366 193.351 1.00 13.73 521 ALA A N 1
ATOM 3777 C CA . ALA A 1 521 ? 48.191 97.529 194.157 1.00 14.02 521 ALA A CA 1
ATOM 3778 C C . ALA A 1 521 ? 49.427 98.224 194.741 1.00 13.10 521 ALA A C 1
ATOM 3779 O O . ALA A 1 521 ? 50.423 97.571 195.059 1.00 12.85 521 ALA A O 1
ATOM 3781 N N . THR A 1 522 ? 49.340 99.549 194.913 1.00 12.41 522 THR A N 1
ATOM 3782 C CA . THR A 1 522 ? 50.336 100.270 195.719 1.00 12.17 522 THR A CA 1
ATOM 3783 C C . THR A 1 522 ? 50.240 99.758 197.161 1.00 12.00 522 THR A C 1
ATOM 3784 O O . THR A 1 522 ? 49.211 99.206 197.570 1.00 12.70 522 THR A O 1
ATOM 3788 N N . LEU A 1 523 ? 51.323 99.932 197.919 1.00 11.88 523 LEU A N 1
ATOM 3789 C CA . LEU A 1 523 ? 51.364 99.521 199.321 1.00 12.05 523 LEU A CA 1
ATOM 3790 C C . LEU A 1 523 ? 50.172 100.131 200.073 1.00 12.31 523 LEU A C 1
ATOM 3791 O O . LEU A 1 523 ? 49.446 99.418 200.777 1.00 12.02 523 LEU A O 1
ATOM 3796 N N . TYR A 1 524 ? 49.981 101.449 199.925 1.00 12.47 524 TYR A N 1
ATOM 3797 C CA . TYR A 1 524 ? 48.970 102.160 200.702 1.00 12.86 524 TYR A CA 1
ATOM 3798 C C . TYR A 1 524 ? 47.559 101.741 200.263 1.00 13.35 524 TYR A C 1
ATOM 3799 O O . TYR A 1 524 ? 46.651 101.689 201.079 1.00 13.71 524 TYR A O 1
ATOM 3808 N N . ASP A 1 525 ? 47.376 101.428 198.977 1.00 13.38 525 ASP A N 1
ATOM 3809 C CA . ASP A 1 525 ? 46.086 100.960 198.490 1.00 13.81 525 ASP A CA 1
ATOM 3810 C C . ASP A 1 525 ? 45.766 99.574 199.076 1.00 13.54 525 ASP A C 1
ATOM 3811 O O . ASP A 1 525 ? 44.617 99.320 199.428 1.00 13.82 525 ASP A O 1
ATOM 3816 N N . GLN A 1 526 ? 46.767 98.687 199.184 1.00 12.91 526 GLN A N 1
ATOM 3817 C CA . GLN A 1 526 ? 46.542 97.353 199.751 1.00 13.28 526 GLN A CA 1
ATOM 3818 C C . GLN A 1 526 ? 46.242 97.474 201.254 1.00 13.21 526 GLN A C 1
ATOM 3819 O O . GLN A 1 526 ? 45.352 96.790 201.761 1.00 13.79 526 GLN A O 1
ATOM 3825 N N . ILE A 1 527 ? 46.963 98.358 201.952 1.00 12.73 527 ILE A N 1
ATOM 3826 C CA . ILE A 1 527 ? 46.716 98.602 203.374 1.00 12.57 527 ILE A CA 1
ATOM 3827 C C . ILE A 1 527 ? 45.242 98.988 203.562 1.00 12.87 527 ILE A C 1
ATOM 3828 O O . ILE A 1 527 ? 44.549 98.431 204.406 1.00 13.29 527 ILE A O 1
ATOM 3833 N N . ILE A 1 528 ? 44.774 99.950 202.763 1.00 13.26 528 ILE A N 1
ATOM 3834 C CA . ILE A 1 528 ? 43.412 100.478 202.870 1.00 14.39 528 ILE A CA 1
ATOM 3835 C C . ILE A 1 528 ? 42.390 99.384 202.524 1.00 14.39 528 ILE A C 1
ATOM 3836 O O . ILE A 1 528 ? 41.418 99.187 203.263 1.00 14.86 528 ILE A O 1
ATOM 3841 N N . ALA A 1 529 ? 42.606 98.672 201.414 1.00 14.03 529 ALA A N 1
ATOM 3842 C CA . ALA A 1 529 ? 41.637 97.688 200.933 1.00 14.56 529 ALA A CA 1
ATOM 3843 C C . ALA A 1 529 ? 41.502 96.537 201.937 1.00 14.64 529 ALA A C 1
ATOM 3844 O O . ALA A 1 529 ? 40.397 96.097 202.229 1.00 15.34 529 ALA A O 1
ATOM 3846 N N . SER A 1 530 ? 42.637 96.073 202.468 1.00 14.34 530 SER A N 1
ATOM 3847 C CA . SER A 1 530 ? 42.692 94.888 203.316 1.00 14.62 530 SER A CA 1
ATOM 3848 C C . SER A 1 530 ? 42.192 95.184 204.738 1.00 14.98 530 SER A C 1
ATOM 3849 O O . SER A 1 530 ? 41.926 94.253 205.480 1.00 16.13 530 SER A O 1
ATOM 3852 N N . THR A 1 531 ? 42.088 96.465 205.111 1.00 14.80 531 THR A N 1
ATOM 3853 C CA . THR A 1 531 ? 41.706 96.865 206.472 1.00 15.57 531 THR A CA 1
ATOM 3854 C C . THR A 1 531 ? 40.319 97.519 206.515 1.00 16.22 531 THR A C 1
ATOM 3855 O O . THR A 1 531 ? 39.632 97.421 207.534 1.00 16.65 531 THR A O 1
ATOM 3859 N N . GLY A 1 532 ? 39.938 98.226 205.443 1.00 16.24 532 GLY A N 1
ATOM 3860 C CA . GLY A 1 532 ? 38.713 99.024 205.422 1.00 16.94 532 GLY A CA 1
ATOM 3861 C C . GLY A 1 532 ? 38.805 100.263 206.302 1.00 16.89 532 GLY A C 1
ATOM 3862 O O . GLY A 1 532 ? 37.776 100.819 206.689 1.00 17.00 532 GLY A O 1
ATOM 3863 N N . LEU A 1 533 ? 40.035 100.710 206.594 1.00 16.41 533 LEU A N 1
ATOM 3864 C CA . LEU A 1 533 ? 40.288 101.796 207.547 1.00 17.17 533 LEU A CA 1
ATOM 3865 C C . LEU A 1 533 ? 39.819 103.154 206.996 1.00 17.93 533 LEU A C 1
ATOM 3866 O O . LEU A 1 533 ? 39.471 104.048 207.769 1.00 17.58 533 LEU A O 1
ATOM 3871 N N . ALA A 1 534 ? 39.819 103.314 205.668 1.00 18.12 534 ALA A N 1
ATOM 3872 C CA . ALA A 1 534 ? 39.443 104.583 205.027 1.00 18.48 534 ALA A CA 1
ATOM 3873 C C . ALA A 1 534 ? 39.152 104.334 203.543 1.00 18.34 534 ALA A C 1
ATOM 3874 O O . ALA A 1 534 ? 39.177 103.199 203.103 1.00 18.35 534 ALA A O 1
ATOM 3876 N N . ASP A 1 535 ? 38.861 105.410 202.803 1.00 18.63 535 ASP A N 1
ATOM 3877 C CA . ASP A 1 535 ? 38.773 105.385 201.348 1.00 19.05 535 ASP A CA 1
ATOM 3878 C C . ASP A 1 535 ? 40.189 105.350 200.767 1.00 16.63 535 ASP A C 1
ATOM 3879 O O . ASP A 1 535 ? 41.153 105.756 201.417 1.00 14.98 535 ASP A O 1
ATOM 3884 N N . TYR A 1 536 ? 40.306 104.853 199.535 1.00 16.47 536 TYR A N 1
ATOM 3885 C CA . TYR A 1 536 ? 41.569 104.902 198.818 1.00 15.81 536 TYR A CA 1
ATOM 3886 C C . TYR A 1 536 ? 42.060 106.353 198.767 1.00 15.78 536 TYR A C 1
ATOM 3887 O O . TYR A 1 536 ? 41.278 107.272 198.484 1.00 16.26 536 TYR A O 1
ATOM 3896 N N . GLY A 1 537 ? 43.348 106.548 199.063 1.00 15.49 537 GLY A N 1
ATOM 3897 C CA . GLY A 1 537 ? 43.997 107.853 198.962 1.00 16.16 537 GLY A CA 1
ATOM 3898 C C . GLY A 1 537 ? 43.648 108.786 200.115 1.00 16.42 537 GLY A C 1
ATOM 3899 O O . GLY A 1 537 ? 43.971 109.968 200.071 1.00 16.80 537 GLY A O 1
ATOM 3900 N N . GLU A 1 538 ? 42.986 108.255 201.147 1.00 16.74 538 GLU A N 1
ATOM 3901 C CA . GLU A 1 538 ? 42.608 109.011 202.336 1.00 17.37 538 GLU A CA 1
ATOM 3902 C C . GLU A 1 538 ? 43.591 108.675 203.466 1.00 16.18 538 GLU A C 1
ATOM 3903 O O . GLU A 1 538 ? 43.913 107.505 203.685 1.00 16.09 538 GLU A O 1
ATOM 3909 N N . ARG A 1 539 ? 44.062 109.700 204.186 1.00 15.44 539 ARG A N 1
ATOM 3910 C CA . ARG A 1 539 ? 44.991 109.484 205.294 1.00 14.91 539 ARG A CA 1
ATOM 3911 C C . ARG A 1 539 ? 44.230 108.851 206.464 1.00 14.52 539 ARG A C 1
ATOM 3912 O O . ARG A 1 539 ? 43.143 109.292 206.816 1.00 14.80 539 ARG A O 1
ATOM 3920 N N . ASN A 1 540 ? 44.816 107.799 207.038 1.00 14.06 540 ASN A N 1
ATOM 3921 C CA . ASN A 1 540 ? 44.331 107.178 208.261 1.00 14.41 540 ASN A CA 1
ATOM 3922 C C . ASN A 1 540 ? 45.540 106.886 209.155 1.00 14.09 540 ASN A C 1
ATOM 3923 O O . ASN A 1 540 ? 46.541 106.396 208.679 1.00 13.71 540 ASN A O 1
ATOM 3928 N N . SER A 1 541 ? 45.422 107.185 210.454 1.00 14.86 541 SER A N 1
ATOM 3929 C CA . SER A 1 541 ? 46.562 107.126 211.373 1.00 14.84 541 SER A CA 1
ATOM 3930 C C . SER A 1 541 ? 47.088 105.693 211.526 1.00 14.26 541 SER A C 1
ATOM 3931 O O . SER A 1 541 ? 48.300 105.488 211.573 1.00 13.78 541 SER A O 1
ATOM 3934 N N . GLU A 1 542 ? 46.184 104.710 211.585 1.00 14.09 542 GLU A N 1
ATOM 3935 C CA . GLU A 1 542 ? 46.582 103.306 211.719 1.00 14.44 542 GLU A CA 1
ATOM 3936 C C . GLU A 1 542 ? 47.193 102.805 210.400 1.00 13.85 542 GLU A C 1
ATOM 3937 O O . GLU A 1 542 ? 48.205 102.103 210.418 1.00 13.07 542 GLU A O 1
ATOM 3943 N N . ALA A 1 543 ? 46.594 103.182 209.263 1.00 13.75 543 ALA A N 1
ATOM 3944 C CA . ALA A 1 543 ? 47.144 102.844 207.945 1.00 13.45 543 ALA A CA 1
ATOM 3945 C C . ALA A 1 543 ? 48.586 103.360 207.831 1.00 12.87 543 ALA A C 1
ATOM 3946 O O . ALA A 1 543 ? 49.453 102.648 207.329 1.00 11.90 543 ALA A O 1
ATOM 3948 N N . VAL A 1 544 ? 48.822 104.586 208.322 1.00 12.85 544 VAL A N 1
ATOM 3949 C CA . VAL A 1 544 ? 50.121 105.243 208.248 1.00 13.43 544 VAL A CA 1
ATOM 3950 C C . VAL A 1 544 ? 51.119 104.500 209.149 1.00 13.04 544 VAL A C 1
ATOM 3951 O O . VAL A 1 544 ? 52.263 104.301 208.756 1.00 12.43 544 VAL A O 1
ATOM 3955 N N . LYS A 1 545 ? 50.683 104.065 210.338 1.00 13.10 545 LYS A N 1
ATOM 3956 C CA . LYS A 1 545 ? 51.537 103.235 211.202 1.00 13.30 545 LYS A CA 1
ATOM 3957 C C . LYS A 1 545 ? 52.010 101.993 210.432 1.00 13.00 545 LYS A C 1
ATOM 3958 O O . LYS A 1 545 ? 53.188 101.639 210.475 1.00 13.59 545 LYS A O 1
ATOM 3964 N N . MET A 1 546 ? 51.079 101.316 209.754 1.00 12.93 546 MET A N 1
ATOM 3965 C CA . MET A 1 546 ? 51.403 100.110 208.998 1.00 13.25 546 MET A CA 1
ATOM 3966 C C . MET A 1 546 ? 52.427 100.435 207.899 1.00 12.98 546 MET A C 1
ATOM 3967 O O . MET A 1 546 ? 53.339 99.646 207.644 1.00 12.70 546 MET A O 1
ATOM 3972 N N . ASN A 1 547 ? 52.276 101.610 207.274 1.00 12.93 547 ASN A N 1
ATOM 3973 C CA . ASN A 1 547 ? 53.161 102.076 206.202 1.00 12.98 547 ASN A CA 1
ATOM 3974 C C . ASN A 1 547 ? 54.573 102.328 206.753 1.00 12.68 547 ASN A C 1
ATOM 3975 O O . ASN A 1 547 ? 55.574 101.984 206.110 1.00 12.50 547 ASN A O 1
ATOM 3980 N N . ARG A 1 548 ? 54.664 102.939 207.938 1.00 13.02 548 ARG A N 1
ATOM 3981 C CA . ARG A 1 548 ? 55.972 103.159 208.581 1.00 13.12 548 ARG A CA 1
ATOM 3982 C C . ARG A 1 548 ? 56.631 101.809 208.899 1.00 12.33 548 ARG A C 1
ATOM 3983 O O . ARG A 1 548 ? 57.841 101.651 208.753 1.00 12.28 548 ARG A O 1
ATOM 3991 N N . LEU A 1 549 ? 55.836 100.837 209.351 1.00 12.21 549 LEU A N 1
ATOM 3992 C CA . LEU A 1 549 ? 56.379 99.524 209.696 1.00 12.88 549 LEU A CA 1
ATOM 3993 C C . LEU A 1 549 ? 56.955 98.857 208.434 1.00 12.25 549 LEU A C 1
ATOM 3994 O O . LEU A 1 549 ? 58.013 98.242 208.489 1.00 11.86 549 LEU A O 1
ATOM 3999 N N . ALA A 1 550 ? 56.256 98.988 207.303 1.00 12.23 550 ALA A N 1
ATOM 4000 C CA . ALA A 1 550 ? 56.749 98.436 206.028 1.00 12.23 550 ALA A CA 1
ATOM 4001 C C . ALA A 1 550 ? 58.128 99.025 205.701 1.00 11.98 550 ALA A C 1
ATOM 4002 O O . ALA A 1 550 ? 59.034 98.295 205.320 1.00 11.47 550 ALA A O 1
ATOM 4004 N N . SER A 1 551 ? 58.265 100.346 205.875 1.00 11.98 551 SER A N 1
ATOM 4005 C CA . SER A 1 551 ? 59.533 101.078 205.720 1.00 12.97 551 SER A CA 1
ATOM 4006 C C . SER A 1 551 ? 60.649 100.458 206.580 1.00 12.57 551 SER A C 1
ATOM 4007 O O . SER A 1 551 ? 61.774 100.205 206.107 1.00 11.94 551 SER A O 1
ATOM 4010 N N . ALA A 1 552 ? 60.350 100.241 207.862 1.00 12.80 552 ALA A N 1
ATOM 4011 C CA . ALA A 1 552 ? 61.332 99.705 208.805 1.00 13.30 552 ALA A CA 1
ATOM 4012 C C . ALA A 1 552 ? 61.825 98.340 208.314 1.00 13.10 552 ALA A C 1
ATOM 4013 O O . ALA A 1 552 ? 63.022 98.059 208.361 1.00 13.77 552 ALA A O 1
ATOM 4015 N N . ILE A 1 553 ? 60.893 97.511 207.830 1.00 12.40 553 ILE A N 1
ATOM 4016 C CA . ILE A 1 553 ? 61.206 96.151 207.387 1.00 12.88 553 ILE A CA 1
ATOM 4017 C C . ILE A 1 553 ? 62.111 96.218 206.149 1.00 12.75 553 ILE A C 1
ATOM 4018 O O . ILE A 1 553 ? 63.150 95.575 206.122 1.00 12.56 553 ILE A O 1
ATOM 4023 N N . ILE A 1 554 ? 61.734 97.030 205.152 1.00 12.58 554 ILE A N 1
ATOM 4024 C CA . ILE A 1 554 ? 62.485 97.103 203.882 1.00 13.06 554 ILE A CA 1
ATOM 4025 C C . ILE A 1 554 ? 63.945 97.512 204.141 1.00 12.95 554 ILE A C 1
ATOM 4026 O O . ILE A 1 554 ? 64.859 97.017 203.457 1.00 13.12 554 ILE A O 1
ATOM 4031 N N . TYR A 1 555 ? 64.166 98.417 205.101 1.00 12.11 555 TYR A N 1
ATOM 4032 C CA . TYR A 1 555 ? 65.494 99.004 205.320 1.00 12.45 555 TYR A CA 1
ATOM 4033 C C . TYR A 1 555 ? 66.219 98.368 206.519 1.00 12.48 555 TYR A C 1
ATOM 4034 O O . TYR A 1 555 ? 67.338 98.794 206.851 1.00 13.26 555 TYR A O 1
ATOM 4043 N N . THR A 1 556 ? 65.634 97.326 207.127 1.00 12.00 556 THR A N 1
ATOM 4044 C CA . THR A 1 556 ? 66.385 96.460 208.059 1.00 12.50 556 THR A CA 1
ATOM 4045 C C . THR A 1 556 ? 66.469 95.030 207.511 1.00 12.25 556 THR A C 1
ATOM 4046 O O . THR A 1 556 ? 66.786 94.097 208.250 1.00 12.18 556 THR A O 1
ATOM 4050 N N . SER A 1 557 ? 66.217 94.879 206.203 1.00 11.96 557 SER A N 1
ATOM 4051 C CA . SER A 1 557 ? 66.386 93.614 205.491 1.00 11.85 557 SER A CA 1
ATOM 4052 C C . SER A 1 557 ? 67.589 93.716 204.542 1.00 11.86 557 SER A C 1
ATOM 4053 O O . SER A 1 557 ? 67.905 94.800 204.031 1.00 11.74 557 SER A O 1
ATOM 4056 N N . GLN A 1 558 ? 68.253 92.581 204.314 1.00 11.68 558 GLN A N 1
ATOM 4057 C CA . GLN A 1 558 ? 69.306 92.465 203.306 1.00 12.18 558 GLN A CA 1
ATOM 4058 C C . GLN A 1 558 ? 68.673 92.435 201.908 1.00 11.91 558 GLN A C 1
ATOM 4059 O O . GLN A 1 558 ? 67.446 92.399 201.762 1.00 11.39 558 GLN A O 1
ATOM 4065 N N . GLY A 1 559 ? 69.533 92.451 200.887 1.00 12.05 559 GLY A N 1
ATOM 4066 C CA . GLY A 1 559 ? 69.113 92.500 199.509 1.00 12.22 559 GLY A CA 1
ATOM 4067 C C . GLY A 1 559 ? 69.044 93.929 199.000 1.00 12.41 559 GLY A C 1
ATOM 4068 O O . GLY A 1 559 ? 69.417 94.874 199.702 1.00 12.64 559 GLY A O 1
ATOM 4069 N N . ILE A 1 560 ? 68.558 94.077 197.765 1.00 12.60 560 ILE A N 1
ATOM 4070 C CA . ILE A 1 560 ? 68.510 95.372 197.088 1.00 12.94 560 ILE A CA 1
ATOM 4071 C C . ILE A 1 560 ? 67.160 96.022 197.403 1.00 13.02 560 ILE A C 1
ATOM 4072 O O . ILE A 1 560 ? 66.135 95.593 196.868 1.00 13.69 560 ILE A O 1
ATOM 4077 N N . SER A 1 561 ? 67.180 97.046 198.267 1.00 12.55 561 SER A N 1
ATOM 4078 C CA . SER A 1 561 ? 65.976 97.745 198.697 1.00 12.76 561 SER A CA 1
ATOM 4079 C C . SER A 1 561 ? 65.352 98.527 197.531 1.00 12.40 561 SER A C 1
ATOM 4080 O O . SER A 1 561 ? 66.018 99.332 196.862 1.00 13.11 561 SER A O 1
ATOM 4083 N N . PHE A 1 562 ? 64.049 98.300 197.332 1.00 11.71 562 PHE A N 1
ATOM 4084 C CA . PHE A 1 562 ? 63.304 98.753 196.156 1.00 11.96 562 PHE A CA 1
ATOM 4085 C C . PHE A 1 562 ? 61.918 99.240 196.596 1.00 11.62 562 PHE A C 1
ATOM 4086 O O . PHE A 1 562 ? 61.269 98.601 197.439 1.00 11.38 562 PHE A O 1
ATOM 4094 N N . THR A 1 563 ? 61.477 100.367 196.024 1.00 11.78 563 THR A N 1
ATOM 4095 C CA . THR A 1 563 ? 60.138 100.916 196.257 1.00 12.12 563 THR A CA 1
ATOM 4096 C C . THR A 1 563 ? 59.544 101.441 194.947 1.00 11.83 563 THR A C 1
ATOM 4097 O O . THR A 1 563 ? 60.263 101.936 194.088 1.00 11.83 563 THR A O 1
ATOM 4101 N N . LEU A 1 564 ? 58.216 101.359 194.836 1.00 11.70 564 LEU A N 1
ATOM 4102 C CA . LEU A 1 564 ? 57.481 102.132 193.856 1.00 11.71 564 LEU A CA 1
ATOM 4103 C C . LEU A 1 564 ? 57.713 103.615 194.159 1.00 11.53 564 LEU A C 1
ATOM 4104 O O . LEU A 1 564 ? 57.695 104.023 195.315 1.00 11.50 564 LEU A O 1
ATOM 4109 N N . ALA A 1 565 ? 57.940 104.415 193.115 1.00 11.61 565 ALA A N 1
ATOM 4110 C CA . ALA A 1 565 ? 58.106 105.848 193.282 1.00 11.91 565 ALA A CA 1
ATOM 4111 C C . ALA A 1 565 ? 56.887 106.410 194.023 1.00 12.25 565 ALA A C 1
ATOM 4112 O O . ALA A 1 565 ? 55.757 106.259 193.573 1.00 12.80 565 ALA A O 1
ATOM 4114 N N . GLY A 1 566 ? 57.127 107.041 195.173 1.00 12.83 566 GLY A N 1
ATOM 4115 C CA . GLY A 1 566 ? 56.071 107.656 195.955 1.00 13.31 566 GLY A CA 1
ATOM 4116 C C . GLY A 1 566 ? 55.515 106.745 197.041 1.00 13.01 566 GLY A C 1
ATOM 4117 O O . GLY A 1 566 ? 54.604 107.155 197.755 1.00 14.07 566 GLY A O 1
ATOM 4118 N N . GLU A 1 567 ? 56.056 105.529 197.194 1.00 13.08 567 GLU A N 1
ATOM 4119 C CA . GLU A 1 567 ? 55.687 104.659 198.331 1.00 13.79 567 GLU A CA 1
ATOM 4120 C C . GLU A 1 567 ? 55.904 105.434 199.641 1.00 13.39 567 GLU A C 1
ATOM 4121 O O . GLU A 1 567 ? 55.129 105.286 200.588 1.00 12.96 567 GLU A O 1
ATOM 4127 N N . GLU A 1 568 ? 56.962 106.257 199.666 1.00 13.07 568 GLU A N 1
ATOM 4128 C CA . GLU A 1 568 ? 57.381 107.030 200.842 1.00 13.34 568 GLU A CA 1
ATOM 4129 C C . GLU A 1 568 ? 56.380 108.152 201.165 1.00 13.84 568 GLU A C 1
ATOM 4130 O O . GLU A 1 568 ? 56.429 108.718 202.285 1.00 13.89 568 GLU A O 1
ATOM 4136 N N . MET A 1 569 ? 55.488 108.477 200.215 1.00 13.86 569 MET A N 1
ATOM 4137 C CA . MET A 1 569 ? 54.452 109.506 200.404 1.00 14.76 569 MET A CA 1
ATOM 4138 C C . MET A 1 569 ? 53.041 108.910 200.220 1.00 14.29 569 MET A C 1
ATOM 4139 O O . MET A 1 569 ? 52.110 109.623 199.865 1.00 14.12 569 MET A O 1
ATOM 4144 N N . ALA A 1 570 ? 52.880 107.615 200.526 1.00 13.74 570 ALA A N 1
ATOM 4145 C CA . ALA A 1 570 ? 51.568 106.943 200.586 1.00 13.99 570 ALA A CA 1
ATOM 4146 C C . ALA A 1 570 ? 50.841 107.022 199.236 1.00 14.10 570 ALA A C 1
ATOM 4147 O O . ALA A 1 570 ? 49.626 107.252 199.177 1.00 13.66 570 ALA A O 1
ATOM 4149 N N . ARG A 1 571 ? 51.584 106.784 198.149 1.00 14.08 571 ARG A N 1
ATOM 4150 C CA . ARG A 1 571 ? 51.041 106.864 196.803 1.00 14.45 571 ARG A CA 1
ATOM 4151 C C . ARG A 1 571 ? 49.836 105.926 196.670 1.00 14.41 571 ARG A C 1
ATOM 4152 O O . ARG A 1 571 ? 49.873 104.780 197.128 1.00 14.66 571 ARG A O 1
ATOM 4160 N N . SER A 1 572 ? 48.787 106.440 196.016 1.00 14.52 572 SER A N 1
ATOM 4161 C CA . SER A 1 572 ? 47.572 105.717 195.709 1.00 14.96 572 SER A CA 1
ATOM 4162 C C . SER A 1 572 ? 47.321 105.764 194.196 1.00 14.96 572 SER A C 1
ATOM 4163 O O . SER A 1 572 ? 47.697 106.742 193.536 1.00 14.51 572 SER A O 1
ATOM 4166 N N . LYS A 1 573 ? 46.698 104.697 193.676 1.00 14.73 573 LYS A N 1
ATOM 4167 C CA . LYS A 1 573 ? 46.143 104.647 192.325 1.00 15.54 573 LYS A CA 1
ATOM 4168 C C . LYS A 1 573 ? 44.625 104.449 192.393 1.00 16.13 573 LYS A C 1
ATOM 4169 O O . LYS A 1 573 ? 44.041 103.815 191.509 1.00 16.31 573 LYS A O 1
ATOM 4175 N N . ASP A 1 574 ? 44.005 104.961 193.463 1.00 16.55 574 ASP A N 1
ATOM 4176 C CA . ASP A 1 574 ? 42.558 104.882 193.684 1.00 18.03 574 ASP A CA 1
ATOM 4177 C C . ASP A 1 574 ? 42.089 103.418 193.621 1.00 17.34 574 ASP A C 1
ATOM 4178 O O . ASP A 1 574 ? 40.984 103.131 193.159 1.00 17.52 574 ASP A O 1
ATOM 4183 N N . GLY A 1 575 ? 42.937 102.497 194.099 1.00 16.44 575 GLY A N 1
ATOM 4184 C CA . GLY A 1 575 ? 42.616 101.072 194.196 1.00 16.86 575 GLY A CA 1
ATOM 4185 C C . GLY A 1 575 ? 42.811 100.297 192.896 1.00 16.93 575 GLY A C 1
ATOM 4186 O O . GLY A 1 575 ? 42.475 99.115 192.837 1.00 16.51 575 GLY A O 1
ATOM 4187 N N . ASP A 1 576 ? 43.359 100.945 191.860 1.00 17.01 576 ASP A N 1
ATOM 4188 C CA . ASP A 1 576 ? 43.573 100.317 190.551 1.00 17.05 576 ASP A CA 1
ATOM 4189 C C . ASP A 1 576 ? 44.719 99.306 190.675 1.00 16.60 576 ASP A C 1
ATOM 4190 O O . ASP A 1 576 ? 45.835 99.681 191.054 1.00 17.08 576 ASP A O 1
ATOM 4195 N N . THR A 1 577 ? 44.439 98.032 190.360 1.00 16.41 577 THR A N 1
ATOM 4196 C CA . THR A 1 577 ? 45.406 96.940 190.584 1.00 16.14 577 THR A CA 1
ATOM 4197 C C . THR A 1 577 ? 46.078 96.501 189.272 1.00 15.51 577 THR A C 1
ATOM 4198 O O . THR A 1 577 ? 46.793 95.509 189.256 1.00 15.90 577 THR A O 1
ATOM 4202 N N . ASN A 1 578 ? 45.860 97.244 188.183 1.00 15.50 578 ASN A N 1
ATOM 4203 C CA . ASN A 1 578 ? 46.547 96.999 186.912 1.00 15.60 578 ASN A CA 1
ATOM 4204 C C . ASN A 1 578 ? 46.409 98.256 186.044 1.00 15.41 578 ASN A C 1
ATOM 4205 O O . ASN A 1 578 ? 45.622 98.277 185.099 1.00 15.71 578 ASN A O 1
ATOM 4210 N N . SER A 1 579 ? 47.199 99.288 186.368 1.00 14.68 579 SER A N 1
ATOM 4211 C CA . SER A 1 579 ? 46.937 100.665 185.925 1.00 14.83 579 SER A CA 1
ATOM 4212 C C . SER A 1 579 ? 47.602 100.986 184.575 1.00 15.19 579 SER A C 1
ATOM 4213 O O . SER A 1 579 ? 47.652 102.152 184.188 1.00 15.40 579 SER A O 1
ATOM 4216 N N . TYR A 1 580 ? 47.994 99.949 183.824 1.00 15.83 580 TYR A N 1
ATOM 4217 C CA . TYR A 1 580 ? 48.877 100.042 182.632 1.00 15.69 580 TYR A CA 1
ATOM 4218 C C . TYR A 1 580 ? 48.338 100.979 181.540 1.00 15.95 580 TYR A C 1
ATOM 4219 O O . TYR A 1 580 ? 49.136 101.556 180.806 1.00 14.93 580 TYR A O 1
ATOM 4228 N N . LYS A 1 581 ? 47.012 101.095 181.398 1.00 16.34 581 LYS A N 1
ATOM 4229 C CA . LYS A 1 581 ? 46.426 102.014 180.420 1.00 17.29 581 LYS A CA 1
ATOM 4230 C C . LYS A 1 581 ? 45.325 102.860 181.072 1.00 17.38 581 LYS A C 1
ATOM 4231 O O . LYS A 1 581 ? 44.473 103.405 180.380 1.00 17.46 581 LYS A O 1
ATOM 4237 N N . SER A 1 582 ? 45.363 102.990 182.402 1.00 17.15 582 SER A N 1
ATOM 4238 C CA . SER A 1 582 ? 44.394 103.806 183.119 1.00 17.34 582 SER A CA 1
ATOM 4239 C C . SER A 1 582 ? 44.744 105.289 182.932 1.00 17.76 582 SER A C 1
ATOM 4240 O O . SER A 1 582 ? 45.793 105.614 182.384 1.00 17.60 582 SER A O 1
ATOM 4243 N N . ALA A 1 583 ? 43.852 106.174 183.390 1.00 18.80 583 ALA A N 1
ATOM 4244 C CA . ALA A 1 583 ? 43.962 107.620 183.168 1.00 19.29 583 ALA A CA 1
ATOM 4245 C C . ALA A 1 583 ? 45.341 108.125 183.610 1.00 18.66 583 ALA A C 1
ATOM 4246 O O . ALA A 1 583 ? 45.893 107.672 184.613 1.00 17.55 583 ALA A O 1
ATOM 4248 N N . ALA A 1 584 ? 45.883 109.085 182.854 1.00 18.52 584 ALA A N 1
ATOM 4249 C CA . ALA A 1 584 ? 47.170 109.680 183.171 1.00 18.44 584 ALA A CA 1
ATOM 4250 C C . ALA A 1 584 ? 47.103 110.349 184.550 1.00 18.42 584 ALA A C 1
ATOM 4251 O O . ALA A 1 584 ? 48.072 110.316 185.303 1.00 17.11 584 ALA A O 1
ATOM 4253 N N . ASN A 1 585 ? 45.952 110.943 184.882 1.00 19.18 585 ASN A N 1
ATOM 4254 C CA . ASN A 1 585 ? 45.840 111.707 186.116 1.00 19.92 585 ASN A CA 1
ATOM 4255 C C . ASN A 1 585 ? 45.594 110.765 187.307 1.00 19.35 585 ASN A C 1
ATOM 4256 O O . ASN A 1 585 ? 45.815 111.170 188.437 1.00 19.15 585 ASN A O 1
ATOM 4261 N N . LEU A 1 586 ? 45.148 109.526 187.054 1.00 19.06 586 LEU A N 1
ATOM 4262 C CA . LEU A 1 586 ? 45.064 108.494 188.109 1.00 18.89 586 LEU A CA 1
ATOM 4263 C C . LEU A 1 586 ? 46.478 108.004 188.429 1.00 18.10 586 LEU A C 1
ATOM 4264 O O . LEU A 1 586 ? 46.837 107.818 189.598 1.00 18.95 586 LEU A O 1
ATOM 4269 N N . ASN A 1 587 ? 47.275 107.807 187.375 1.00 17.24 587 ASN A N 1
ATOM 4270 C CA . ASN A 1 587 ? 48.604 107.212 187.488 1.00 16.47 587 ASN A CA 1
ATOM 4271 C C . ASN A 1 587 ? 49.622 108.214 188.054 1.00 15.58 587 ASN A C 1
ATOM 4272 O O . ASN A 1 587 ? 50.558 107.815 188.725 1.00 15.29 587 ASN A O 1
ATOM 4277 N N . MET A 1 588 ? 49.461 109.504 187.752 1.00 15.71 588 MET A N 1
ATOM 4278 C CA . MET A 1 588 ? 50.507 110.484 188.020 1.00 16.00 588 MET A CA 1
ATOM 4279 C C . MET A 1 588 ? 50.782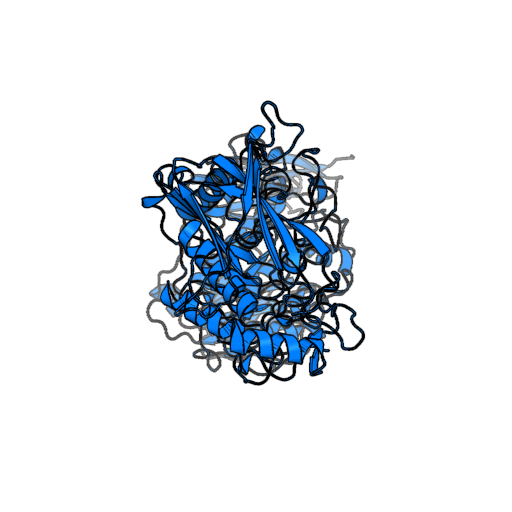 110.593 189.526 1.00 15.41 588 MET A C 1
ATOM 4280 O O . MET A 1 588 ? 49.883 110.432 190.366 1.00 14.67 588 MET A O 1
ATOM 4285 N N . ILE A 1 589 ? 52.043 110.886 189.852 1.00 15.12 589 ILE A N 1
ATOM 4286 C CA . ILE A 1 589 ? 52.423 111.175 191.220 1.00 14.83 589 ILE A CA 1
ATOM 4287 C C . ILE A 1 589 ? 51.714 112.467 191.641 1.00 15.41 589 ILE A C 1
ATOM 4288 O O . ILE A 1 589 ? 51.829 113.498 190.971 1.00 15.45 589 ILE A O 1
ATOM 4293 N N . LYS A 1 590 ? 50.947 112.365 192.733 1.00 15.70 590 LYS A N 1
ATOM 4294 C CA . LYS A 1 590 ? 50.271 113.487 193.366 1.00 16.65 590 LYS A CA 1
ATOM 4295 C C . LYS A 1 590 ? 51.280 114.208 194.268 1.00 16.22 590 LYS A C 1
ATOM 4296 O O . LYS A 1 590 ? 51.511 113.776 195.388 1.00 16.14 590 LYS A O 1
ATOM 4302 N N . TRP A 1 591 ? 51.870 115.304 193.774 1.00 15.88 591 TRP A N 1
ATOM 4303 C CA . TRP A 1 591 ? 52.996 115.967 194.462 1.00 15.93 591 TRP A CA 1
ATOM 4304 C C . TRP A 1 591 ? 52.557 116.654 195.763 1.00 15.62 591 TRP A C 1
ATOM 4305 O O . TRP A 1 591 ? 53.406 116.904 196.624 1.00 15.25 591 TRP A O 1
ATOM 4316 N N . GLN A 1 592 ? 51.253 116.910 195.926 1.00 15.74 592 GLN A N 1
ATOM 4317 C CA . GLN A 1 592 ? 50.683 117.409 197.202 1.00 15.95 592 GLN A CA 1
ATOM 4318 C C . GLN A 1 592 ? 51.027 116.442 198.351 1.00 15.54 592 GLN A C 1
ATOM 4319 O O . GLN A 1 592 ? 51.098 116.855 199.513 1.00 15.53 592 GLN A O 1
ATOM 4325 N N . ASN A 1 593 ? 51.264 115.163 198.030 1.00 15.24 593 ASN A N 1
ATOM 4326 C CA . ASN A 1 593 ? 51.529 114.132 199.035 1.00 15.40 593 ASN A CA 1
ATOM 4327 C C . ASN A 1 593 ? 52.865 114.353 199.759 1.00 15.64 593 ASN A C 1
ATOM 4328 O O . ASN A 1 593 ? 53.041 113.799 200.851 1.00 16.13 593 ASN A O 1
ATOM 4333 N N . VAL A 1 594 ? 53.788 115.141 199.182 1.00 15.63 594 VAL A N 1
ATOM 4334 C CA . VAL A 1 594 ? 55.056 115.462 199.865 1.00 15.78 594 VAL A CA 1
ATOM 4335 C C . VAL A 1 594 ? 54.771 116.372 201.068 1.00 16.08 594 VAL A C 1
ATOM 4336 O O . VAL A 1 594 ? 55.616 116.489 201.949 1.00 16.16 594 VAL A O 1
ATOM 4340 N N . VAL A 1 595 ? 53.592 117.008 201.088 1.00 16.30 595 VAL A N 1
ATOM 4341 C CA . VAL A 1 595 ? 53.116 117.789 202.230 1.00 16.75 595 VAL A CA 1
ATOM 4342 C C . VAL A 1 595 ? 52.162 116.929 203.078 1.00 16.43 595 VAL A C 1
ATOM 4343 O O . VAL A 1 595 ? 52.354 116.799 204.293 1.00 16.99 595 VAL A O 1
ATOM 4347 N N . ASP A 1 596 ? 51.157 116.318 202.437 1.00 15.86 596 ASP A N 1
ATOM 4348 C CA . ASP A 1 596 ? 50.112 115.559 203.140 1.00 16.24 596 ASP A CA 1
ATOM 4349 C C . ASP A 1 596 ? 50.705 114.367 203.906 1.00 15.32 596 ASP A C 1
ATOM 4350 O O . ASP A 1 596 ? 50.097 113.924 204.876 1.00 15.16 596 ASP A O 1
ATOM 4355 N N . TYR A 1 597 ? 51.857 113.847 203.449 1.00 14.64 597 TYR A N 1
ATOM 4356 C CA . TYR A 1 597 ? 52.551 112.729 204.101 1.00 14.07 597 TYR A CA 1
ATOM 4357 C C . TYR A 1 597 ? 54.037 113.049 204.322 1.00 13.93 597 TYR A C 1
ATOM 4358 O O . TYR A 1 597 ? 54.867 112.150 204.286 1.00 14.17 597 TYR A O 1
ATOM 4367 N N . ALA A 1 598 ? 54.363 114.313 204.620 1.00 14.19 598 ALA A N 1
ATOM 4368 C CA . ALA A 1 598 ? 55.753 114.746 204.813 1.00 14.47 598 ALA A CA 1
ATOM 4369 C C . ALA A 1 598 ? 56.417 113.928 205.930 1.00 14.05 598 ALA A C 1
ATOM 4370 O O . ALA A 1 598 ? 57.601 113.611 205.840 1.00 14.20 598 ALA A O 1
ATOM 4372 N N . ASP A 1 599 ? 55.646 113.585 206.970 1.00 14.06 599 ASP A N 1
ATOM 4373 C CA . ASP A 1 599 ? 56.148 112.791 208.093 1.00 14.22 599 ASP A CA 1
ATOM 4374 C C . ASP A 1 599 ? 56.581 111.404 207.603 1.00 13.70 599 ASP A C 1
ATOM 4375 O O . ASP A 1 599 ? 57.596 110.886 208.056 1.00 13.84 599 ASP A O 1
ATOM 4380 N N . VAL A 1 600 ? 55.808 110.804 206.687 1.00 13.42 600 VAL A N 1
ATOM 4381 C CA . VAL A 1 600 ? 56.106 109.451 206.189 1.00 12.89 600 VAL A CA 1
ATOM 4382 C C . VAL A 1 600 ? 57.358 109.499 205.302 1.00 12.42 600 VAL A C 1
ATOM 4383 O O . VAL A 1 600 ? 58.224 108.620 205.402 1.00 11.59 600 VAL A O 1
ATOM 4387 N N . VAL A 1 601 ? 57.460 110.539 204.464 1.00 12.20 601 VAL A N 1
ATOM 4388 C CA . VAL A 1 601 ? 58.648 110.761 203.631 1.00 12.35 601 VAL A CA 1
ATOM 4389 C C . VAL A 1 601 ? 59.881 110.801 204.545 1.00 12.69 601 VAL A C 1
ATOM 4390 O O . VAL A 1 601 ? 60.884 110.148 204.267 1.00 12.24 601 VAL A O 1
ATOM 4394 N N . SER A 1 602 ? 59.763 111.551 205.650 1.00 13.08 602 SER A N 1
ATOM 4395 C CA . SER A 1 602 ? 60.816 111.730 206.651 1.00 13.37 602 SER A CA 1
ATOM 4396 C C . SER A 1 602 ? 61.221 110.390 207.286 1.00 13.34 602 SER A C 1
ATOM 4397 O O . SER A 1 602 ? 62.400 110.165 207.565 1.00 13.44 602 SER A O 1
ATOM 4400 N N . TYR A 1 603 ? 60.236 109.524 207.544 1.00 13.08 603 TYR A N 1
ATOM 4401 C CA . TYR A 1 603 ? 60.487 108.213 208.124 1.00 13.03 603 TYR A CA 1
ATOM 4402 C C . TYR A 1 603 ? 61.328 107.359 207.168 1.00 13.39 603 TYR A C 1
ATOM 4403 O O . TYR A 1 603 ? 62.326 106.757 207.578 1.00 13.65 603 TYR A O 1
ATOM 4412 N N . TYR A 1 604 ? 60.902 107.297 205.902 1.00 13.22 604 TYR A N 1
ATOM 4413 C CA . TYR A 1 604 ? 61.632 106.562 204.866 1.00 13.21 604 TYR A CA 1
ATOM 4414 C C . TYR A 1 604 ? 63.057 107.111 204.757 1.00 13.50 604 TYR A C 1
ATOM 4415 O O . TYR A 1 604 ? 64.014 106.350 204.753 1.00 14.24 604 TYR A O 1
ATOM 4424 N N . LYS A 1 605 ? 63.168 108.442 204.698 1.00 14.22 605 LYS A N 1
ATOM 4425 C CA . LYS A 1 605 ? 64.442 109.145 204.553 1.00 15.27 605 LYS A CA 1
ATOM 4426 C C . LYS A 1 605 ? 65.407 108.677 205.653 1.00 15.16 605 LYS A C 1
ATOM 4427 O O . LYS A 1 605 ? 66.567 108.354 205.383 1.00 13.66 605 LYS A O 1
ATOM 4433 N N . GLY A 1 606 ? 64.895 108.610 206.889 1.00 14.90 606 GLY A N 1
ATOM 4434 C CA . GLY A 1 606 ? 65.655 108.156 208.058 1.00 14.61 606 GLY A CA 1
ATOM 4435 C C . GLY A 1 606 ? 66.047 106.688 207.983 1.00 13.95 606 GLY A C 1
ATOM 4436 O O . GLY A 1 606 ? 67.184 106.338 208.284 1.00 14.36 606 GLY A O 1
ATOM 4437 N N . MET A 1 607 ? 65.109 105.820 207.587 1.00 13.47 607 MET A N 1
ATOM 4438 C CA . MET A 1 607 ? 65.367 104.371 207.514 1.00 13.27 607 MET A CA 1
ATOM 4439 C C . MET A 1 607 ? 66.465 104.075 206.479 1.00 13.00 607 MET A C 1
ATOM 4440 O O . MET A 1 607 ? 67.293 103.196 206.696 1.00 12.11 607 MET A O 1
ATOM 4445 N N . MET A 1 608 ? 66.451 104.816 205.362 1.00 12.80 608 MET A N 1
ATOM 4446 C CA . MET A 1 608 ? 67.457 104.699 204.302 1.00 12.96 608 MET A CA 1
ATOM 4447 C C . MET A 1 608 ? 68.854 104.979 204.877 1.00 13.37 608 MET A C 1
ATOM 4448 O O . MET A 1 608 ? 69.819 104.273 204.558 1.00 13.21 608 MET A O 1
ATOM 4453 N N . GLN A 1 609 ? 68.948 106.005 205.731 1.00 13.90 609 GLN A N 1
ATOM 4454 C CA . GLN A 1 609 ? 70.200 106.365 206.393 1.00 14.75 609 GLN A CA 1
ATOM 4455 C C . GLN A 1 609 ? 70.691 105.192 207.253 1.00 14.19 609 GLN A C 1
ATOM 4456 O O . GLN A 1 609 ? 71.884 104.880 207.254 1.00 14.52 609 GLN A O 1
ATOM 4462 N N . ILE A 1 610 ? 69.774 104.544 207.979 1.00 13.12 610 ILE A N 1
ATOM 4463 C CA . ILE A 1 610 ? 70.147 103.452 208.876 1.00 13.28 610 ILE A CA 1
ATOM 4464 C C . ILE A 1 610 ? 70.796 102.326 208.065 1.00 13.38 610 ILE A C 1
ATOM 4465 O O . ILE A 1 610 ? 71.867 101.848 208.436 1.00 13.90 610 ILE A O 1
ATOM 4470 N N . LYS A 1 611 ? 70.148 101.909 206.971 1.00 13.21 611 LYS A N 1
ATOM 4471 C CA . LYS A 1 611 ? 70.655 100.794 206.170 1.00 13.10 611 LYS A CA 1
ATOM 4472 C C . LYS A 1 611 ? 72.055 101.124 205.631 1.00 13.61 611 LYS A C 1
ATOM 4473 O O . LYS A 1 611 ? 72.961 100.294 205.701 1.00 14.47 611 LYS A O 1
ATOM 4479 N N . SER A 1 612 ? 72.237 102.345 205.116 1.00 14.15 612 SER A N 1
ATOM 4480 C CA . SER A 1 612 ? 73.501 102.733 204.495 1.00 15.32 612 SER A CA 1
ATOM 4481 C C . SER A 1 612 ? 74.623 102.921 205.531 1.00 15.47 612 SER A C 1
ATOM 4482 O O . SER A 1 612 ? 75.781 103.010 205.145 1.00 16.65 612 SER A O 1
ATOM 4485 N N . ALA A 1 613 ? 74.293 102.961 206.830 1.00 14.81 613 ALA A N 1
ATOM 4486 C CA . ALA A 1 613 ? 75.287 103.180 207.895 1.00 15.37 613 ALA A CA 1
ATOM 4487 C C . ALA A 1 613 ? 75.826 101.859 208.466 1.00 14.93 613 ALA A C 1
ATOM 4488 O O . ALA A 1 613 ? 76.903 101.862 209.082 1.00 14.75 613 ALA A O 1
ATOM 4490 N N . PHE A 1 614 ? 75.082 100.757 208.273 1.00 14.47 614 PHE A N 1
ATOM 4491 C CA . PHE A 1 614 ? 75.326 99.483 208.958 1.00 14.51 614 PHE A CA 1
ATOM 4492 C C . PHE A 1 614 ? 75.610 98.379 207.930 1.00 14.50 614 PHE A C 1
ATOM 4493 O O . PHE A 1 614 ? 74.692 97.862 207.301 1.00 14.59 614 PHE A O 1
ATOM 4501 N N . SER A 1 615 ? 76.886 97.989 207.827 1.00 15.14 615 SER A N 1
ATOM 4502 C CA . SER A 1 615 ? 77.409 97.162 206.736 1.00 15.59 615 SER A CA 1
ATOM 4503 C C . SER A 1 615 ? 76.672 95.833 206.582 1.00 15.02 615 SER A C 1
ATOM 4504 O O . SER A 1 615 ? 76.432 95.424 205.454 1.00 15.20 615 SER A O 1
ATOM 4507 N N . PRO A 1 616 ? 76.329 95.078 207.655 1.00 15.11 616 PRO A N 1
ATOM 4508 C CA . PRO A 1 616 ? 75.653 93.788 207.486 1.00 14.63 616 PRO A CA 1
ATOM 4509 C C . PRO A 1 616 ? 74.403 93.861 206.589 1.00 13.96 616 PRO A C 1
ATOM 4510 O O . PRO A 1 616 ? 74.131 92.921 205.839 1.00 14.01 616 PRO A O 1
ATOM 4514 N N . LEU A 1 617 ? 73.670 94.982 206.650 1.00 13.67 617 LEU A N 1
ATOM 4515 C CA . LEU A 1 617 ? 72.414 95.141 205.898 1.00 13.65 617 LEU A CA 1
ATOM 4516 C C . LEU A 1 617 ? 72.673 95.279 204.393 1.00 13.75 617 LEU A C 1
ATOM 4517 O O . LEU A 1 617 ? 71.785 94.972 203.603 1.00 13.48 617 LEU A O 1
ATOM 4522 N N . THR A 1 618 ? 73.861 95.766 204.006 1.00 14.27 618 THR A N 1
ATOM 4523 C CA . THR A 1 618 ? 74.177 96.022 202.595 1.00 14.24 618 THR A CA 1
ATOM 4524 C C . THR A 1 618 ? 75.240 95.043 202.082 1.00 14.36 618 THR A C 1
ATOM 4525 O O . THR A 1 618 ? 75.863 95.303 201.053 1.00 14.66 618 THR A O 1
ATOM 4529 N N . ALA A 1 619 ? 75.424 93.917 202.782 1.00 14.73 619 ALA A N 1
ATOM 4530 C CA . ALA A 1 619 ? 76.358 92.876 202.361 1.00 14.83 619 ALA A CA 1
ATOM 4531 C C . ALA A 1 619 ? 75.874 92.246 201.050 1.00 14.24 619 ALA A C 1
ATOM 4532 O O . ALA A 1 619 ? 74.679 92.004 200.881 1.00 13.00 619 ALA A O 1
ATOM 4534 N N . MET A 1 620 ? 76.824 91.970 200.147 1.00 14.40 620 MET A N 1
ATOM 4535 C CA . MET A 1 620 ? 76.557 91.278 198.876 1.00 14.08 620 MET A CA 1
ATOM 4536 C C . MET A 1 620 ? 76.509 89.763 199.101 1.00 14.22 620 MET A C 1
ATOM 4537 O O . MET A 1 620 ? 75.743 89.061 198.442 1.00 13.75 620 MET A O 1
ATOM 4542 N N . ASP A 1 621 ? 77.333 89.267 200.032 1.00 14.86 621 ASP A N 1
ATOM 4543 C CA . ASP A 1 621 ? 77.552 87.831 200.201 1.00 15.51 621 ASP A CA 1
ATOM 4544 C C . ASP A 1 621 ? 76.917 87.367 201.520 1.00 15.33 621 ASP A C 1
ATOM 4545 O O . ASP A 1 621 ? 76.182 88.122 202.160 1.00 14.10 621 ASP A O 1
ATOM 4550 N N . ASN A 1 622 ? 77.220 86.121 201.910 1.00 15.97 622 ASN A N 1
ATOM 4551 C CA . ASN A 1 622 ? 76.553 85.416 203.004 1.00 16.54 622 ASN A CA 1
ATOM 4552 C C . ASN A 1 622 ? 77.361 85.520 204.308 1.00 17.06 622 ASN A C 1
ATOM 4553 O O . ASN A 1 622 ? 77.037 84.820 205.269 1.00 17.66 622 ASN A O 1
ATOM 4558 N N . SER A 1 623 ? 78.349 86.432 204.342 1.00 17.28 623 SER A N 1
ATOM 4559 C CA . SER A 1 623 ? 79.275 86.667 205.471 1.00 18.16 623 SER A CA 1
ATOM 4560 C C . SER A 1 623 ? 78.546 86.809 206.812 1.00 17.72 623 SER A C 1
ATOM 4561 O O . SER A 1 623 ? 79.115 86.455 207.845 1.00 18.57 623 SER A O 1
ATOM 4564 N N . TYR A 1 624 ? 77.337 87.385 206.799 1.00 16.11 624 TYR A N 1
ATOM 4565 C CA . TYR A 1 624 ? 76.659 87.840 208.023 1.00 16.03 624 TYR A CA 1
ATOM 4566 C C . TYR A 1 624 ? 75.497 86.913 208.403 1.00 15.91 624 TYR A C 1
ATOM 4567 O O . TYR A 1 624 ? 74.862 87.133 209.422 1.00 15.45 624 TYR A O 1
ATOM 4576 N N . ALA A 1 625 ? 75.257 85.863 207.611 1.00 15.99 625 ALA A N 1
ATOM 4577 C CA . ALA A 1 625 ? 74.120 84.977 207.804 1.00 16.03 625 ALA A CA 1
ATOM 4578 C C . ALA A 1 625 ? 74.151 84.372 209.217 1.00 16.71 625 ALA A C 1
ATOM 4579 O O . ALA A 1 625 ? 73.133 84.355 209.895 1.00 16.22 625 ALA A O 1
ATOM 4581 N N . ASP A 1 626 ? 75.330 83.920 209.666 1.00 17.77 626 ASP A N 1
ATOM 4582 C CA . ASP A 1 626 ? 75.455 83.246 210.964 1.00 18.68 626 ASP A CA 1
ATOM 4583 C C . ASP A 1 626 ? 75.685 84.267 212.094 1.00 18.41 626 ASP A C 1
ATOM 4584 O O . ASP A 1 626 ? 75.981 83.866 213.219 1.00 19.41 626 ASP A O 1
ATOM 4589 N N . LYS A 1 627 ? 75.529 85.569 211.804 1.00 17.27 627 LYS A N 1
ATOM 4590 C CA . LYS A 1 627 ? 75.687 86.649 212.796 1.00 17.59 627 LYS A CA 1
ATOM 4591 C C . LYS A 1 627 ? 74.320 87.169 213.266 1.00 16.63 627 LYS A C 1
ATOM 4592 O O . LYS A 1 627 ? 74.253 88.135 214.035 1.00 16.27 627 LYS A O 1
ATOM 4598 N N . TYR A 1 628 ? 73.236 86.535 212.799 1.00 15.82 628 TYR A N 1
ATOM 4599 C CA . TYR A 1 628 ? 71.877 86.864 213.216 1.00 15.54 628 TYR A CA 1
ATOM 4600 C C . TYR A 1 628 ? 71.456 85.931 214.355 1.00 16.09 628 TYR A C 1
ATOM 4601 O O . TYR A 1 628 ? 71.689 84.724 214.284 1.00 16.78 628 TYR A O 1
ATOM 4610 N N . THR A 1 629 ? 70.822 86.507 215.383 1.00 16.20 629 THR A N 1
ATOM 4611 C CA . THR A 1 629 ? 70.180 85.755 216.451 1.00 16.53 629 THR A CA 1
ATOM 4612 C C . THR A 1 629 ? 68.712 86.179 216.543 1.00 16.23 629 THR A C 1
ATOM 4613 O O . THR A 1 629 ? 68.410 87.258 217.056 1.00 16.21 629 THR A O 1
ATOM 4617 N N . PHE A 1 630 ? 67.828 85.321 216.024 1.00 16.19 630 PHE A N 1
ATOM 4618 C CA . PHE A 1 630 ? 66.382 85.514 216.076 1.00 16.46 630 PHE A CA 1
ATOM 4619 C C . PHE A 1 630 ? 65.862 85.044 217.439 1.00 16.76 630 PHE A C 1
ATOM 4620 O O . PHE A 1 630 ? 66.208 83.952 217.904 1.00 17.09 630 PHE A O 1
ATOM 4628 N N . THR A 1 631 ? 65.037 85.884 218.069 1.00 16.87 631 THR A N 1
ATOM 4629 C CA . THR A 1 631 ? 64.464 85.607 219.373 1.00 17.86 631 THR A CA 1
ATOM 4630 C C . THR A 1 631 ? 63.546 84.384 219.292 1.00 18.12 631 THR A C 1
ATOM 4631 O O . THR A 1 631 ? 63.625 83.498 220.131 1.00 19.19 631 THR A O 1
ATOM 4635 N N . LYS A 1 632 ? 62.658 84.377 218.292 1.00 18.09 632 LYS A N 1
ATOM 4636 C CA . LYS A 1 632 ? 61.808 83.227 217.990 1.00 19.29 632 LYS A CA 1
ATOM 4637 C C . LYS A 1 632 ? 62.347 82.524 216.740 1.00 18.78 632 LYS A C 1
ATOM 4638 O O . LYS A 1 632 ? 63.171 83.073 216.020 1.00 18.72 632 LYS A O 1
ATOM 4644 N N . LYS A 1 633 ? 61.869 81.304 216.490 1.00 19.56 633 LYS A N 1
ATOM 4645 C CA . LYS A 1 633 ? 62.203 80.597 215.269 1.00 19.84 633 LYS A CA 1
ATOM 4646 C C . LYS A 1 633 ? 61.828 81.485 214.077 1.00 18.28 633 LYS A C 1
ATOM 4647 O O . LYS A 1 633 ? 60.827 82.220 214.120 1.00 17.23 633 LYS A O 1
ATOM 4653 N N . VAL A 1 634 ? 62.637 81.411 213.015 1.00 17.90 634 VAL A N 1
ATOM 4654 C CA . VAL A 1 634 ? 62.421 82.208 211.808 1.00 18.10 634 VAL A CA 1
ATOM 4655 C C . VAL A 1 634 ? 61.018 81.905 211.246 1.00 17.97 634 VAL A C 1
ATOM 4656 O O . VAL A 1 634 ? 60.367 82.786 210.698 1.00 18.37 634 VAL A O 1
ATOM 4660 N N . SER A 1 635 ? 60.551 80.664 211.430 1.00 18.70 635 SER A N 1
ATOM 4661 C CA . SER A 1 635 ? 59.258 80.173 210.920 1.00 19.96 635 SER A CA 1
ATOM 4662 C C . SER A 1 635 ? 58.066 80.563 211.810 1.00 19.97 635 SER A C 1
ATOM 4663 O O . SER A 1 635 ? 56.919 80.263 211.449 1.00 19.74 635 SER A O 1
ATOM 4666 N N . ALA A 1 636 ? 58.324 81.211 212.955 1.00 19.65 636 ALA A N 1
ATOM 4667 C CA . ALA A 1 636 ? 57.323 81.372 214.018 1.00 20.18 636 ALA A CA 1
ATOM 4668 C C . ALA A 1 636 ? 56.102 82.144 213.507 1.00 19.90 636 ALA A C 1
ATOM 4669 O O . ALA A 1 636 ? 56.222 83.125 212.759 1.00 19.94 636 ALA A O 1
ATOM 4671 N N . SER A 1 637 ? 54.925 81.664 213.916 1.00 20.35 637 SER A N 1
ATOM 4672 C CA . SER A 1 637 ? 53.701 82.431 213.893 1.00 21.05 637 SER A CA 1
ATOM 4673 C C . SER A 1 637 ? 53.692 83.350 215.123 1.00 20.49 637 SER A C 1
ATOM 4674 O O . SER A 1 637 ? 53.550 82.876 216.252 1.00 21.25 637 SER A O 1
ATOM 4677 N N . THR A 1 638 ? 53.861 84.656 214.898 1.00 18.61 638 THR A N 1
ATOM 4678 C CA . THR A 1 638 ? 54.101 85.601 215.983 1.00 17.99 638 THR A CA 1
ATOM 4679 C C . THR A 1 638 ? 53.630 87.007 215.600 1.00 17.47 638 THR A C 1
ATOM 4680 O O . THR A 1 638 ? 53.613 87.369 214.425 1.00 17.65 638 THR A O 1
ATOM 4684 N N . ASN A 1 639 ? 53.288 87.801 216.622 1.00 17.10 639 ASN A N 1
ATOM 4685 C CA . ASN A 1 639 ? 52.995 89.225 216.472 1.00 16.95 639 ASN A CA 1
ATOM 4686 C C . ASN A 1 639 ? 54.276 90.065 216.620 1.00 16.19 639 ASN A C 1
ATOM 4687 O O . ASN A 1 639 ? 54.277 91.239 216.270 1.00 15.17 639 ASN A O 1
ATOM 4692 N N . GLN A 1 640 ? 55.341 89.478 217.185 1.00 16.29 640 GLN A N 1
ATOM 4693 C CA . GLN A 1 640 ? 56.614 90.183 217.396 1.00 16.07 640 GLN A CA 1
ATOM 4694 C C . GLN A 1 640 ? 57.764 89.352 216.820 1.00 15.85 640 GLN A C 1
ATOM 4695 O O . GLN A 1 640 ? 58.069 88.262 217.300 1.00 16.90 640 GLN A O 1
ATOM 4701 N N . ILE A 1 641 ? 58.379 89.896 215.767 1.00 15.17 641 ILE A N 1
ATOM 4702 C CA . ILE A 1 641 ? 59.625 89.401 215.197 1.00 14.93 641 ILE A CA 1
ATOM 4703 C C . ILE A 1 641 ? 60.759 90.237 215.787 1.00 14.85 641 ILE A C 1
ATOM 4704 O O . ILE A 1 641 ? 60.693 91.465 215.705 1.00 14.69 641 ILE A O 1
ATOM 4709 N N . SER A 1 642 ? 61.795 89.578 216.325 1.00 14.83 642 SER A N 1
ATOM 4710 C CA . SER A 1 642 ? 62.993 90.299 216.774 1.00 14.76 642 SER A CA 1
ATOM 4711 C C . SER A 1 642 ? 64.259 89.491 216.474 1.00 14.60 642 SER A C 1
ATOM 4712 O O . SER A 1 642 ? 64.246 88.262 216.447 1.00 14.41 642 SER A O 1
ATOM 4715 N N . PHE A 1 643 ? 65.351 90.221 216.231 1.00 14.29 643 PHE A N 1
ATOM 4716 C CA . PHE A 1 643 ? 66.644 89.638 215.954 1.00 14.43 643 PHE A CA 1
ATOM 4717 C C . PHE A 1 643 ? 67.735 90.671 216.239 1.00 14.51 643 PHE A C 1
ATOM 4718 O O . PHE A 1 643 ? 67.477 91.881 216.216 1.00 14.48 643 PHE A O 1
ATOM 4726 N N . THR A 1 644 ? 68.942 90.167 216.509 1.00 14.50 644 THR A N 1
ATOM 4727 C CA . THR A 1 644 ? 70.141 90.984 216.601 1.00 15.06 644 THR A CA 1
ATOM 4728 C C . THR A 1 644 ? 71.081 90.587 215.459 1.00 14.82 644 THR A C 1
ATOM 4729 O O . THR A 1 644 ? 71.005 89.471 214.952 1.00 14.19 644 THR A O 1
ATOM 4733 N N . ILE A 1 645 ? 71.944 91.531 215.070 1.00 14.95 645 ILE A N 1
ATOM 4734 C CA . ILE A 1 645 ? 72.962 91.333 214.054 1.00 15.01 645 ILE A CA 1
ATOM 4735 C C . ILE A 1 645 ? 74.308 91.781 214.621 1.00 15.48 645 ILE A C 1
ATOM 4736 O O . ILE A 1 645 ? 74.454 92.947 214.992 1.00 15.07 645 ILE A O 1
ATOM 4741 N N . GLN A 1 646 ? 75.279 90.860 214.623 1.00 16.27 646 GLN A N 1
ATOM 4742 C CA . GLN A 1 646 ? 76.669 91.123 215.025 1.00 17.40 646 GLN A CA 1
ATOM 4743 C C . GLN A 1 646 ? 77.454 91.638 213.808 1.00 17.20 646 GLN A C 1
ATOM 4744 O O . GLN A 1 646 ? 77.543 90.956 212.774 1.00 17.07 646 GLN A O 1
ATOM 4750 N N . ASN A 1 647 ? 78.016 92.846 213.947 1.00 16.99 647 ASN A N 1
ATOM 4751 C CA . ASN A 1 647 ? 78.843 93.499 212.927 1.00 17.06 647 ASN A CA 1
ATOM 4752 C C . ASN A 1 647 ? 80.320 93.197 213.206 1.00 18.07 647 ASN A C 1
ATOM 4753 O O . ASN A 1 647 ? 80.675 92.751 214.299 1.00 18.52 647 ASN A O 1
ATOM 4758 N N . ASP A 1 648 ? 81.167 93.427 212.194 1.00 18.73 648 ASP A N 1
ATOM 4759 C CA . ASP A 1 648 ? 82.612 93.216 212.282 1.00 19.70 648 ASP A CA 1
ATOM 4760 C C . ASP A 1 648 ? 83.379 94.363 211.606 1.00 19.90 648 ASP A C 1
ATOM 4761 O O . ASP A 1 648 ? 84.589 94.262 211.414 1.00 20.82 648 ASP A O 1
ATOM 4766 N N . VAL A 1 649 ? 82.679 95.441 211.234 1.00 18.90 649 VAL A N 1
ATOM 4767 C CA . VAL A 1 649 ? 83.302 96.568 210.561 1.00 18.95 649 VAL A CA 1
ATOM 4768 C C . VAL A 1 649 ? 83.679 97.613 211.617 1.00 18.89 649 VAL A C 1
ATOM 4769 O O . VAL A 1 649 ? 82.826 98.145 212.319 1.00 18.50 649 VAL A O 1
ATOM 4773 N N . GLU A 1 650 ? 84.978 97.895 211.703 1.00 19.48 650 GLU A N 1
ATOM 4774 C CA . GLU A 1 650 ? 85.517 98.882 212.607 1.00 20.41 650 GLU A CA 1
ATOM 4775 C C . GLU A 1 650 ? 85.047 100.276 212.169 1.00 20.02 650 GLU A C 1
ATOM 4776 O O . GLU A 1 650 ? 85.052 100.595 210.973 1.00 19.66 650 GLU A O 1
ATOM 4782 N N . GLY A 1 651 ? 84.634 101.084 213.152 1.00 19.76 651 GLY A N 1
ATOM 4783 C CA . GLY A 1 651 ? 84.099 102.423 212.929 1.00 19.66 651 GLY A CA 1
ATOM 4784 C C . GLY A 1 651 ? 82.588 102.432 212.739 1.00 18.96 651 GLY A C 1
ATOM 4785 O O . GLY A 1 651 ? 82.003 103.493 212.535 1.00 19.14 651 GLY A O 1
ATOM 4786 N N . GLU A 1 652 ? 81.955 101.253 212.807 1.00 18.45 652 GLU A N 1
ATOM 4787 C CA . GLU A 1 652 ? 80.502 101.107 212.714 1.00 17.91 652 GLU A CA 1
ATOM 4788 C C . GLU A 1 652 ? 79.963 100.615 214.062 1.00 17.62 652 GLU A C 1
ATOM 4789 O O . GLU A 1 652 ? 80.722 100.213 214.939 1.00 18.26 652 GLU A O 1
ATOM 4795 N N . TRP A 1 653 ? 78.638 100.657 214.207 1.00 17.10 653 TRP A N 1
ATOM 4796 C CA . TRP A 1 653 ? 77.950 100.054 215.346 1.00 17.21 653 TRP A CA 1
ATOM 4797 C C . TRP A 1 653 ? 78.328 98.566 215.430 1.00 17.10 653 TRP A C 1
ATOM 4798 O O . TRP A 1 653 ? 78.481 97.907 214.403 1.00 16.44 653 TRP A O 1
ATOM 4809 N N . ASN A 1 654 ? 78.463 98.043 216.657 1.00 17.01 654 ASN A N 1
ATOM 4810 C CA . ASN A 1 654 ? 78.904 96.658 216.876 1.00 17.69 654 ASN A CA 1
ATOM 4811 C C . ASN A 1 654 ? 77.748 95.669 216.681 1.00 16.97 654 ASN A C 1
ATOM 4812 O O . ASN A 1 654 ? 77.945 94.572 216.151 1.00 16.32 654 ASN A O 1
ATOM 4817 N N . LYS A 1 655 ? 76.556 96.050 217.144 1.00 16.95 655 LYS A N 1
ATOM 4818 C CA . LYS A 1 655 ? 75.396 95.174 217.108 1.00 16.80 655 LYS A CA 1
ATOM 4819 C C . LYS A 1 655 ? 74.121 96.010 216.976 1.00 15.85 655 LYS A C 1
ATOM 4820 O O . LYS A 1 655 ? 74.002 97.081 217.592 1.00 16.07 655 LYS A O 1
ATOM 4826 N N . MET A 1 656 ? 73.184 95.500 216.170 1.00 15.10 656 MET A N 1
ATOM 4827 C CA . MET A 1 656 ? 71.879 96.106 215.975 1.00 15.05 656 MET A CA 1
ATOM 4828 C C . MET A 1 656 ? 70.811 95.134 216.491 1.00 14.94 656 MET A C 1
ATOM 4829 O O . MET A 1 656 ? 70.913 93.924 216.278 1.00 15.26 656 MET A O 1
ATOM 4834 N N . ALA A 1 657 ? 69.807 95.679 217.185 1.00 14.70 657 ALA A N 1
ATOM 4835 C CA . ALA A 1 657 ? 68.584 94.961 217.538 1.00 14.44 657 ALA A CA 1
ATOM 4836 C C . ALA A 1 657 ? 67.437 95.516 216.692 1.00 14.30 657 ALA A C 1
ATOM 4837 O O . ALA A 1 657 ? 67.293 96.734 216.592 1.00 14.52 657 ALA A O 1
ATOM 4839 N N . VAL A 1 658 ? 66.632 94.618 216.110 1.00 14.31 658 VAL A N 1
ATOM 4840 C CA . VAL A 1 658 ? 65.478 94.993 215.288 1.00 14.14 658 VAL A CA 1
ATOM 4841 C C . VAL A 1 658 ? 64.240 94.274 215.834 1.00 14.20 658 VAL A C 1
ATOM 4842 O O . VAL A 1 658 ? 64.281 93.064 216.063 1.00 14.56 658 VAL A O 1
ATOM 4846 N N . ILE A 1 659 ? 63.151 95.027 216.033 1.00 14.08 659 ILE A N 1
ATOM 4847 C CA . ILE A 1 659 ? 61.879 94.476 216.499 1.00 14.58 659 ILE A CA 1
ATOM 4848 C C . ILE A 1 659 ? 60.745 95.012 215.619 1.00 13.92 659 ILE A C 1
ATOM 4849 O O . ILE A 1 659 ? 60.637 96.229 215.430 1.00 14.16 659 ILE A O 1
ATOM 4854 N N . TYR A 1 660 ? 59.911 94.094 215.108 1.00 13.19 660 TYR A N 1
ATOM 4855 C CA . TYR A 1 660 ? 58.671 94.420 214.404 1.00 12.94 660 TYR A CA 1
ATOM 4856 C C . TYR A 1 660 ? 57.475 93.959 215.253 1.00 13.56 660 TYR A C 1
ATOM 4857 O O . TYR A 1 660 ? 57.366 92.775 215.568 1.00 14.70 660 TYR A O 1
ATOM 4866 N N . ASN A 1 661 ? 56.584 94.892 215.610 1.00 13.51 661 ASN A N 1
ATOM 4867 C CA . ASN A 1 661 ? 55.376 94.578 216.385 1.00 13.71 661 ASN A CA 1
ATOM 4868 C C . ASN A 1 661 ? 54.125 94.893 215.552 1.00 13.72 661 ASN A C 1
ATOM 4869 O O . ASN A 1 661 ? 53.839 96.059 215.299 1.00 14.03 661 ASN A O 1
ATOM 4874 N N . ASN A 1 662 ? 53.370 93.858 215.152 1.00 14.06 662 ASN A N 1
ATOM 4875 C CA . ASN A 1 662 ? 52.146 94.061 214.351 1.00 14.08 662 ASN A CA 1
ATOM 4876 C C . ASN A 1 662 ? 50.890 93.987 215.233 1.00 14.69 662 ASN A C 1
ATOM 4877 O O . ASN A 1 662 ? 49.775 94.035 214.710 1.00 15.16 662 ASN A O 1
ATOM 4882 N N . ALA A 1 663 ? 51.059 93.879 216.559 1.00 15.16 663 ALA A N 1
ATOM 4883 C CA . ALA A 1 663 ? 49.912 93.822 217.474 1.00 15.42 663 ALA A CA 1
ATOM 4884 C C . ALA A 1 663 ? 49.248 95.201 217.556 1.00 15.48 663 ALA A C 1
ATOM 4885 O O . ALA A 1 663 ? 49.868 96.219 217.255 1.00 15.95 663 ALA A O 1
ATOM 4887 N N . THR A 1 664 ? 47.979 95.209 217.983 1.00 16.31 664 THR A N 1
ATOM 4888 C CA . THR A 1 664 ? 47.201 96.427 218.178 1.00 16.79 664 THR A CA 1
ATOM 4889 C C . THR A 1 664 ? 47.462 97.016 219.571 1.00 17.54 664 THR A C 1
ATOM 4890 O O . THR A 1 664 ? 46.849 98.020 219.932 1.00 17.78 664 THR A O 1
ATOM 4894 N N . THR A 1 665 ? 48.356 96.381 220.344 1.00 18.01 665 THR A N 1
ATOM 4895 C CA . THR A 1 665 ? 48.795 96.878 221.651 1.00 19.01 665 THR A CA 1
ATOM 4896 C C . THR A 1 665 ? 50.327 96.908 221.694 1.00 18.62 665 THR A C 1
ATOM 4897 O O . THR A 1 665 ? 51.002 96.197 220.944 1.00 17.63 665 THR A O 1
ATOM 4901 N N . ALA A 1 666 ? 50.866 97.759 222.575 1.00 18.88 666 ALA A N 1
ATOM 4902 C CA . ALA A 1 666 ? 52.279 97.768 222.887 1.00 18.45 666 ALA A CA 1
ATOM 4903 C C . ALA A 1 666 ? 52.666 96.372 223.386 1.00 18.39 666 ALA A C 1
ATOM 4904 O O . ALA A 1 666 ? 51.869 95.726 224.059 1.00 18.87 666 ALA A O 1
ATOM 4906 N N . ALA A 1 667 ? 53.867 95.908 223.026 1.00 17.78 667 ALA A N 1
ATOM 4907 C CA . ALA A 1 667 ? 54.376 94.623 223.511 1.00 18.30 667 ALA A CA 1
ATOM 4908 C C . ALA A 1 667 ? 55.761 94.811 224.140 1.00 18.39 667 ALA A C 1
ATOM 4909 O O . ALA A 1 667 ? 56.568 95.593 223.655 1.00 18.12 667 ALA A O 1
ATOM 4911 N N . ASP A 1 668 ? 56.010 94.081 225.231 1.00 19.33 668 ASP A N 1
ATOM 4912 C CA . ASP A 1 668 ? 57.332 93.985 225.826 1.00 20.03 668 ASP A CA 1
ATOM 4913 C C . ASP A 1 668 ? 58.032 92.771 225.215 1.00 19.63 668 ASP A C 1
ATOM 4914 O O . ASP A 1 668 ? 57.574 91.637 225.356 1.00 22.39 668 ASP A O 1
ATOM 4919 N N . VAL A 1 669 ? 59.140 93.034 224.527 1.00 18.26 669 VAL A N 1
ATOM 4920 C CA . VAL A 1 669 ? 59.865 92.027 223.787 1.00 17.74 669 VAL A CA 1
ATOM 4921 C C . VAL A 1 669 ? 61.241 91.847 224.436 1.00 17.63 669 VAL A C 1
ATOM 4922 O O . VAL A 1 669 ? 62.007 92.792 224.534 1.00 17.57 669 VAL A O 1
ATOM 4926 N N . THR A 1 670 ? 61.529 90.621 224.879 1.00 18.10 670 THR A N 1
ATOM 4927 C CA . THR A 1 670 ? 62.817 90.285 225.456 1.00 18.59 670 THR A CA 1
ATOM 4928 C C . THR A 1 670 ? 63.652 89.524 224.418 1.00 18.32 670 THR A C 1
ATOM 4929 O O . THR A 1 670 ? 63.262 88.437 223.979 1.00 18.89 670 THR A O 1
ATOM 4933 N N . LEU A 1 671 ? 64.800 90.101 224.041 1.00 18.22 671 LEU A N 1
ATOM 4934 C CA . LEU A 1 671 ? 65.728 89.475 223.086 1.00 18.07 671 LEU A CA 1
ATOM 4935 C C . LEU A 1 671 ? 66.304 88.195 223.707 1.00 18.92 671 LEU A C 1
ATOM 4936 O O . LEU A 1 671 ? 66.589 88.157 224.911 1.00 19.17 671 LEU A O 1
ATOM 4941 N N . SER A 1 672 ? 66.508 87.167 222.873 1.00 19.11 672 SER A N 1
ATOM 4942 C CA . SER A 1 672 ? 67.180 85.952 223.307 1.00 20.14 672 SER A CA 1
ATOM 4943 C C . SER A 1 672 ? 68.686 86.221 223.433 1.00 20.16 672 SER A C 1
ATOM 4944 O O . SER A 1 672 ? 69.353 85.605 224.255 1.00 20.13 672 SER A O 1
ATOM 4947 N N . ASP A 1 673 ? 69.196 87.151 222.613 1.00 19.70 673 ASP A N 1
ATOM 4948 C CA . ASP A 1 673 ? 70.600 87.566 222.628 1.00 19.95 673 ASP A CA 1
ATOM 4949 C C . ASP A 1 673 ? 70.800 88.588 223.752 1.00 19.92 673 ASP A C 1
ATOM 4950 O O . ASP A 1 673 ? 70.354 89.736 223.637 1.00 19.75 673 ASP A O 1
ATOM 4955 N N . THR A 1 674 ? 71.493 88.168 224.819 1.00 20.62 674 THR A N 1
ATOM 4956 C CA . THR A 1 674 ? 71.682 88.998 226.014 1.00 20.97 674 THR A CA 1
ATOM 4957 C C . THR A 1 674 ? 73.117 89.544 226.083 1.00 20.94 674 THR A C 1
ATOM 4958 O O . THR A 1 674 ? 73.513 90.107 227.110 1.00 21.01 674 THR A O 1
ATOM 4962 N N . SER A 1 675 ? 73.873 89.418 224.985 1.00 20.67 675 SER A N 1
ATOM 4963 C CA . SER A 1 675 ? 75.297 89.798 224.944 1.00 21.12 675 SER A CA 1
ATOM 4964 C C . SER A 1 675 ? 75.478 91.321 225.074 1.00 21.23 675 SER A C 1
ATOM 4965 O O . SER A 1 675 ? 76.542 91.772 225.487 1.00 22.18 675 SER A O 1
ATOM 4968 N N . VAL A 1 676 ? 74.450 92.104 224.719 1.00 20.44 676 VAL A N 1
ATOM 4969 C CA . VAL A 1 676 ? 74.460 93.573 224.860 1.00 20.47 676 VAL A CA 1
ATOM 4970 C C . VAL A 1 676 ? 73.272 93.990 225.734 1.00 20.40 676 VAL A C 1
ATOM 4971 O O . VAL A 1 676 ? 72.145 93.567 225.477 1.00 19.55 676 VAL A O 1
ATOM 4975 N N . THR A 1 677 ? 73.534 94.812 226.762 1.00 21.28 677 THR A N 1
ATOM 4976 C CA . THR A 1 677 ? 72.476 95.265 227.674 1.00 21.99 677 THR A CA 1
ATOM 4977 C C . THR A 1 677 ? 72.491 96.792 227.850 1.00 21.66 677 THR A C 1
ATOM 4978 O O . THR A 1 677 ? 71.837 97.309 228.751 1.00 22.48 677 THR A O 1
ATOM 4982 N N . ASP A 1 678 ? 73.205 97.513 226.981 1.00 21.31 678 ASP A N 1
ATOM 4983 C CA . ASP A 1 678 ? 73.155 98.974 226.938 1.00 21.57 678 ASP A CA 1
ATOM 4984 C C . ASP A 1 678 ? 72.921 99.398 225.484 1.00 20.15 678 ASP A C 1
ATOM 4985 O O . ASP A 1 678 ? 73.805 99.215 224.650 1.00 20.13 678 ASP A O 1
ATOM 4990 N N . TRP A 1 679 ? 71.740 99.972 225.214 1.00 19.11 679 TRP A N 1
ATOM 4991 C CA . TRP A 1 679 ? 71.239 100.238 223.855 1.00 17.93 679 TRP A CA 1
ATOM 4992 C C . TRP A 1 679 ? 70.929 101.726 223.655 1.00 17.93 679 TRP A C 1
ATOM 4993 O O . TRP A 1 679 ? 70.538 102.428 224.591 1.00 18.34 679 TRP A O 1
ATOM 5004 N N . VAL A 1 680 ? 71.072 102.169 222.400 1.00 17.12 680 VAL A N 1
ATOM 5005 C CA . VAL A 1 680 ? 70.600 103.458 221.913 1.00 17.02 680 VAL A CA 1
ATOM 5006 C C . VAL A 1 680 ? 69.568 103.192 220.810 1.00 16.43 680 VAL A C 1
ATOM 5007 O O . VAL A 1 680 ? 69.873 102.513 219.831 1.00 16.34 680 VAL A O 1
ATOM 5011 N N . VAL A 1 681 ? 68.355 103.729 220.982 1.00 16.46 681 VAL A N 1
ATOM 5012 C CA . VAL A 1 681 ? 67.273 103.580 220.005 1.00 16.14 681 VAL A CA 1
ATOM 5013 C C . VAL A 1 681 ? 67.491 104.610 218.889 1.00 15.77 681 VAL A C 1
ATOM 5014 O O . VAL A 1 681 ? 67.710 105.786 219.184 1.00 15.79 681 VAL A O 1
ATOM 5018 N N . ILE A 1 682 ? 67.418 104.161 217.624 1.00 15.56 682 ILE A N 1
ATOM 5019 C CA . ILE A 1 682 ? 67.605 105.062 216.461 1.00 15.52 682 ILE A CA 1
ATOM 5020 C C . ILE A 1 682 ? 66.390 105.042 215.518 1.00 15.04 682 ILE A C 1
ATOM 5021 O O . ILE A 1 682 ? 66.322 105.881 214.623 1.00 15.10 682 ILE A O 1
ATOM 5026 N N . ALA A 1 683 ? 65.455 104.098 215.697 1.00 14.46 683 ALA A N 1
ATOM 5027 C CA . ALA A 1 683 ? 64.143 104.161 215.034 1.00 14.53 683 ALA A CA 1
ATOM 5028 C C . ALA A 1 683 ? 63.048 103.680 215.992 1.00 14.34 683 ALA A C 1
ATOM 5029 O O . ALA A 1 683 ? 63.248 102.734 216.750 1.00 14.40 683 ALA A O 1
ATOM 5031 N N . ASN A 1 684 ? 61.891 104.346 215.940 1.00 14.58 684 ASN A N 1
ATOM 5032 C CA . ASN A 1 684 ? 60.717 103.977 216.745 1.00 15.00 684 ASN A CA 1
ATOM 5033 C C . ASN A 1 684 ? 59.468 104.242 215.893 1.00 15.05 684 ASN A C 1
ATOM 5034 O O . ASN A 1 684 ? 59.574 104.331 214.668 1.00 15.54 684 ASN A O 1
ATOM 5039 N N . GLY A 1 685 ? 58.297 104.357 216.529 1.00 14.93 685 GLY A N 1
ATOM 5040 C CA . GLY A 1 685 ? 57.041 104.592 215.812 1.00 15.08 685 GLY A CA 1
ATOM 5041 C C . GLY A 1 685 ? 56.914 106.020 215.291 1.00 15.41 685 GLY A C 1
ATOM 5042 O O . GLY A 1 685 ? 56.023 106.323 214.481 1.00 16.10 685 GLY A O 1
ATOM 5043 N N . GLU A 1 686 ? 57.792 106.910 215.764 1.00 15.93 686 GLU A N 1
ATOM 5044 C CA . GLU A 1 686 ? 57.702 108.340 215.504 1.00 16.80 686 GLU A CA 1
ATOM 5045 C C . GLU A 1 686 ? 58.705 108.782 214.426 1.00 15.58 686 GLU A C 1
ATOM 5046 O O . GLU A 1 686 ? 58.372 109.602 213.567 1.00 14.78 686 GLU A O 1
ATOM 5052 N N . THR A 1 687 ? 59.943 108.287 214.506 1.00 15.05 687 THR A N 1
ATOM 5053 C CA . THR A 1 687 ? 61.032 108.767 213.643 1.00 15.19 687 THR A CA 1
ATOM 5054 C C . THR A 1 687 ? 62.085 107.665 213.463 1.00 14.42 687 THR A C 1
ATOM 5055 O O . THR A 1 687 ? 62.145 106.709 214.229 1.00 13.84 687 THR A O 1
ATOM 5059 N N . ALA A 1 688 ? 62.881 107.810 212.400 1.00 14.13 688 ALA A N 1
ATOM 5060 C CA . ALA A 1 688 ? 64.020 106.956 212.110 1.00 14.08 688 ALA A CA 1
ATOM 5061 C C . ALA A 1 688 ? 65.170 107.844 211.626 1.00 14.52 688 ALA A C 1
ATOM 5062 O O . ALA A 1 688 ? 64.938 108.909 211.051 1.00 14.69 688 ALA A O 1
ATOM 5064 N N . GLY A 1 689 ? 66.403 107.405 211.882 1.00 15.21 689 GLY A N 1
ATOM 5065 C CA . GLY A 1 689 ? 67.589 108.168 211.520 1.00 15.78 689 GLY A CA 1
ATOM 5066 C C . GLY A 1 689 ? 68.809 107.719 212.303 1.00 16.27 689 GLY A C 1
ATOM 5067 O O . GLY A 1 689 ? 68.869 106.576 212.778 1.00 15.76 689 GLY A O 1
ATOM 5068 N N . LEU A 1 690 ? 69.776 108.632 212.436 1.00 16.55 690 LEU A N 1
ATOM 5069 C CA . LEU A 1 690 ? 71.085 108.329 213.003 1.00 17.04 690 LEU A CA 1
ATOM 5070 C C . LEU A 1 690 ? 71.243 108.899 214.420 1.00 18.07 690 LEU A C 1
ATOM 5071 O O . LEU A 1 690 ? 72.271 108.667 215.041 1.00 18.92 690 LEU A O 1
ATOM 5076 N N . ASP A 1 691 ? 70.238 109.626 214.920 1.00 18.88 691 ASP A N 1
ATOM 5077 C CA . ASP A 1 691 ? 70.315 110.259 216.250 1.00 20.15 691 ASP A CA 1
ATOM 5078 C C . ASP A 1 691 ? 69.688 109.345 217.308 1.00 18.97 691 ASP A C 1
ATOM 5079 O O . ASP A 1 691 ? 68.743 108.609 217.038 1.00 18.38 691 ASP A O 1
ATOM 5084 N N . SER A 1 692 ? 70.223 109.432 218.529 1.00 19.22 692 SER A N 1
ATOM 5085 C CA . SER A 1 692 ? 69.665 108.765 219.689 1.00 18.88 692 SER A CA 1
ATOM 5086 C C . SER A 1 692 ? 68.241 109.275 219.940 1.00 18.38 692 SER A C 1
ATOM 5087 O O . SER A 1 692 ? 68.024 110.482 220.004 1.00 18.89 692 SER A O 1
ATOM 5090 N N . LEU A 1 693 ? 67.292 108.342 220.082 1.00 17.72 693 LEU A N 1
ATOM 5091 C CA . LEU A 1 693 ? 65.914 108.653 220.467 1.00 18.19 693 LEU A CA 1
ATOM 5092 C C . LEU A 1 693 ? 65.676 108.275 221.937 1.00 18.61 693 LEU A C 1
ATOM 5093 O O . LEU A 1 693 ? 64.554 108.377 222.430 1.00 19.13 693 LEU A O 1
ATOM 5098 N N . GLY A 1 694 ? 66.741 107.859 222.630 1.00 18.72 694 GLY A N 1
ATOM 5099 C CA . GLY A 1 694 ? 66.663 107.376 224.004 1.00 19.19 694 GLY A CA 1
ATOM 5100 C C . GLY A 1 694 ? 67.466 106.100 224.169 1.00 19.55 694 GLY A C 1
ATOM 5101 O O . GLY A 1 694 ? 67.981 105.547 223.181 1.00 19.52 694 GLY A O 1
ATOM 5102 N N . GLU A 1 695 ? 67.569 105.630 225.417 1.00 19.77 695 GLU A N 1
ATOM 5103 C CA . GLU A 1 695 ? 68.399 104.485 225.751 1.00 20.56 695 GLU A CA 1
ATOM 5104 C C . GLU A 1 695 ? 67.559 103.405 226.438 1.00 20.51 695 GLU A C 1
ATOM 5105 O O . GLU A 1 695 ? 66.481 103.675 226.962 1.00 20.04 695 GLU A O 1
ATOM 5111 N N . VAL A 1 696 ? 68.087 102.178 226.406 1.00 20.37 696 VAL A N 1
ATOM 5112 C CA . VAL A 1 696 ? 67.476 101.014 227.024 1.00 20.47 696 VAL A CA 1
ATOM 5113 C C . VAL A 1 696 ? 68.580 100.217 227.729 1.00 20.52 696 VAL A C 1
ATOM 5114 O O . VAL A 1 696 ? 69.632 99.941 227.151 1.00 19.05 696 VAL A O 1
ATOM 5118 N N . THR A 1 697 ? 68.328 99.868 228.993 1.00 21.16 697 THR A N 1
ATOM 5119 C CA . THR A 1 697 ? 69.194 98.994 229.774 1.00 21.65 697 THR A CA 1
ATOM 5120 C C . THR A 1 697 ? 68.514 97.627 229.880 1.00 21.12 697 THR A C 1
ATOM 5121 O O . THR A 1 697 ? 67.343 97.552 230.241 1.00 20.95 697 THR A O 1
ATOM 5125 N N . GLY A 1 698 ? 69.266 96.564 229.577 1.00 20.72 698 GLY A N 1
ATOM 5126 C CA . GLY A 1 698 ? 68.773 95.195 229.632 1.00 20.77 698 GLY A CA 1
ATOM 5127 C C . GLY A 1 698 ? 68.467 94.660 228.246 1.00 19.97 698 GLY A C 1
ATOM 5128 O O . GLY A 1 698 ? 69.036 95.121 227.264 1.00 19.27 698 GLY A O 1
ATOM 5129 N N . SER A 1 699 ? 67.561 93.678 228.185 1.00 19.75 699 SER A N 1
ATOM 5130 C CA . SER A 1 699 ? 67.250 92.930 226.969 1.00 19.25 699 SER A CA 1
ATOM 5131 C C . SER A 1 699 ? 65.774 93.089 226.573 1.00 18.86 699 SER A C 1
ATOM 5132 O O . SER A 1 699 ? 65.342 92.514 225.557 1.00 18.18 699 SER A O 1
ATOM 5135 N N . THR A 1 700 ? 65.010 93.871 227.349 1.00 18.94 700 THR A N 1
ATOM 5136 C CA . THR A 1 700 ? 63.578 94.039 227.127 1.00 19.21 700 THR A CA 1
ATOM 5137 C C . THR A 1 700 ? 63.282 95.448 226.588 1.00 18.75 700 THR A C 1
ATOM 5138 O O . THR A 1 700 ? 63.732 96.452 227.146 1.00 19.63 700 THR A O 1
ATOM 5142 N N . PHE A 1 701 ? 62.485 95.493 225.515 1.00 17.77 701 PHE A N 1
ATOM 5143 C CA . PHE A 1 701 ? 62.050 96.727 224.858 1.00 17.74 701 PHE A CA 1
ATOM 5144 C C . PHE A 1 701 ? 60.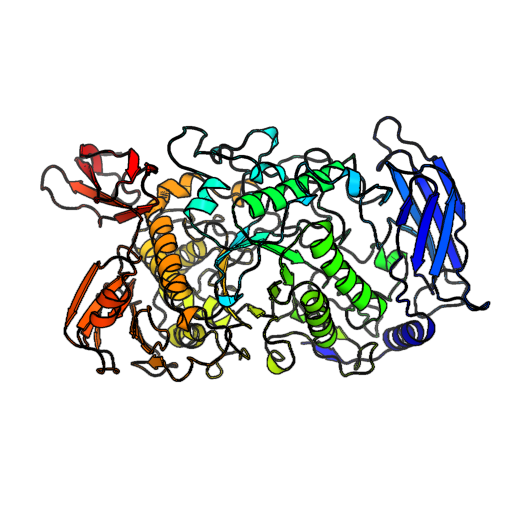519 96.794 224.859 1.00 17.93 701 PHE A C 1
ATOM 5145 O O . PHE A 1 701 ? 59.855 95.796 224.558 1.00 19.33 701 PHE A O 1
ATOM 5153 N N . THR A 1 702 ? 59.973 97.976 225.159 1.00 17.82 702 THR A N 1
ATOM 5154 C CA . THR A 1 702 ? 58.555 98.243 224.967 1.00 18.68 702 THR A CA 1
ATOM 5155 C C . THR A 1 702 ? 58.363 98.775 223.542 1.00 18.69 702 THR A C 1
ATOM 5156 O O . THR A 1 702 ? 58.865 99.852 223.200 1.00 19.64 702 THR A O 1
ATOM 5160 N N . VAL A 1 703 ? 57.656 97.995 222.718 1.00 18.16 703 VAL A N 1
ATOM 5161 C CA . VAL A 1 703 ? 57.427 98.312 221.309 1.00 18.56 703 VAL A CA 1
ATOM 5162 C C . VAL A 1 703 ? 55.968 98.724 221.140 1.00 18.96 703 VAL A C 1
ATOM 5163 O O . VAL A 1 703 ? 55.075 97.907 221.343 1.00 18.12 703 VAL A O 1
ATOM 5167 N N . PRO A 1 704 ? 55.681 99.989 220.750 1.00 20.46 704 PRO A N 1
ATOM 5168 C CA . PRO A 1 704 ? 54.307 100.432 220.520 1.00 20.39 704 PRO A CA 1
ATOM 5169 C C . PRO A 1 704 ? 53.603 99.546 219.483 1.00 18.89 704 PRO A C 1
ATOM 5170 O O . PRO A 1 704 ? 54.275 98.892 218.677 1.00 18.39 704 PRO A O 1
ATOM 5174 N N . ALA A 1 705 ? 52.266 99.530 219.533 1.00 18.03 705 ALA A N 1
ATOM 5175 C CA . ALA A 1 705 ? 51.427 98.823 218.561 1.00 17.08 705 ALA A CA 1
ATOM 5176 C C . ALA A 1 705 ? 51.827 99.236 217.142 1.00 16.81 705 ALA A C 1
ATOM 5177 O O . ALA A 1 705 ? 52.065 100.415 216.894 1.00 16.33 705 ALA A O 1
ATOM 5179 N N . ARG A 1 706 ? 51.890 98.248 216.240 1.00 16.80 706 ARG A N 1
ATOM 5180 C CA . ARG A 1 706 ? 52.040 98.453 214.800 1.00 16.65 706 ARG A CA 1
ATOM 5181 C C . ARG A 1 706 ? 53.255 99.345 214.527 1.00 16.76 706 ARG A C 1
ATOM 5182 O O . ARG A 1 706 ? 53.170 100.337 213.803 1.00 17.39 706 ARG A O 1
ATOM 5190 N N . SER A 1 707 ? 54.398 98.973 215.107 1.00 16.45 707 SER A N 1
ATOM 5191 C CA . SER A 1 707 ? 55.595 99.777 214.977 1.00 16.25 707 SER A CA 1
ATOM 5192 C C . SER A 1 707 ? 56.848 98.910 215.132 1.00 14.97 707 SER A C 1
ATOM 5193 O O . SER A 1 707 ? 56.785 97.739 215.543 1.00 14.08 707 SER A O 1
ATOM 5196 N N . ALA A 1 708 ? 57.984 99.514 214.778 1.00 14.04 708 ALA A N 1
ATOM 5197 C CA . ALA A 1 708 ? 59.290 98.895 214.863 1.00 13.64 708 ALA A CA 1
ATOM 5198 C C . ALA A 1 708 ? 60.137 99.634 215.898 1.00 13.40 708 ALA A C 1
ATOM 5199 O O . ALA A 1 708 ? 59.895 100.809 216.173 1.00 13.39 708 ALA A O 1
ATOM 5201 N N . ILE A 1 709 ? 61.134 98.922 216.434 1.00 13.44 709 ILE A N 1
ATOM 5202 C CA . ILE A 1 709 ? 62.256 99.506 217.149 1.00 14.01 709 ILE A CA 1
ATOM 5203 C C . ILE A 1 709 ? 63.543 99.035 216.466 1.00 13.90 709 ILE A C 1
ATOM 5204 O O . ILE A 1 709 ? 63.710 97.843 216.217 1.00 14.30 709 ILE A O 1
ATOM 5209 N N . VAL A 1 710 ? 64.433 99.987 216.175 1.00 13.56 710 VAL A N 1
ATOM 5210 C CA . VAL A 1 710 ? 65.815 99.709 215.813 1.00 13.70 710 VAL A CA 1
ATOM 5211 C C . VAL A 1 710 ? 66.719 100.336 216.880 1.00 13.93 710 VAL A C 1
ATOM 5212 O O . VAL A 1 710 ? 66.609 101.524 217.181 1.00 13.66 710 VAL A O 1
ATOM 5216 N N . ALA A 1 711 ? 67.594 99.507 217.459 1.00 14.42 711 ALA A N 1
ATOM 5217 C CA . ALA A 1 711 ? 68.527 99.928 218.485 1.00 14.96 711 ALA A CA 1
ATOM 5218 C C . ALA A 1 711 ? 69.925 99.396 218.150 1.00 15.20 711 ALA A C 1
ATOM 5219 O O . ALA A 1 711 ? 70.067 98.393 217.445 1.00 14.83 711 ALA A O 1
ATOM 5221 N N . VAL A 1 712 ? 70.952 100.094 218.644 1.00 15.80 712 VAL A N 1
ATOM 5222 C CA . VAL A 1 712 ? 72.338 99.691 218.466 1.00 16.10 712 VAL A CA 1
ATOM 5223 C C . VAL A 1 712 ? 73.051 99.806 219.816 1.00 16.62 712 VAL A C 1
ATOM 5224 O O . VAL A 1 712 ? 72.623 100.560 220.693 1.00 15.89 712 VAL A O 1
ATOM 5228 N N . ASP A 1 713 ? 74.143 99.051 219.960 1.00 17.04 713 ASP A N 1
ATOM 5229 C CA . ASP A 1 713 ? 74.885 98.987 221.216 1.00 18.03 713 ASP A CA 1
ATOM 5230 C C . ASP A 1 713 ? 75.419 100.387 221.547 1.00 18.91 713 ASP A C 1
ATOM 5231 O O . ASP A 1 713 ? 75.946 101.077 220.683 1.00 18.65 713 ASP A O 1
ATOM 5236 N N . LYS A 1 714 ? 75.253 100.792 222.812 1.00 20.05 714 LYS A N 1
ATOM 5237 C CA . LYS A 1 714 ? 75.636 102.115 223.298 1.00 21.33 714 LYS A CA 1
ATOM 5238 C C . LYS A 1 714 ? 77.120 102.379 223.020 1.00 21.52 714 LYS A C 1
ATOM 5239 O O . LYS A 1 714 ? 77.481 103.461 222.549 1.00 21.63 714 LYS A O 1
ATOM 5245 N N . ALA A 1 715 ? 77.969 101.394 223.335 1.00 21.70 715 ALA A N 1
ATOM 5246 C CA . ALA A 1 715 ? 79.423 101.516 223.177 1.00 22.62 715 ALA A CA 1
ATOM 5247 C C . ALA A 1 715 ? 79.761 101.888 221.728 1.00 21.71 715 ALA A C 1
ATOM 5248 O O . ALA A 1 715 ? 80.521 102.820 221.486 1.00 21.42 715 ALA A O 1
ATOM 5250 N N . GLY A 1 716 ? 79.172 101.141 220.785 1.00 21.17 716 GLY A N 1
ATOM 5251 C CA . GLY A 1 716 ? 79.340 101.348 219.362 1.00 20.78 716 GLY A CA 1
ATOM 5252 C C . GLY A 1 716 ? 78.767 102.675 218.895 1.00 20.68 716 GLY A C 1
ATOM 5253 O O . GLY A 1 716 ? 79.371 103.346 218.059 1.00 20.78 716 GLY A O 1
ATOM 5254 N N . TYR A 1 717 ? 77.596 103.054 219.425 1.00 20.48 717 TYR A N 1
ATOM 5255 C CA . TYR A 1 717 ? 76.988 104.337 219.083 1.00 20.96 717 TYR A CA 1
ATOM 5256 C C . TYR A 1 717 ? 77.954 105.483 219.424 1.00 22.51 717 TYR A C 1
ATOM 5257 O O . TYR A 1 717 ? 78.155 106.402 218.622 1.00 22.17 717 TYR A O 1
ATOM 5266 N N . GLU A 1 718 ? 78.554 105.418 220.617 1.00 24.31 718 GLU A N 1
ATOM 5267 C CA . GLU A 1 718 ? 79.479 106.448 221.087 1.00 26.62 718 GLU A CA 1
ATOM 5268 C C . GLU A 1 718 ? 80.743 106.459 220.217 1.00 27.06 718 GLU A C 1
ATOM 5269 O O . GLU A 1 718 ? 81.171 107.521 219.759 1.00 29.23 718 GLU A O 1
ATOM 5275 N N . SER A 1 719 ? 81.338 105.277 220.001 1.00 26.59 719 SER A N 1
ATOM 5276 C CA . SER A 1 719 ? 82.660 105.180 219.376 1.00 26.71 719 SER A CA 1
ATOM 5277 C C . SER A 1 719 ? 82.583 105.512 217.878 1.00 25.83 719 SER A C 1
ATOM 5278 O O . SER A 1 719 ? 83.492 106.159 217.350 1.00 25.64 719 SER A O 1
ATOM 5281 N N . ALA A 1 720 ? 81.502 105.085 217.207 1.00 23.89 720 ALA A N 1
ATOM 5282 C CA . ALA A 1 720 ? 81.392 105.193 215.739 1.00 23.40 720 ALA A CA 1
ATOM 5283 C C . ALA A 1 720 ? 81.251 106.659 215.310 1.00 23.84 720 ALA A C 1
ATOM 5284 O O . ALA A 1 720 ? 81.745 107.043 214.257 1.00 23.86 720 ALA A O 1
ATOM 5286 N N . GLY A 1 721 ? 80.553 107.457 216.128 1.00 24.08 721 GLY A N 1
ATOM 5287 C CA . GLY A 1 721 ? 80.341 108.877 215.866 1.00 24.95 721 GLY A CA 1
ATOM 5288 C C . GLY A 1 721 ? 79.454 109.113 214.655 1.00 24.81 721 GLY A C 1
ATOM 5289 O O . GLY A 1 721 ? 79.552 110.153 214.001 1.00 24.60 721 GLY A O 1
ATOM 5290 N N . ILE A 1 722 ? 78.592 108.133 214.358 1.00 24.85 722 ILE A N 1
ATOM 5291 C CA . ILE A 1 722 ? 77.592 108.249 213.328 1.00 25.52 722 ILE A CA 1
ATOM 5292 C C . ILE A 1 722 ? 76.396 108.967 213.955 1.00 26.82 722 ILE A C 1
ATOM 5293 O O . ILE A 1 722 ? 75.855 108.520 214.970 1.00 28.37 722 ILE A O 1
ATOM 5298 N N . HIS A 1 723 ? 76.010 110.078 213.330 1.00 28.67 723 HIS A N 1
ATOM 5299 C CA . HIS A 1 723 ? 75.065 111.033 213.880 1.00 30.30 723 HIS A CA 1
ATOM 5300 C C . HIS A 1 723 ? 74.357 111.712 212.705 1.00 29.72 723 HIS A C 1
ATOM 5301 O O . HIS A 1 723 ? 74.890 111.716 211.590 1.00 30.85 723 HIS A O 1
ATOM 5308 N N . SER A 1 724 ? 73.167 112.269 212.957 1.00 27.75 724 SER A N 1
ATOM 5309 C CA . SER A 1 724 ? 72.401 112.922 211.907 1.00 27.71 724 SER A CA 1
ATOM 5310 C C . SER A 1 724 ? 72.912 114.350 211.698 1.00 28.19 724 SER A C 1
ATOM 5311 O O . SER A 1 724 ? 73.264 115.038 212.665 1.00 31.49 724 SER A O 1
ATOM 5314 N N . SER A 1 725 ? 72.935 114.772 210.429 1.00 27.69 725 SER A N 1
ATOM 5315 C CA . SER A 1 725 ? 73.104 116.166 210.051 1.00 27.94 725 SER A CA 1
ATOM 5316 C C . SER A 1 725 ? 71.760 116.764 209.602 1.00 27.17 725 SER A C 1
ATOM 5317 O O . SER A 1 725 ? 71.709 117.915 209.178 1.00 27.61 725 SER A O 1
ATOM 5320 N N . LYS A 1 726 ? 70.679 115.975 209.695 1.00 25.72 726 LYS A N 1
ATOM 5321 C CA . LYS A 1 726 ? 69.319 116.445 209.393 1.00 24.26 726 LYS A CA 1
ATOM 5322 C C . LYS A 1 726 ? 68.779 117.229 210.594 1.00 23.16 726 LYS A C 1
ATOM 5323 O O . LYS A 1 726 ? 69.224 117.016 211.726 1.00 24.51 726 LYS A O 1
ATOM 5329 N N . GLY A 1 727 ? 67.829 118.134 210.327 1.00 21.33 727 GLY A N 1
ATOM 5330 C CA . GLY A 1 727 ? 67.052 118.838 211.355 1.00 21.04 727 GLY A CA 1
ATOM 5331 C C . GLY A 1 727 ? 65.631 118.302 211.421 1.00 20.02 727 GLY A C 1
ATOM 5332 O O . GLY A 1 727 ? 65.185 117.640 210.492 1.00 19.07 727 GLY A O 1
ATOM 5333 N N . LYS A 1 728 ? 64.920 118.583 212.522 1.00 19.89 728 LYS A N 1
ATOM 5334 C CA . LYS A 1 728 ? 63.587 118.022 212.740 1.00 19.31 728 LYS A CA 1
ATOM 5335 C C . LYS A 1 728 ? 62.564 119.130 213.013 1.00 18.62 728 LYS A C 1
ATOM 5336 O O . LYS A 1 728 ? 62.894 120.194 213.543 1.00 19.39 728 LYS A O 1
ATOM 5342 N N . VAL A 1 729 ? 61.309 118.843 212.654 1.00 17.51 729 VAL A N 1
ATOM 5343 C CA . VAL A 1 729 ? 60.148 119.651 213.019 1.00 18.18 729 VAL A CA 1
ATOM 5344 C C . VAL A 1 729 ? 59.127 118.709 213.667 1.00 18.16 729 VAL A C 1
ATOM 5345 O O . VAL A 1 729 ? 58.727 117.724 213.064 1.00 18.03 729 VAL A O 1
ATOM 5349 N N . LYS A 1 730 ? 58.722 119.012 214.903 1.00 18.63 730 LYS A N 1
ATOM 5350 C CA . LYS A 1 730 ? 57.691 118.243 215.582 1.00 18.50 730 LYS A CA 1
ATOM 5351 C C . LYS A 1 730 ? 56.366 118.995 215.439 1.00 18.38 730 LYS A C 1
ATOM 5352 O O . LYS A 1 730 ? 56.287 120.167 215.782 1.00 19.52 730 LYS A O 1
ATOM 5358 N N . VAL A 1 731 ? 55.344 118.299 214.935 1.00 17.29 731 VAL A N 1
ATOM 5359 C CA . VAL A 1 731 ? 54.024 118.870 214.703 1.00 17.39 731 VAL A CA 1
ATOM 5360 C C . VAL A 1 731 ? 53.057 118.288 215.741 1.00 17.04 731 VAL A C 1
ATOM 5361 O O . VAL A 1 731 ? 52.881 117.072 215.801 1.00 16.19 731 VAL A O 1
ATOM 5365 N N . ASN A 1 732 ? 52.450 119.175 216.544 1.00 17.35 732 ASN A N 1
ATOM 5366 C CA . ASN A 1 732 ? 51.497 118.822 217.596 1.00 17.30 732 ASN A CA 1
ATOM 5367 C C . ASN A 1 732 ? 50.101 119.327 217.221 1.00 17.12 732 ASN A C 1
ATOM 5368 O O . ASN A 1 732 ? 49.953 120.336 216.521 1.00 16.78 732 ASN A O 1
ATOM 5373 N N . TYR A 1 733 ? 49.087 118.618 217.727 1.00 17.01 733 TYR A N 1
ATOM 5374 C CA . TYR A 1 733 ? 47.687 118.928 217.488 1.00 17.28 733 TYR A CA 1
ATOM 5375 C C . TYR A 1 733 ? 46.959 118.925 218.832 1.00 17.43 733 TYR A C 1
ATOM 5376 O O . TYR A 1 733 ? 46.739 117.862 219.396 1.00 17.39 733 TYR A O 1
ATOM 5385 N N . VAL A 1 734 ? 46.596 120.122 219.309 1.00 18.14 734 VAL A N 1
ATOM 5386 C CA . VAL A 1 734 ? 46.183 120.355 220.697 1.00 19.12 734 VAL A CA 1
ATOM 5387 C C . VAL A 1 734 ? 44.815 121.047 220.729 1.00 19.74 734 VAL A C 1
ATOM 5388 O O . VAL A 1 734 ? 44.576 122.010 219.995 1.00 19.80 734 VAL A O 1
ATOM 5392 N N . TYR A 1 735 ? 43.937 120.558 221.612 1.00 20.07 735 TYR A N 1
ATOM 5393 C CA . TYR A 1 735 ? 42.663 121.213 221.932 1.00 21.13 735 TYR A CA 1
ATOM 5394 C C . TYR A 1 735 ? 42.954 122.394 222.868 1.00 22.27 735 TYR A C 1
ATOM 5395 O O . TYR A 1 735 ? 43.375 122.197 223.994 1.00 22.79 735 TYR A O 1
ATOM 5404 N N . GLU A 1 736 ? 42.737 123.617 222.375 1.00 23.21 736 GLU A N 1
ATOM 5405 C CA . GLU A 1 736 ? 43.221 124.827 223.031 1.00 24.82 736 GLU A CA 1
ATOM 5406 C C . GLU A 1 736 ? 42.673 124.924 224.465 1.00 25.49 736 GLU A C 1
ATOM 5407 O O . GLU A 1 736 ? 43.385 125.345 225.373 1.00 25.83 736 GLU A O 1
ATOM 5413 N N . ALA A 1 737 ? 41.413 124.522 224.662 1.00 25.06 737 ALA A N 1
ATOM 5414 C CA . ALA A 1 737 ? 40.695 124.761 225.911 1.00 26.03 737 ALA A CA 1
ATOM 5415 C C . ALA A 1 737 ? 41.259 123.907 227.060 1.00 26.23 737 ALA A C 1
ATOM 5416 O O . ALA A 1 737 ? 41.187 124.336 228.212 1.00 26.58 737 ALA A O 1
ATOM 5418 N N . THR A 1 738 ? 41.795 122.715 226.753 1.00 25.89 738 THR A N 1
ATOM 5419 C CA . THR A 1 738 ? 42.263 121.755 227.779 1.00 25.84 738 THR A CA 1
ATOM 5420 C C . THR A 1 738 ? 43.782 121.536 227.721 1.00 25.56 738 THR A C 1
ATOM 5421 O O . THR A 1 738 ? 44.367 121.062 228.692 1.00 25.75 738 THR A O 1
ATOM 5425 N N . GLY A 1 739 ? 44.404 121.833 226.574 1.00 25.40 739 GLY A N 1
ATOM 5426 C CA . GLY A 1 739 ? 45.826 121.583 226.352 1.00 25.13 739 GLY A CA 1
ATOM 5427 C C . GLY A 1 739 ? 46.126 120.136 225.983 1.00 24.26 739 GLY A C 1
ATOM 5428 O O . GLY A 1 739 ? 47.293 119.770 225.816 1.00 24.60 739 GLY A O 1
ATOM 5429 N N . GLU A 1 740 ? 45.084 119.312 225.825 1.00 24.35 740 GLU A N 1
ATOM 5430 C CA . GLU A 1 740 ? 45.234 117.884 225.523 1.00 25.06 740 GLU A CA 1
ATOM 5431 C C . GLU A 1 740 ? 45.425 117.694 224.013 1.00 22.75 740 GLU A C 1
ATOM 5432 O O . GLU A 1 740 ? 44.858 118.429 223.202 1.00 22.10 740 GLU A O 1
ATOM 5438 N N . LYS A 1 741 ? 46.225 116.688 223.654 1.00 21.24 741 LYS A N 1
ATOM 5439 C CA . LYS A 1 741 ? 46.471 116.331 222.262 1.00 20.21 741 LYS A CA 1
ATOM 5440 C C . LYS A 1 741 ? 45.228 115.645 221.683 1.00 20.05 741 LYS A C 1
ATOM 5441 O O . LYS A 1 741 ? 44.622 114.804 222.335 1.00 19.96 741 LYS A O 1
ATOM 5447 N N . LEU A 1 742 ? 44.864 116.026 220.451 1.00 19.57 742 LEU A N 1
ATOM 5448 C CA . LEU A 1 742 ? 43.738 115.438 219.722 1.00 19.79 742 LEU A CA 1
ATOM 5449 C C . LEU A 1 742 ? 44.206 114.280 218.836 1.00 19.45 742 LEU A C 1
ATOM 5450 O O . LEU A 1 742 ? 43.381 113.512 218.346 1.00 20.29 742 LEU A O 1
ATOM 5455 N N . GLU A 1 743 ? 45.523 114.194 218.623 1.00 19.32 743 GLU A N 1
ATOM 5456 C CA . GLU A 1 743 ? 46.145 113.258 217.705 1.00 19.13 743 GLU A CA 1
ATOM 5457 C C . GLU A 1 743 ? 47.635 113.187 218.063 1.00 18.03 743 GLU A C 1
ATOM 5458 O O . GLU A 1 743 ? 48.190 114.155 218.564 1.00 17.61 743 GLU A O 1
ATOM 5464 N N . ASP A 1 744 ? 48.263 112.039 217.804 1.00 17.64 744 ASP A N 1
ATOM 5465 C CA . ASP A 1 744 ? 49.694 111.853 218.037 1.00 17.76 744 ASP A CA 1
ATOM 5466 C C . ASP A 1 744 ? 50.490 112.885 217.229 1.00 16.79 744 ASP A C 1
ATOM 5467 O O . ASP A 1 744 ? 50.181 113.143 216.067 1.00 16.79 744 ASP A O 1
ATOM 5472 N N . SER A 1 745 ? 51.516 113.459 217.865 1.00 16.26 745 SER A N 1
ATOM 5473 C CA . SER A 1 745 ? 52.479 114.330 217.201 1.00 16.03 745 SER A CA 1
ATOM 5474 C C . SER A 1 745 ? 53.242 113.529 216.138 1.00 16.05 745 SER A C 1
ATOM 5475 O O . SER A 1 745 ? 53.385 112.309 216.270 1.00 16.34 745 SER A O 1
ATOM 5478 N N . VAL A 1 746 ? 53.718 114.216 215.089 1.00 15.61 746 VAL A N 1
ATOM 5479 C CA . VAL A 1 746 ? 54.569 113.590 214.069 1.00 15.54 746 VAL A CA 1
ATOM 5480 C C . VAL A 1 746 ? 55.872 114.382 213.942 1.00 15.50 746 VAL A C 1
ATOM 5481 O O . VAL A 1 746 ? 55.961 115.542 214.373 1.00 15.48 746 VAL A O 1
ATOM 5485 N N . ILE A 1 747 ? 56.865 113.735 213.324 1.00 15.35 747 ILE A N 1
ATOM 5486 C CA . ILE A 1 747 ? 58.180 114.299 213.117 1.00 15.82 747 ILE A CA 1
ATOM 5487 C C . ILE A 1 747 ? 58.450 114.399 211.611 1.00 15.57 747 ILE A C 1
ATOM 5488 O O . ILE A 1 747 ? 58.357 113.405 210.886 1.00 15.27 747 ILE A O 1
ATOM 5493 N N . LEU A 1 748 ? 58.772 115.616 211.166 1.00 15.82 748 LEU A N 1
ATOM 5494 C CA . LEU A 1 748 ? 59.381 115.866 209.864 1.00 15.78 748 LEU A CA 1
ATOM 5495 C C . LEU A 1 748 ? 60.897 115.969 210.066 1.00 15.90 748 LEU A C 1
ATOM 5496 O O . LEU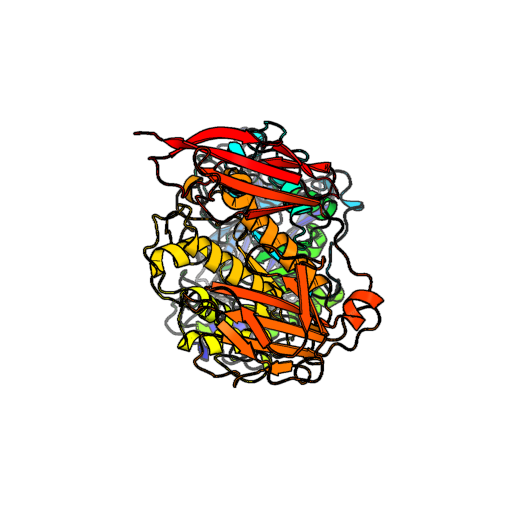 A 1 748 ? 61.358 116.443 211.102 1.00 15.37 748 LEU A O 1
ATOM 5501 N N . GLN A 1 749 ? 61.653 115.562 209.044 1.00 16.85 749 GLN A N 1
ATOM 5502 C CA . GLN A 1 749 ? 63.104 115.512 209.119 1.00 17.93 749 GLN A CA 1
ATOM 5503 C C . GLN A 1 749 ? 63.673 115.786 207.723 1.00 18.01 749 GLN A C 1
ATOM 5504 O O . GLN A 1 749 ? 63.230 115.170 206.759 1.00 17.93 749 GLN A O 1
ATOM 5510 N N . GLY A 1 750 ? 64.631 116.718 207.632 1.00 18.19 750 GLY A N 1
ATOM 5511 C CA . GLY A 1 750 ? 65.277 117.054 206.360 1.00 18.25 750 GLY A CA 1
ATOM 5512 C C . GLY A 1 750 ? 66.556 117.858 206.533 1.00 18.67 750 GLY A C 1
ATOM 5513 O O . GLY A 1 750 ? 66.893 118.297 207.644 1.00 18.13 750 GLY A O 1
ATOM 5514 N N . SER A 1 751 ? 67.254 118.068 205.409 1.00 18.83 751 SER A N 1
ATOM 5515 C CA . SER A 1 751 ? 68.529 118.792 205.359 1.00 19.98 751 SER A CA 1
ATOM 5516 C C . SER A 1 751 ? 68.354 120.191 205.954 1.00 20.22 751 SER A C 1
ATOM 5517 O O . SER A 1 751 ? 67.361 120.865 205.674 1.00 20.30 751 SER A O 1
ATOM 5520 N N . VAL A 1 752 ? 69.325 120.607 206.778 1.00 20.94 752 VAL A N 1
ATOM 5521 C CA . VAL A 1 752 ? 69.342 121.938 207.366 1.00 22.12 752 VAL A CA 1
ATOM 5522 C C . VAL A 1 752 ? 69.309 122.954 206.217 1.00 22.48 752 VAL A C 1
ATOM 5523 O O . VAL A 1 752 ? 70.036 122.810 205.234 1.00 22.82 752 VAL A O 1
ATOM 5527 N N . GLY A 1 753 ? 68.425 123.949 206.333 1.00 22.49 753 GLY A N 1
ATOM 5528 C CA . GLY A 1 753 ? 68.314 125.026 205.358 1.00 23.40 753 GLY A CA 1
ATOM 5529 C C . GLY A 1 753 ? 67.356 124.718 204.213 1.00 22.95 753 GLY A C 1
ATOM 5530 O O . GLY A 1 753 ? 67.075 125.606 203.403 1.00 23.83 753 GLY A O 1
ATOM 5531 N N . SER A 1 754 ? 66.863 123.474 204.124 1.00 21.93 754 SER A N 1
ATOM 5532 C CA . SER A 1 754 ? 65.856 123.103 203.124 1.00 21.61 754 SER A CA 1
ATOM 5533 C C . SER A 1 754 ? 64.449 123.413 203.662 1.00 21.07 754 SER A C 1
ATOM 5534 O O . SER A 1 754 ? 64.223 123.442 204.885 1.00 20.28 754 SER A O 1
ATOM 5537 N N . GLY A 1 755 ? 63.509 123.638 202.736 1.00 20.58 755 GLY A N 1
ATOM 5538 C CA . GLY A 1 755 ? 62.156 124.085 203.058 1.00 20.54 755 GLY A CA 1
ATOM 5539 C C . GLY A 1 755 ? 61.238 122.938 203.456 1.00 19.87 755 GLY A C 1
ATOM 5540 O O . GLY A 1 755 ? 61.298 121.843 202.883 1.00 19.32 755 GLY A O 1
ATOM 5541 N N . TYR A 1 756 ? 60.375 123.203 204.441 1.00 19.35 756 TYR A N 1
ATOM 5542 C CA . TYR A 1 756 ? 59.333 122.280 204.861 1.00 18.93 756 TYR A CA 1
ATOM 5543 C C . TYR A 1 756 ? 57.999 123.025 204.950 1.00 18.69 756 TYR A C 1
ATOM 5544 O O . TYR A 1 756 ? 57.965 124.247 205.173 1.00 18.90 756 TYR A O 1
ATOM 5553 N N . VAL A 1 757 ? 56.915 122.258 204.792 1.00 18.08 757 VAL A N 1
ATOM 5554 C CA . VAL A 1 757 ? 55.556 122.730 204.968 1.00 18.57 757 VAL A CA 1
ATOM 5555 C C . VAL A 1 757 ? 54.814 121.705 205.829 1.00 18.02 757 VAL A C 1
ATOM 5556 O O . VAL A 1 757 ? 54.759 120.527 205.472 1.00 17.29 757 VAL A O 1
ATOM 5560 N N . THR A 1 758 ? 54.279 122.170 206.965 1.00 18.09 758 THR A N 1
ATOM 5561 C CA . THR A 1 758 ? 53.370 121.387 207.802 1.00 17.82 758 THR A CA 1
ATOM 5562 C C . THR A 1 758 ? 51.929 121.760 207.440 1.00 17.98 758 THR A C 1
ATOM 5563 O O . THR A 1 758 ? 51.672 122.838 206.882 1.00 18.44 758 THR A O 1
ATOM 5567 N N . VAL A 1 759 ? 51.000 120.851 207.755 1.00 17.63 759 VAL A N 1
ATOM 5568 C CA . VAL A 1 759 ? 49.567 121.086 207.604 1.00 17.73 759 VAL A CA 1
ATOM 5569 C C . VAL A 1 759 ? 48.850 120.536 208.831 1.00 17.33 759 VAL A C 1
ATOM 5570 O O . VAL A 1 759 ? 49.378 119.662 209.517 1.00 16.71 759 VAL A O 1
ATOM 5574 N N . PRO A 1 760 ? 47.612 121.008 209.110 1.00 17.80 760 PRO A N 1
ATOM 5575 C CA . PRO A 1 760 ? 46.770 120.410 210.148 1.00 17.91 760 PRO A CA 1
ATOM 5576 C C . PRO A 1 760 ? 46.574 118.908 209.900 1.00 16.93 760 PRO A C 1
ATOM 5577 O O . PRO A 1 760 ? 46.681 118.457 208.759 1.00 15.89 760 PRO A O 1
ATOM 5581 N N . SER A 1 761 ? 46.285 118.151 210.963 1.00 17.11 761 SER A N 1
ATOM 5582 C CA . SER A 1 761 ? 46.069 116.715 210.836 1.00 17.17 761 SER A CA 1
ATOM 5583 C C . SER A 1 761 ? 44.779 116.462 210.052 1.00 17.66 761 SER A C 1
ATOM 5584 O O . SER A 1 761 ? 43.717 116.965 210.408 1.00 18.74 761 SER A O 1
ATOM 5587 N N . ALA A 1 762 ? 44.892 115.648 208.999 1.00 17.42 762 ALA A N 1
ATOM 5588 C CA . ALA A 1 762 ? 43.778 115.335 208.124 1.00 17.78 762 ALA A CA 1
ATOM 5589 C C . ALA A 1 762 ? 42.772 114.404 208.817 1.00 18.05 762 ALA A C 1
ATOM 5590 O O . ALA A 1 762 ? 41.650 114.278 208.339 1.00 18.91 762 ALA A O 1
ATOM 5592 N N . VAL A 1 763 ? 43.161 113.759 209.928 1.00 17.86 763 VAL A N 1
ATOM 5593 C CA . VAL A 1 763 ? 42.324 112.722 210.551 1.00 18.41 763 VAL A CA 1
ATOM 5594 C C . VAL A 1 763 ? 41.535 113.275 211.747 1.00 19.36 763 VAL A C 1
ATOM 5595 O O . VAL A 1 763 ? 40.662 112.582 212.263 1.00 20.45 763 VAL A O 1
ATOM 5599 N N . ILE A 1 764 ? 41.829 114.499 212.196 1.00 19.39 764 ILE A N 1
ATOM 5600 C CA . ILE A 1 764 ? 41.099 115.064 213.322 1.00 20.04 764 ILE A CA 1
ATOM 5601 C C . ILE A 1 764 ? 39.649 115.284 212.895 1.00 20.29 764 ILE A C 1
ATOM 5602 O O . ILE A 1 764 ? 39.387 115.773 211.799 1.00 19.65 764 ILE A O 1
ATOM 5607 N N . PRO A 1 765 ? 38.662 114.894 213.734 1.00 20.69 765 PRO A N 1
ATOM 5608 C CA . PRO A 1 765 ? 37.252 115.044 213.378 1.00 21.46 765 PRO A CA 1
ATOM 5609 C C . PRO A 1 765 ? 36.923 116.461 212.886 1.00 21.82 765 PRO A C 1
ATOM 5610 O O . PRO A 1 765 ? 37.524 117.441 213.343 1.00 20.75 765 PRO A O 1
ATOM 5614 N N . ASP A 1 766 ? 35.959 116.548 211.965 1.00 22.97 766 ASP A N 1
ATOM 5615 C CA . ASP A 1 766 ? 35.577 117.811 211.343 1.00 24.13 766 ASP A CA 1
ATOM 5616 C C . ASP A 1 766 ? 34.800 118.692 212.339 1.00 23.73 766 ASP A C 1
ATOM 5617 O O . ASP A 1 766 ? 34.406 119.801 211.988 1.00 25.59 766 ASP A O 1
ATOM 5622 N N . THR A 1 767 ? 34.595 118.207 213.571 1.00 22.78 767 THR A N 1
ATOM 5623 C CA . THR A 1 767 ? 33.998 118.993 214.660 1.00 23.13 767 THR A CA 1
ATOM 5624 C C . THR A 1 767 ? 35.069 119.770 215.447 1.00 22.03 767 THR A C 1
ATOM 5625 O O . THR A 1 767 ? 34.768 120.377 216.478 1.00 22.62 767 THR A O 1
ATOM 5629 N N . TYR A 1 768 ? 36.315 119.754 214.967 1.00 20.85 768 TYR A N 1
ATOM 5630 C CA . TYR A 1 768 ? 37.359 120.641 215.465 1.00 20.59 768 TYR A CA 1
ATOM 5631 C C . TYR A 1 768 ? 37.955 121.406 214.283 1.00 20.11 768 TYR A C 1
ATOM 5632 O O . TYR A 1 768 ? 38.099 120.843 213.205 1.00 19.66 768 TYR A O 1
ATOM 5641 N N . ILE A 1 769 ? 38.311 122.673 214.512 1.00 19.77 769 ILE A N 1
ATOM 5642 C CA . ILE A 1 769 ? 38.941 123.507 213.499 1.00 19.56 769 ILE A CA 1
ATOM 5643 C C . ILE A 1 769 ? 40.130 124.247 214.126 1.00 19.48 769 ILE A C 1
ATOM 5644 O O . ILE A 1 769 ? 40.100 124.610 215.304 1.00 19.33 769 ILE A O 1
ATOM 5649 N N . VAL A 1 770 ? 41.168 124.482 213.313 1.00 19.33 770 VAL A N 1
ATOM 5650 C CA . VAL A 1 770 ? 42.350 125.204 213.767 1.00 19.66 770 VAL A CA 1
ATOM 5651 C C . VAL A 1 770 ? 41.955 126.662 214.042 1.00 20.40 770 VAL A C 1
ATOM 5652 O O . VAL A 1 770 ? 41.394 127.331 213.174 1.00 20.75 770 VAL A O 1
ATOM 5656 N N . SER A 1 771 ? 42.250 127.128 215.264 1.00 20.84 771 SER A N 1
ATOM 5657 C CA . SER A 1 771 ? 41.993 128.496 215.691 1.00 22.22 771 SER A CA 1
ATOM 5658 C C . SER A 1 771 ? 43.296 129.298 215.804 1.00 22.56 771 SER A C 1
ATOM 5659 O O . SER A 1 771 ? 43.267 130.516 215.715 1.00 23.61 771 SER A O 1
ATOM 5662 N N . ARG A 1 772 ? 44.422 128.617 216.039 1.00 22.26 772 ARG A N 1
ATOM 5663 C CA . ARG A 1 772 ? 45.698 129.281 216.315 1.00 22.90 772 ARG A CA 1
ATOM 5664 C C . ARG A 1 772 ? 46.837 128.312 215.976 1.00 21.82 772 ARG A C 1
ATOM 5665 O O . ARG A 1 772 ? 46.672 127.096 216.081 1.00 20.28 772 ARG A O 1
ATOM 5673 N N . ILE A 1 773 ? 47.971 128.875 215.542 1.00 22.24 773 ILE A N 1
ATOM 5674 C CA . ILE A 1 773 ? 49.190 128.121 215.266 1.00 22.07 773 ILE A CA 1
ATOM 5675 C C . ILE A 1 773 ? 50.327 128.728 216.098 1.00 22.74 773 ILE A C 1
ATOM 5676 O O . ILE A 1 773 ? 50.543 129.937 216.080 1.00 23.66 773 ILE A O 1
ATOM 5681 N N . GLY A 1 774 ? 51.024 127.869 216.847 1.00 22.75 774 GLY A N 1
ATOM 5682 C CA . GLY A 1 774 ? 52.270 128.212 217.530 1.00 23.25 774 GLY A CA 1
ATOM 5683 C C . GLY A 1 774 ? 53.461 127.686 216.749 1.00 23.12 774 GLY A C 1
ATOM 5684 O O . GLY A 1 774 ? 53.465 126.527 216.341 1.00 22.63 774 GLY A O 1
ATOM 5685 N N . GLY A 1 775 ? 54.458 128.550 216.529 1.00 23.81 775 GLY A N 1
ATOM 5686 C CA . GLY A 1 775 ? 55.629 128.236 215.724 1.00 23.86 775 GLY A CA 1
ATOM 5687 C C . GLY A 1 775 ? 55.367 128.480 214.247 1.00 24.50 775 GLY A C 1
ATOM 5688 O O . GLY A 1 775 ? 54.327 129.011 213.872 1.00 24.66 775 GLY A O 1
ATOM 5689 N N . ASN A 1 776 ? 56.323 128.075 213.409 1.00 25.37 776 ASN A N 1
ATOM 5690 C CA . ASN A 1 776 ? 56.272 128.325 211.970 1.00 25.90 776 ASN A CA 1
ATOM 5691 C C . ASN A 1 776 ? 55.737 127.085 211.250 1.00 25.44 776 ASN A C 1
ATOM 5692 O O . ASN A 1 776 ? 56.415 126.065 211.190 1.00 25.81 776 ASN A O 1
ATOM 5697 N N . ALA A 1 777 ? 54.530 127.211 210.688 1.00 25.35 777 ALA A N 1
ATOM 5698 C CA . ALA A 1 777 ? 53.881 126.159 209.916 1.00 24.61 777 ALA A CA 1
ATOM 5699 C C . ALA A 1 777 ? 54.731 125.813 208.686 1.00 23.70 777 ALA A C 1
ATOM 5700 O O . ALA A 1 777 ? 54.731 124.672 208.226 1.00 22.27 777 ALA A O 1
ATOM 5702 N N . GLU A 1 778 ? 55.440 126.823 208.172 1.00 24.50 778 GLU A N 1
ATOM 5703 C CA . GLU A 1 778 ? 56.324 126.711 207.024 1.00 24.13 778 GLU A CA 1
ATOM 5704 C C . GLU A 1 778 ? 57.652 127.394 207.358 1.00 23.27 778 GLU A C 1
ATOM 5705 O O . GLU A 1 778 ? 57.664 128.448 207.989 1.00 23.40 778 GLU A O 1
ATOM 5711 N N . GLY A 1 779 ? 58.764 126.780 206.940 1.00 22.23 779 GLY A N 1
ATOM 5712 C CA . GLY A 1 779 ? 60.072 127.379 207.147 1.00 22.64 779 GLY A CA 1
ATOM 5713 C C . GLY A 1 779 ? 61.199 126.504 206.639 1.00 22.00 779 GLY A C 1
ATOM 5714 O O . GLY A 1 779 ? 61.011 125.699 205.730 1.00 21.07 779 GLY A O 1
ATOM 5715 N N . LYS A 1 780 ? 62.375 126.686 207.245 1.00 22.31 780 LYS A N 1
ATOM 5716 C CA . LYS A 1 780 ? 63.570 125.939 206.909 1.00 22.74 780 LYS A CA 1
ATOM 5717 C C . LYS A 1 780 ? 64.014 125.141 208.139 1.00 22.18 780 LYS A C 1
ATOM 5718 O O . LYS A 1 780 ? 63.897 125.617 209.268 1.00 22.52 780 LYS A O 1
ATOM 5724 N N . TYR A 1 781 ? 64.497 123.915 207.904 1.00 21.43 781 TYR A N 1
ATOM 5725 C CA . TYR A 1 781 ? 65.055 123.082 208.963 1.00 21.22 781 TYR A CA 1
ATOM 5726 C C . TYR A 1 781 ? 66.285 123.760 209.569 1.00 22.51 781 TYR A C 1
ATOM 5727 O O . TYR A 1 781 ? 67.087 124.369 208.857 1.00 23.07 781 TYR A O 1
ATOM 5736 N N . THR A 1 782 ? 66.406 123.627 210.891 1.00 22.94 782 THR A N 1
ATOM 5737 C CA . THR A 1 782 ? 67.570 124.024 211.662 1.00 24.13 782 THR A CA 1
ATOM 5738 C C . THR A 1 782 ? 68.087 122.776 212.389 1.00 24.33 782 THR A C 1
ATOM 5739 O O . THR A 1 782 ? 67.368 121.783 212.488 1.00 24.01 782 THR A O 1
ATOM 5743 N N . SER A 1 783 ? 69.327 122.823 212.887 1.00 25.51 783 SER A N 1
ATOM 5744 C CA . SER A 1 783 ? 69.900 121.679 213.597 1.00 26.67 783 SER A CA 1
ATOM 5745 C C . SER A 1 783 ? 69.098 121.400 214.874 1.00 27.10 783 SER A C 1
ATOM 5746 O O . SER A 1 783 ? 68.820 120.239 215.186 1.00 27.41 783 SER A O 1
ATOM 5749 N N A ASP A 1 784 ? 68.732 122.471 215.589 0.38 27.66 784 ASP A N 1
ATOM 5750 N N B ASP A 1 784 ? 68.730 122.466 215.597 0.62 27.51 784 ASP A N 1
ATOM 5751 C CA A ASP A 1 784 ? 67.875 122.403 216.766 0.38 28.06 784 ASP A CA 1
ATOM 5752 C CA B ASP A 1 784 ? 67.895 122.355 216.789 0.62 27.80 784 ASP A CA 1
ATOM 5753 C C A ASP A 1 784 ? 66.439 122.119 216.311 0.38 27.08 784 ASP A C 1
ATOM 5754 C C B ASP A 1 784 ? 66.442 122.138 216.345 0.62 26.89 784 ASP A C 1
ATOM 5755 O O A ASP A 1 784 ? 65.949 122.759 215.378 0.38 26.83 784 ASP A O 1
ATOM 5756 O O B ASP A 1 784 ? 65.949 122.837 215.453 0.62 26.41 784 ASP A O 1
ATOM 5765 N N . MET A 1 785 ? 65.781 121.156 216.971 1.00 26.17 785 MET A N 1
ATOM 5766 C CA . MET A 1 785 ? 64.410 120.760 216.629 1.00 25.48 785 MET A CA 1
ATOM 5767 C C . MET A 1 785 ? 63.471 121.949 216.860 1.00 24.49 785 MET A C 1
ATOM 5768 O O . MET A 1 785 ? 63.551 122.620 217.890 1.00 25.86 785 MET A O 1
ATOM 5773 N N . GLN A 1 786 ? 62.603 122.202 215.877 1.00 22.70 786 GLN A N 1
ATOM 5774 C CA . GLN A 1 786 ? 61.559 123.207 215.967 1.00 22.74 786 GLN A CA 1
ATOM 5775 C C . GLN A 1 786 ? 60.231 122.500 216.248 1.00 21.88 786 GLN A C 1
ATOM 5776 O O . GLN A 1 786 ? 60.073 121.319 215.922 1.00 20.90 786 GLN A O 1
ATOM 5782 N N . GLU A 1 787 ? 59.288 123.229 216.856 1.00 21.91 787 GLU A N 1
ATOM 5783 C CA . GLU A 1 787 ? 57.951 122.707 217.145 1.00 22.25 787 GLU A CA 1
ATOM 5784 C C . GLU A 1 787 ? 56.892 123.615 216.511 1.00 21.45 787 GLU A C 1
ATOM 5785 O O . GLU A 1 787 ? 56.988 124.835 216.562 1.00 22.74 787 GLU A O 1
ATOM 5791 N N . VAL A 1 788 ? 55.887 122.976 215.912 1.00 20.34 788 VAL A N 1
ATOM 5792 C CA . VAL A 1 788 ? 54.704 123.626 215.396 1.00 19.99 788 VAL A CA 1
ATOM 5793 C C . VAL A 1 788 ? 53.503 122.988 216.095 1.00 18.60 788 VAL A C 1
ATOM 5794 O O . VAL A 1 788 ? 53.377 121.768 216.096 1.00 17.21 788 VAL A O 1
ATOM 5798 N N . THR A 1 789 ? 52.646 123.820 216.695 1.00 18.39 789 THR A N 1
ATOM 5799 C CA . THR A 1 789 ? 51.426 123.343 217.324 1.00 18.03 789 THR A CA 1
ATOM 5800 C C . THR A 1 789 ? 50.207 123.971 216.641 1.00 18.00 789 THR A C 1
ATOM 5801 O O . THR A 1 789 ? 50.051 125.198 216.631 1.00 18.20 789 THR A O 1
ATOM 5805 N N . TYR A 1 790 ? 49.349 123.099 216.099 1.00 17.44 790 TYR A N 1
ATOM 5806 C CA . TYR A 1 790 ? 48.014 123.456 215.645 1.00 17.80 790 TYR A CA 1
ATOM 5807 C C . TYR A 1 790 ? 47.054 123.384 216.840 1.00 17.84 790 TYR A C 1
ATOM 5808 O O . TYR A 1 790 ? 46.830 122.308 217.395 1.00 16.99 790 TYR A O 1
ATOM 5817 N N . TYR A 1 791 ? 46.529 124.548 217.241 1.00 18.66 791 TYR A N 1
ATOM 5818 C CA . TYR A 1 791 ? 45.536 124.662 218.313 1.00 19.13 791 TYR A CA 1
ATOM 5819 C C . TYR A 1 791 ? 44.133 124.639 217.695 1.00 19.06 791 TYR A C 1
ATOM 5820 O O . TYR A 1 791 ? 43.873 125.356 216.719 1.00 18.61 791 TYR A O 1
ATOM 5829 N N . TYR A 1 792 ? 43.252 123.820 218.284 1.00 19.12 792 TYR A N 1
ATOM 5830 C CA . TYR A 1 792 ? 41.919 123.532 217.748 1.00 19.33 792 TYR A CA 1
ATOM 5831 C C . TYR A 1 792 ? 40.831 124.010 218.715 1.00 19.91 792 TYR A C 1
ATOM 5832 O O . TYR A 1 792 ? 40.999 123.981 219.931 1.00 20.00 792 TYR A O 1
ATOM 5841 N N . THR A 1 793 ? 39.692 124.392 218.135 1.00 20.17 793 THR A N 1
ATOM 5842 C CA . THR A 1 793 ? 38.529 124.853 218.855 1.00 20.89 793 THR A CA 1
ATOM 5843 C C . THR A 1 793 ? 37.300 124.111 218.310 1.00 20.82 793 THR A C 1
ATOM 5844 O O . THR A 1 793 ? 37.389 123.421 217.285 1.00 19.77 793 THR A O 1
ATOM 5848 N N . ASP A 1 794 ? 36.162 124.260 218.997 1.00 21.76 794 ASP A N 1
ATOM 5849 C CA . ASP A 1 794 ? 34.919 123.600 218.600 1.00 22.34 794 ASP A CA 1
ATOM 5850 C C . ASP A 1 794 ? 34.400 124.202 217.290 1.00 22.47 794 ASP A C 1
ATOM 5851 O O . ASP A 1 794 ? 34.517 125.402 217.056 1.00 22.21 794 ASP A O 1
ATOM 5856 N N . TYR A 1 795 ? 33.791 123.339 216.472 1.00 23.11 795 TYR A N 1
ATOM 5857 C CA . TYR A 1 795 ? 33.328 123.684 215.134 1.00 23.89 795 TYR A CA 1
ATOM 5858 C C . TYR A 1 795 ? 32.223 122.711 214.702 1.00 24.92 795 TYR A C 1
ATOM 5859 O O . TYR A 1 795 ? 32.197 121.557 215.136 1.00 24.62 795 TYR A O 1
ATOM 5868 N N . ILE A 1 796 ? 31.311 123.205 213.859 1.00 26.54 796 ILE A N 1
ATOM 5869 C CA . ILE A 1 796 ? 30.324 122.386 213.163 1.00 28.73 796 ILE A CA 1
ATOM 5870 C C . ILE A 1 796 ? 30.490 122.620 211.663 1.00 29.56 796 ILE A C 1
ATOM 5871 O O . ILE A 1 796 ? 30.323 123.746 211.202 1.00 30.95 796 ILE A O 1
ATOM 5876 N N . PRO A 1 797 ? 30.805 121.579 210.855 1.00 30.60 797 PRO A N 1
ATOM 5877 C CA . PRO A 1 797 ? 31.061 121.761 209.425 1.00 31.11 797 PRO A CA 1
ATOM 5878 C C . PRO A 1 797 ? 29.781 121.883 208.586 1.00 32.87 797 PRO A C 1
ATOM 5879 O O . PRO A 1 797 ? 28.874 122.617 208.958 1.00 35.49 797 PRO A O 1
#

B-factor: mean 21.04, std 6.96, range [10.59, 53.86]

Radius of gyration: 27.88 Å; Cα contacts (8 Å, |Δi|>4): 1967; chains: 1; bounding box: 55×60×84 Å